Protein AF-A0A3A0G0D1-F1 (afdb_monomer)

Solvent-accessible surface area (backbone atoms only — not comparable to full-atom values): 21946 Å² total; per-residue (Å²): 132,66,84,58,56,64,54,51,50,51,53,50,49,48,46,54,52,18,56,48,39,36,69,66,50,60,63,72,73,44,84,65,17,63,22,39,45,53,44,18,50,34,40,51,70,72,48,51,70,71,61,78,86,56,53,69,59,38,26,50,51,47,49,46,33,56,77,53,44,36,37,67,75,72,74,42,84,70,65,84,73,75,55,51,44,41,62,72,36,81,92,32,39,88,56,44,52,43,51,65,78,47,51,47,64,20,29,47,60,33,8,57,32,38,63,76,50,67,87,91,59,54,66,61,58,47,48,48,44,22,19,60,34,22,32,54,36,44,51,54,21,36,52,22,44,18,46,26,31,29,51,72,74,30,69,86,44,11,60,61,52,27,53,54,54,63,65,34,68,63,52,52,53,55,15,28,29,49,60,35,62,49,44,19,48,25,30,49,26,43,35,51,21,50,49,34,46,34,62,71,68,67,53,86,48,65,68,50,55,52,50,41,42,53,31,18,51,51,10,23,46,13,28,73,88,29,39,67,42,43,62,53,40,47,66,59,44,50,63,51,52,52,50,45,55,73,67,60,53,90,85,53,47,66,65,45,48,50,50,49,50,52,45,51,50,51,50,51,47,54,60,68,70,39,73,79,42,48,62,50,86,75,32,45,56,89,90,51,97,65,52,34,34,48,35,56,84,31,30,82,58,88,73,51,12,30,36,34,59,27,81,42,59,89,51,88,35,40,37,36,37,79,44,80,48,69,84,71,32,46,39,33,41,38,37,32,32,34,18,22,28,93,88,50,91,61,26,40,30,28,45,34,40,26,47,77,82,73,52,80,48,66,39,79,45,83,36,44,79,55,81,40,82,46,73,31,77,47,78,46,60,69,80,38,60,34,37,31,46,32,45,32,47,17,85,78,52,58,78,32,69,33,34,33,20,35,27,82,70,46,74,44,80,47,82,70,92,124

Sequence (418 aa):
MSARLPWCALVAYVLCRGLFLVGAIPPWQGPDEPGHAEYAWRVAAGHAWSPPPDAALEAAILRSMSDARFFARVRAAAPVPPPARFVDVPRLRDAPTQRVDETPVGYLPFAAAAMLHREGADIAARLRATRMAAPWLVLGTLAFTAALAAWTLGRRLALPVAVTAAGLPWMGFAGAVVNPDLVAALLAAAWFAALARIVRRRAGTPGAAATLLALAVAGALGKRTAAYLLPLTLGWAVPRLWRALRAGEPRAPWRRAAAVVGAITVAAGALAAWPLGDRPAGWARAGEPWGPVRVAEAARSGGWGLRIVDADPAAWQYLEQWVALPAGGADVHATAWLRAAAGATSATAQLVVNDDQDAWSGRSVALTRAWTRVDARVRIPEGSGRVRVAVVPGDGTASGVGAIDADDVSLVTVPGPG

Nearest PDB structures (foldseek):
  8iqe-assembly1_B  TM=6.606E-01  e=4.372E-04  Klebsiella phage VLC6
  8iq9-assembly1_B  TM=6.068E-01  e=6.725E-04  Klebsiella phage VLC6
  6yf6-assembly1_B  TM=6.255E-01  e=1.591E-03  Enterobacter cloacae subsp. cloacae ATCC 13047
  8iqe-assembly1_D  TM=5.941E-01  e=1.751E-03  Klebsiella phage VLC6
  4jdn-assembly1_C  TM=5.575E-01  e=3.740E-02  Chlamydia trachomatis D-LC

Structure (mmCIF, N/CA/C/O backbone):
data_AF-A0A3A0G0D1-F1
#
_entry.id   AF-A0A3A0G0D1-F1
#
loop_
_atom_site.group_PDB
_atom_site.id
_atom_site.type_symbol
_atom_site.label_atom_id
_atom_site.label_alt_id
_atom_site.label_comp_id
_atom_site.label_asym_id
_atom_site.label_entity_id
_atom_site.label_seq_id
_atom_site.pdbx_PDB_ins_code
_atom_site.Cartn_x
_atom_site.Cartn_y
_atom_site.Cartn_z
_atom_site.occupancy
_atom_site.B_iso_or_equiv
_atom_site.auth_seq_id
_atom_site.auth_comp_id
_atom_site.auth_asym_id
_atom_site.auth_atom_id
_atom_site.pdbx_PDB_model_num
ATOM 1 N N . MET A 1 1 ? -39.762 -10.681 10.869 1.00 61.81 1 MET A N 1
ATOM 2 C CA . MET A 1 1 ? -38.529 -11.214 10.236 1.00 61.81 1 MET A CA 1
ATOM 3 C C . MET A 1 1 ? -37.374 -11.129 11.224 1.00 61.81 1 MET A C 1
ATOM 5 O O . MET A 1 1 ? -37.219 -10.099 11.866 1.00 61.81 1 MET A O 1
ATOM 9 N N . SER A 1 2 ? -36.589 -12.198 11.387 1.00 81.88 2 SER A N 1
ATOM 10 C CA . SER A 1 2 ? -35.414 -12.191 12.272 1.00 81.88 2 SER A CA 1
ATOM 11 C C . SER A 1 2 ? -34.363 -11.204 11.759 1.00 81.88 2 SER A C 1
ATOM 13 O O . SER A 1 2 ? -34.054 -11.207 10.567 1.00 81.88 2 SER A O 1
ATOM 15 N N . ALA A 1 3 ? -33.759 -10.413 12.653 1.00 86.38 3 ALA A N 1
ATOM 16 C CA . ALA A 1 3 ? -32.665 -9.491 12.324 1.00 86.38 3 ALA A CA 1
ATOM 17 C C . ALA A 1 3 ? -31.459 -10.183 11.652 1.00 86.38 3 ALA A C 1
ATOM 19 O O . ALA A 1 3 ? -30.594 -9.507 11.109 1.00 86.38 3 ALA A O 1
ATOM 20 N N . ARG A 1 4 ? -31.402 -11.522 11.669 1.00 92.56 4 ARG A N 1
ATOM 21 C CA . ARG A 1 4 ? -30.354 -12.345 11.050 1.00 92.56 4 ARG A CA 1
ATOM 22 C C . ARG A 1 4 ? -30.460 -12.444 9.529 1.00 92.56 4 ARG A C 1
ATOM 24 O O . ARG A 1 4 ? -29.427 -12.513 8.873 1.00 92.56 4 ARG A O 1
ATOM 31 N N . LEU A 1 5 ? -31.673 -12.440 8.971 1.00 95.06 5 LEU A N 1
ATOM 32 C CA . LEU A 1 5 ? -31.883 -12.620 7.531 1.00 95.06 5 LEU A CA 1
ATOM 33 C C . LEU A 1 5 ? -31.129 -11.584 6.675 1.00 95.06 5 LEU A C 1
ATOM 35 O O . LEU A 1 5 ? -30.412 -11.999 5.767 1.00 95.06 5 LEU A O 1
ATOM 39 N N . PRO A 1 6 ? -31.194 -10.269 6.958 1.00 95.88 6 PRO A N 1
ATOM 40 C CA . PRO A 1 6 ? -30.479 -9.301 6.134 1.00 95.88 6 PRO A CA 1
ATOM 41 C C . PRO A 1 6 ? -28.952 -9.375 6.291 1.00 95.88 6 PRO A C 1
ATOM 43 O O . PRO A 1 6 ? -28.233 -9.097 5.337 1.00 95.88 6 PRO A O 1
ATOM 46 N N . TRP A 1 7 ? -28.437 -9.802 7.452 1.00 97.06 7 TRP A N 1
ATOM 47 C CA . TRP A 1 7 ? -27.003 -10.080 7.606 1.00 97.06 7 TRP A CA 1
ATOM 48 C C . TRP A 1 7 ? -26.567 -11.269 6.752 1.00 97.06 7 TRP A C 1
ATOM 50 O O . TRP A 1 7 ? -25.538 -11.191 6.089 1.00 97.06 7 TRP A O 1
ATOM 60 N N . CYS A 1 8 ? -27.365 -12.341 6.718 1.00 97.38 8 CYS A N 1
ATOM 61 C CA . CYS A 1 8 ? -27.098 -13.489 5.851 1.00 97.38 8 CYS A CA 1
ATOM 62 C C . CYS A 1 8 ? -27.126 -13.077 4.374 1.00 97.38 8 CYS A C 1
ATOM 64 O O . CYS A 1 8 ? -26.247 -13.481 3.621 1.00 97.38 8 CYS A O 1
ATOM 66 N N . ALA A 1 9 ? -28.078 -12.225 3.978 1.00 97.69 9 ALA A N 1
ATOM 67 C CA . ALA A 1 9 ? -28.150 -11.687 2.622 1.00 97.69 9 ALA A CA 1
ATOM 68 C C . ALA A 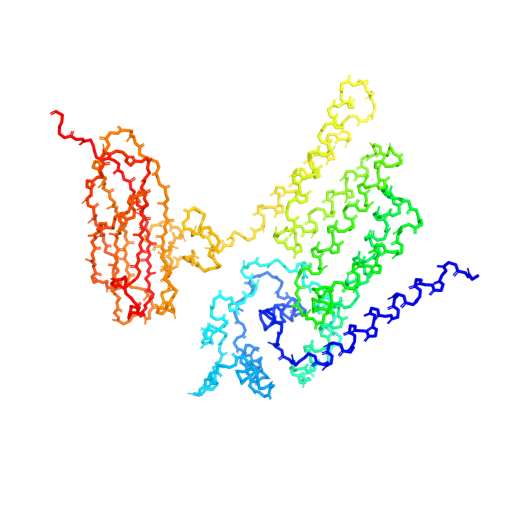1 9 ? -26.914 -10.844 2.263 1.00 97.69 9 ALA A C 1
ATOM 70 O O . ALA A 1 9 ? -26.370 -11.007 1.176 1.00 97.69 9 ALA A O 1
ATOM 71 N N . LEU A 1 10 ? -26.422 -9.998 3.179 1.00 97.56 10 LEU A N 1
ATOM 72 C CA . LEU A 1 10 ? -25.186 -9.234 2.973 1.00 97.56 10 LEU A CA 1
ATOM 73 C C . LEU A 1 10 ? -23.966 -10.153 2.820 1.00 97.56 10 LEU A C 1
ATOM 75 O O . LEU A 1 10 ? -23.172 -9.963 1.902 1.00 97.56 10 LEU A O 1
ATOM 79 N N . VAL A 1 11 ? -23.824 -11.157 3.691 1.00 98.19 11 VAL A N 1
ATOM 80 C CA . VAL A 1 11 ? -22.720 -12.128 3.610 1.00 98.19 11 VAL A CA 1
ATOM 81 C C . VAL A 1 11 ? -22.777 -12.895 2.291 1.00 98.19 11 VAL A C 1
ATOM 83 O O . VAL A 1 11 ? -21.773 -12.972 1.587 1.00 98.19 11 VAL A O 1
ATOM 86 N N . ALA A 1 12 ? -23.955 -13.406 1.926 1.00 98.12 12 ALA A N 1
ATOM 87 C CA . ALA A 1 12 ? -24.167 -14.108 0.667 1.00 98.12 12 ALA A CA 1
ATOM 88 C C . ALA A 1 12 ? -23.841 -13.213 -0.535 1.00 98.12 12 ALA A C 1
ATOM 90 O O . ALA A 1 12 ? -23.120 -13.649 -1.427 1.00 98.12 12 ALA A O 1
ATOM 91 N N . TYR A 1 13 ? -24.293 -11.954 -0.535 1.00 97.75 13 TYR A N 1
ATOM 92 C CA . TYR A 1 13 ? -23.979 -10.983 -1.583 1.00 97.75 13 TYR A CA 1
ATOM 93 C C . TYR A 1 13 ? -22.470 -10.770 -1.736 1.00 97.75 13 TYR A C 1
ATOM 95 O O . TYR A 1 13 ? -21.953 -10.886 -2.844 1.00 97.75 13 TYR A O 1
ATOM 103 N N . VAL A 1 14 ? -21.752 -10.499 -0.641 1.00 97.69 14 VAL A N 1
ATOM 104 C CA . VAL A 1 14 ? -20.301 -10.248 -0.675 1.00 97.69 14 VAL A CA 1
ATOM 105 C C . VAL A 1 14 ? -19.540 -11.473 -1.171 1.00 97.69 14 VAL A C 1
ATOM 107 O O . VAL A 1 14 ? -18.671 -11.332 -2.028 1.00 97.69 14 VAL A O 1
ATOM 110 N N . LEU A 1 15 ? -19.879 -12.670 -0.682 1.00 97.56 15 LEU A N 1
ATOM 111 C CA . LEU A 1 15 ? -19.229 -13.905 -1.118 1.00 97.56 15 LEU A CA 1
ATOM 112 C C . LEU A 1 15 ? -19.537 -14.216 -2.582 1.00 97.56 15 LEU A C 1
ATOM 114 O O . LEU A 1 15 ? -18.610 -14.446 -3.349 1.00 97.56 15 LEU A O 1
ATOM 118 N N . CYS A 1 16 ? -20.804 -14.170 -2.999 1.00 97.75 16 CYS A N 1
ATOM 119 C CA . CYS A 1 16 ? -21.180 -14.453 -4.385 1.00 97.75 16 CYS A CA 1
ATOM 120 C C . CYS A 1 16 ? -20.543 -13.450 -5.349 1.00 97.75 16 CYS A C 1
ATOM 122 O O . CYS A 1 16 ? -19.960 -13.851 -6.354 1.00 97.75 16 CYS A O 1
ATOM 124 N N . ARG A 1 17 ? -20.592 -12.150 -5.025 1.00 97.12 17 ARG A N 1
ATOM 125 C CA . ARG A 1 17 ? -19.947 -11.099 -5.821 1.00 97.12 17 ARG A CA 1
ATOM 126 C C . ARG A 1 17 ? -18.434 -11.287 -5.863 1.00 97.12 17 ARG A C 1
ATOM 128 O O . ARG A 1 17 ? -17.860 -11.200 -6.940 1.00 97.12 17 ARG A O 1
ATOM 135 N N . GLY A 1 18 ? -17.795 -11.544 -4.723 1.00 96.44 18 GLY A N 1
ATOM 136 C CA . GLY A 1 18 ? -16.352 -11.766 -4.640 1.00 96.44 18 GLY A CA 1
ATOM 137 C C . GLY A 1 18 ? -15.913 -12.969 -5.470 1.00 96.44 18 GLY A C 1
ATOM 138 O O . GLY A 1 18 ? -15.045 -12.836 -6.323 1.00 96.44 18 GLY A O 1
ATOM 139 N N . LEU A 1 19 ? -16.569 -14.119 -5.301 1.00 96.38 19 LEU A N 1
ATOM 140 C CA . LEU A 1 19 ? -16.290 -15.335 -6.072 1.00 96.38 19 LEU A CA 1
ATOM 141 C C . LEU A 1 19 ? -16.506 -15.126 -7.575 1.00 96.38 19 LEU A C 1
ATOM 143 O O . LEU A 1 19 ? -15.654 -15.514 -8.374 1.00 96.38 19 LEU A O 1
ATOM 147 N N . PHE A 1 20 ? -17.606 -14.468 -7.955 1.00 97.88 20 PHE A N 1
ATOM 148 C CA . PHE A 1 20 ? -17.866 -14.107 -9.345 1.00 97.88 20 PHE A CA 1
ATOM 149 C C . PHE A 1 20 ? -16.747 -13.226 -9.907 1.00 97.88 20 PHE A C 1
ATOM 151 O O . PHE A 1 20 ? -16.197 -13.537 -10.959 1.00 97.88 20 PHE A O 1
ATOM 158 N N . LEU A 1 21 ? -16.362 -12.162 -9.196 1.00 97.56 21 LEU A N 1
ATOM 159 C CA . LEU A 1 21 ? -15.323 -11.237 -9.647 1.00 97.56 21 LEU A CA 1
ATOM 160 C C . LEU A 1 21 ? -13.939 -11.888 -9.708 1.00 97.56 21 LEU A C 1
ATOM 162 O O . LEU A 1 21 ? -13.205 -11.616 -10.652 1.00 97.56 21 LEU A O 1
ATOM 166 N N . VAL A 1 22 ? -13.584 -12.785 -8.783 1.00 97.06 22 VAL A N 1
ATOM 167 C CA . VAL A 1 22 ? -12.303 -13.509 -8.858 1.00 97.06 22 VAL A CA 1
ATOM 168 C C . VAL A 1 22 ? -12.207 -14.356 -10.131 1.00 97.06 22 VAL A C 1
ATOM 170 O O . VAL A 1 22 ? -11.124 -14.453 -10.714 1.00 97.06 22 VAL A O 1
ATOM 173 N N . GLY A 1 23 ? -13.320 -14.951 -10.572 1.00 96.31 23 GLY A N 1
ATOM 174 C CA . GLY A 1 23 ? -13.389 -15.694 -11.832 1.00 96.31 23 GLY A CA 1
ATOM 175 C C . GLY A 1 23 ? -13.488 -14.800 -13.072 1.00 96.31 23 GLY A C 1
ATOM 176 O O . GLY A 1 23 ? -12.881 -15.108 -14.095 1.00 96.31 23 GLY A O 1
ATOM 177 N N . ALA A 1 24 ? -14.239 -13.699 -12.982 1.00 96.94 24 ALA A N 1
ATOM 178 C CA . ALA A 1 24 ? -14.531 -12.814 -14.107 1.00 96.94 24 ALA A CA 1
ATOM 179 C C . ALA A 1 24 ? -13.383 -11.848 -14.435 1.00 96.94 24 ALA A C 1
ATOM 181 O O . ALA A 1 24 ? -13.159 -11.549 -15.608 1.00 96.94 24 ALA A O 1
ATOM 182 N N . ILE A 1 25 ? -12.652 -11.356 -13.427 1.00 96.69 25 ILE A N 1
ATOM 183 C CA . ILE A 1 25 ? -11.487 -10.490 -13.633 1.00 96.69 25 ILE A CA 1
ATOM 184 C C . ILE A 1 25 ? -10.361 -11.348 -14.219 1.00 96.69 25 ILE A C 1
ATOM 186 O O . ILE A 1 25 ? -9.876 -12.261 -13.536 1.00 96.69 25 ILE A O 1
ATOM 190 N N . PRO A 1 26 ? -9.891 -11.059 -15.449 1.00 97.25 26 PRO A N 1
ATOM 191 C CA . PRO A 1 26 ? -8.809 -11.826 -16.042 1.00 97.25 26 PRO A CA 1
ATOM 192 C C . PRO A 1 26 ? -7.563 -11.818 -15.138 1.00 97.25 26 PRO A C 1
ATOM 194 O O . PRO A 1 26 ? -7.352 -10.865 -14.375 1.00 97.25 26 PRO A O 1
ATOM 197 N N . PRO A 1 27 ? -6.726 -12.867 -15.190 1.00 97.56 27 PRO A N 1
ATOM 198 C CA . PRO A 1 27 ? -5.465 -12.879 -14.461 1.00 97.56 27 PRO A CA 1
ATOM 199 C C . PRO A 1 27 ? -4.648 -11.608 -14.724 1.00 97.56 27 PRO A C 1
ATOM 201 O O . PRO A 1 27 ? -4.620 -11.104 -15.853 1.00 97.56 27 PRO A O 1
ATOM 204 N N . TRP A 1 28 ? -3.996 -11.104 -13.674 1.00 96.88 28 TRP A N 1
ATOM 205 C CA . TRP A 1 28 ? -3.034 -9.996 -13.736 1.00 96.88 28 TRP A CA 1
ATOM 206 C C . TRP A 1 28 ? -3.617 -8.624 -14.087 1.00 96.88 28 TRP A C 1
ATOM 208 O O . TRP A 1 28 ? -2.865 -7.708 -14.389 1.00 96.88 28 TRP A O 1
ATOM 218 N N . GLN A 1 29 ? -4.944 -8.463 -14.081 1.00 95.94 29 GLN A N 1
ATOM 219 C CA . GLN A 1 29 ? -5.591 -7.166 -14.327 1.00 95.94 29 GLN A CA 1
ATOM 220 C C . GLN A 1 29 ? -5.742 -6.310 -13.057 1.00 95.94 29 GLN A C 1
ATOM 222 O O . GLN A 1 29 ? -6.210 -5.176 -13.148 1.00 95.94 29 GLN A O 1
ATOM 227 N N . GLY A 1 30 ? -5.365 -6.821 -11.878 1.00 94.56 30 GLY A N 1
ATOM 228 C CA . GLY A 1 30 ? -5.224 -5.992 -10.682 1.00 94.56 30 GLY A CA 1
ATOM 229 C C . GLY A 1 30 ? -4.000 -5.061 -10.775 1.00 94.56 30 GLY A C 1
ATOM 230 O O . GLY A 1 30 ? -2.986 -5.468 -11.348 1.00 94.56 30 GLY A O 1
ATOM 231 N N . PRO A 1 31 ? -4.054 -3.832 -10.222 1.00 91.25 31 PRO A N 1
ATOM 232 C CA . PRO A 1 31 ? -2.893 -2.955 -10.097 1.00 91.25 31 PRO A CA 1
ATOM 233 C C . PRO A 1 31 ? -1.787 -3.682 -9.345 1.00 91.25 31 PRO A C 1
ATOM 235 O O . PRO A 1 31 ? -2.051 -4.241 -8.282 1.00 91.25 31 PRO A O 1
ATOM 238 N N . ASP A 1 32 ? -0.599 -3.726 -9.944 1.00 91.88 32 ASP A N 1
ATOM 239 C CA . ASP A 1 32 ? 0.616 -4.338 -9.389 1.00 91.88 32 ASP A CA 1
ATOM 240 C C . ASP A 1 32 ? 0.445 -5.790 -8.897 1.00 91.88 32 ASP A C 1
ATOM 242 O O . ASP A 1 32 ? 1.282 -6.345 -8.180 1.00 91.88 32 ASP A O 1
ATOM 246 N N . GLU A 1 33 ? -0.632 -6.452 -9.331 1.00 95.75 33 GLU A N 1
ATOM 247 C CA . GLU A 1 33 ? -1.026 -7.779 -8.877 1.00 95.75 33 GLU A CA 1
ATOM 248 C C . GLU A 1 33 ? 0.039 -8.857 -9.132 1.00 95.75 33 GLU A C 1
ATOM 250 O O . GLU A 1 33 ? 0.201 -9.706 -8.254 1.00 95.75 33 GLU A O 1
ATOM 255 N N . PRO A 1 34 ? 0.806 -8.845 -10.248 1.00 95.94 34 PRO A N 1
ATOM 256 C CA . PRO A 1 34 ? 1.935 -9.758 -10.421 1.00 95.94 34 PRO A CA 1
ATOM 257 C C . PRO A 1 34 ? 2.927 -9.710 -9.253 1.00 95.94 34 PRO A C 1
ATOM 259 O O . PRO A 1 34 ? 3.277 -10.758 -8.712 1.00 95.94 34 PRO A O 1
ATOM 262 N N . GLY A 1 35 ? 3.313 -8.508 -8.812 1.00 93.56 35 GLY A N 1
ATOM 263 C CA . GLY A 1 35 ? 4.237 -8.321 -7.694 1.00 93.56 35 GLY A CA 1
ATOM 264 C C . GLY A 1 35 ? 3.615 -8.698 -6.347 1.00 93.56 35 GLY A C 1
ATOM 265 O O . GLY A 1 35 ? 4.275 -9.317 -5.512 1.00 93.56 35 GLY A O 1
ATOM 266 N N . HIS A 1 36 ? 2.331 -8.387 -6.136 1.00 95.25 36 HIS A N 1
ATOM 267 C CA . HIS A 1 36 ? 1.608 -8.788 -4.923 1.00 95.25 36 HIS A CA 1
ATOM 268 C C . HIS A 1 36 ? 1.468 -10.314 -4.803 1.00 95.25 36 HIS A C 1
ATOM 270 O O . HIS A 1 36 ? 1.663 -10.877 -3.723 1.00 95.25 36 HIS A O 1
ATOM 276 N N . ALA A 1 37 ? 1.142 -10.995 -5.904 1.00 96.44 37 ALA A N 1
ATOM 277 C CA . ALA A 1 37 ?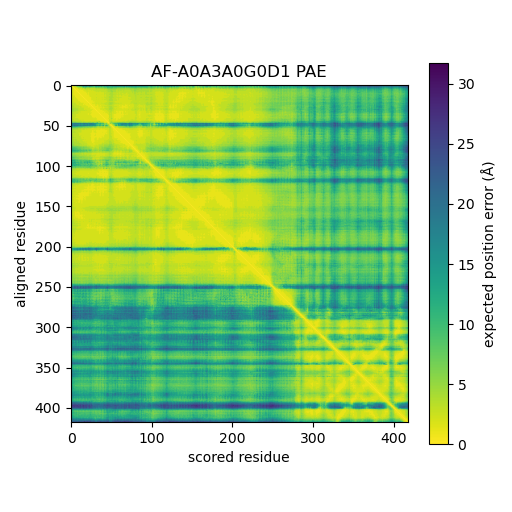 1.017 -12.447 -5.947 1.00 96.44 37 ALA A CA 1
ATOM 278 C C . ALA A 1 37 ? 2.377 -13.137 -5.793 1.00 96.44 37 ALA A C 1
ATOM 280 O O . ALA A 1 37 ? 2.484 -14.050 -4.975 1.00 96.44 37 ALA A O 1
ATOM 281 N N . GLU A 1 38 ? 3.414 -12.668 -6.509 1.00 95.50 38 GLU A N 1
ATOM 282 C CA . GLU A 1 38 ? 4.802 -13.124 -6.335 1.00 95.50 38 GLU A CA 1
ATOM 283 C C . GLU A 1 38 ? 5.167 -13.085 -4.852 1.00 95.50 38 GLU A C 1
ATOM 285 O O . GLU A 1 38 ? 5.533 -14.105 -4.272 1.00 95.50 38 GLU A O 1
ATOM 290 N N . TYR A 1 39 ? 4.983 -11.937 -4.200 1.00 94.12 39 TYR A N 1
ATOM 291 C CA . TYR A 1 39 ? 5.375 -11.791 -2.808 1.00 94.12 39 TYR A CA 1
ATOM 292 C C . TYR A 1 39 ? 4.561 -12.681 -1.856 1.00 94.12 39 TYR A C 1
ATOM 294 O O . TYR A 1 39 ? 5.153 -13.384 -1.034 1.00 94.12 39 TYR A O 1
ATOM 302 N N . ALA A 1 40 ? 3.233 -12.758 -2.005 1.00 95.31 40 ALA A N 1
ATOM 303 C CA . ALA A 1 40 ? 2.393 -13.653 -1.199 1.00 95.31 40 ALA A CA 1
ATOM 304 C C . ALA A 1 40 ? 2.830 -15.124 -1.304 1.00 95.31 40 ALA A C 1
ATOM 306 O O . ALA A 1 40 ? 2.866 -15.851 -0.310 1.00 95.31 40 ALA A O 1
ATOM 307 N N . TRP A 1 41 ? 3.188 -15.572 -2.505 1.00 95.62 41 TRP A N 1
ATOM 308 C CA . TRP A 1 41 ? 3.654 -16.934 -2.760 1.00 95.62 41 TRP A CA 1
ATOM 309 C C . TRP A 1 41 ? 5.019 -17.223 -2.158 1.00 95.62 41 TRP A C 1
ATOM 311 O O . TRP A 1 41 ? 5.274 -18.342 -1.718 1.00 95.62 41 TRP A O 1
ATOM 321 N N . ARG A 1 42 ? 5.881 -16.214 -2.097 1.00 92.81 42 ARG A N 1
ATOM 322 C CA . ARG A 1 42 ? 7.184 -16.319 -1.448 1.00 92.81 42 ARG A CA 1
ATOM 323 C C . ARG A 1 42 ? 7.067 -16.350 0.068 1.00 92.81 42 ARG A C 1
ATOM 325 O O . ARG A 1 42 ? 7.729 -17.171 0.698 1.00 92.81 42 ARG A O 1
ATOM 332 N N . VAL A 1 43 ? 6.166 -15.552 0.643 1.00 93.38 43 VAL A N 1
ATOM 333 C CA . VAL A 1 43 ? 5.798 -15.648 2.065 1.00 93.38 43 VAL A CA 1
ATOM 334 C C . VAL A 1 43 ? 5.265 -17.050 2.380 1.00 93.38 43 VAL A C 1
ATOM 336 O O . VAL A 1 43 ? 5.694 -17.652 3.361 1.00 93.38 43 VAL A O 1
ATOM 339 N N . ALA A 1 44 ? 4.409 -17.614 1.518 1.00 94.06 44 ALA A N 1
ATOM 340 C CA . ALA A 1 44 ? 3.921 -18.991 1.657 1.00 94.06 44 ALA A CA 1
ATOM 341 C C . ALA A 1 44 ? 5.049 -20.038 1.604 1.00 94.06 44 ALA A C 1
ATOM 343 O O . ALA A 1 44 ? 4.969 -21.060 2.278 1.00 94.06 44 ALA A O 1
ATOM 344 N N . ALA A 1 45 ? 6.114 -19.768 0.845 1.00 92.94 45 ALA A N 1
ATOM 345 C CA . ALA A 1 45 ? 7.314 -20.599 0.767 1.00 92.94 45 ALA A CA 1
ATOM 346 C C . ALA A 1 45 ? 8.343 -20.314 1.884 1.00 92.94 45 ALA A C 1
ATOM 348 O O . ALA A 1 45 ? 9.489 -20.739 1.771 1.00 92.94 45 ALA A O 1
ATOM 349 N N . GLY A 1 46 ? 7.990 -19.551 2.926 1.00 90.94 46 GLY A N 1
ATOM 350 C CA . GLY A 1 46 ? 8.877 -19.245 4.058 1.00 90.94 46 GLY A CA 1
ATOM 351 C C . GLY A 1 46 ? 9.868 -18.096 3.831 1.00 90.94 46 GLY A C 1
ATOM 352 O O . GLY A 1 46 ? 10.695 -17.819 4.696 1.00 90.94 46 GLY A O 1
ATOM 353 N N . HIS A 1 47 ? 9.778 -17.379 2.710 1.00 85.50 47 HIS A N 1
ATOM 354 C CA . HIS A 1 47 ? 10.698 -16.299 2.341 1.00 85.50 47 HIS A CA 1
ATOM 355 C C . HIS A 1 47 ? 10.113 -14.919 2.685 1.00 85.50 47 HIS A C 1
ATOM 357 O O . HIS A 1 47 ? 9.831 -14.108 1.805 1.00 85.50 47 HIS A O 1
ATOM 363 N N . ALA A 1 48 ? 9.872 -14.667 3.972 1.00 67.81 48 ALA A N 1
ATOM 364 C CA . ALA A 1 48 ? 9.065 -13.529 4.418 1.00 67.81 48 ALA A CA 1
ATOM 365 C C . ALA A 1 48 ? 9.769 -12.156 4.355 1.00 67.81 48 ALA A C 1
ATOM 367 O O . ALA A 1 48 ? 9.087 -11.149 4.202 1.00 67.81 48 ALA A O 1
ATOM 368 N N . TRP A 1 49 ? 11.101 -12.088 4.461 1.00 70.19 49 TRP A N 1
ATOM 369 C CA . TRP A 1 49 ? 11.833 -10.817 4.580 1.00 70.19 49 TRP A CA 1
ATOM 370 C C . TRP A 1 49 ? 12.863 -10.654 3.463 1.00 70.19 49 TRP A C 1
ATOM 372 O O . TRP A 1 49 ? 13.814 -11.428 3.390 1.00 70.19 49 TRP A O 1
ATOM 382 N N . SER A 1 50 ? 12.633 -9.671 2.584 1.00 66.44 50 SER A N 1
ATOM 383 C CA . SER A 1 50 ? 13.513 -9.238 1.481 1.00 66.44 50 SER A CA 1
ATOM 384 C C . SER A 1 50 ? 14.300 -10.345 0.758 1.00 66.44 50 SER A C 1
ATOM 386 O O . SER A 1 50 ? 15.515 -10.226 0.587 1.00 66.44 50 SER A O 1
ATOM 388 N N . PRO A 1 51 ? 13.661 -11.437 0.306 1.00 70.56 51 PRO A N 1
ATOM 389 C CA . PRO A 1 51 ? 14.400 -12.501 -0.354 1.00 70.56 51 PRO A CA 1
ATOM 390 C C . PRO A 1 51 ? 14.835 -12.068 -1.776 1.00 70.56 51 PRO A C 1
ATOM 392 O O . PRO A 1 51 ? 14.138 -11.268 -2.416 1.00 70.56 51 PRO A O 1
ATOM 395 N N . PRO A 1 52 ? 15.963 -12.584 -2.309 1.00 76.56 52 PRO A N 1
ATOM 396 C CA . PRO A 1 52 ? 16.481 -12.210 -3.633 1.00 76.56 52 PRO A CA 1
ATOM 397 C C . PRO A 1 52 ? 15.462 -12.536 -4.731 1.00 76.56 52 PRO A C 1
ATOM 399 O O . PRO A 1 52 ? 14.663 -13.443 -4.536 1.00 76.56 52 PRO A O 1
ATOM 402 N N . PRO A 1 53 ? 15.410 -11.834 -5.872 1.00 80.81 53 PRO A N 1
ATOM 403 C CA . PRO A 1 53 ? 14.403 -12.107 -6.904 1.00 80.81 53 PRO A CA 1
ATOM 404 C C . PRO A 1 53 ? 14.362 -13.574 -7.347 1.00 80.81 53 PRO A C 1
ATOM 406 O O . PRO A 1 53 ? 15.412 -14.175 -7.559 1.00 80.81 53 PRO A O 1
ATOM 409 N N . ASP A 1 54 ? 13.161 -14.136 -7.498 1.00 90.19 54 ASP A N 1
ATOM 410 C CA . ASP A 1 54 ? 12.980 -15.488 -8.033 1.00 90.19 54 ASP A CA 1
ATOM 411 C C . ASP A 1 54 ? 12.689 -15.391 -9.533 1.00 90.19 54 ASP A C 1
ATOM 413 O O . ASP A 1 54 ? 11.543 -15.285 -9.967 1.00 90.19 54 ASP A O 1
ATOM 417 N N . ALA A 1 55 ? 13.756 -15.399 -10.331 1.00 91.31 55 ALA A N 1
ATOM 418 C CA . ALA A 1 55 ? 13.661 -15.255 -11.780 1.00 91.31 55 ALA A CA 1
ATOM 419 C C . ALA A 1 55 ? 12.798 -16.347 -12.436 1.00 91.31 55 ALA A C 1
ATOM 421 O O . ALA A 1 55 ? 12.155 -16.091 -13.452 1.00 91.31 55 ALA A O 1
ATOM 422 N N . ALA A 1 56 ? 12.763 -17.558 -11.868 1.00 94.19 56 ALA A N 1
ATOM 423 C CA . ALA A 1 56 ? 11.956 -18.644 -12.410 1.00 94.19 56 ALA A CA 1
ATOM 424 C C . ALA A 1 56 ? 10.462 -18.379 -12.186 1.00 94.19 56 ALA A C 1
ATOM 426 O O . ALA A 1 56 ? 9.657 -18.567 -13.105 1.00 94.19 56 ALA A O 1
ATOM 427 N N . LEU A 1 57 ? 10.101 -17.898 -10.991 1.00 94.12 57 LEU A N 1
ATOM 428 C CA . LEU A 1 57 ? 8.733 -17.503 -10.672 1.00 94.12 57 LEU A CA 1
ATOM 429 C C . LEU A 1 57 ? 8.283 -16.280 -11.481 1.00 94.12 57 LEU A C 1
ATOM 431 O O . LEU A 1 57 ? 7.188 -16.307 -12.042 1.00 94.12 57 LEU A O 1
ATOM 435 N N . GLU A 1 58 ? 9.125 -15.247 -11.594 1.00 94.94 58 GLU A N 1
ATOM 436 C CA . GLU A 1 58 ? 8.848 -14.060 -12.419 1.00 94.94 58 GLU A CA 1
ATOM 437 C C . GLU A 1 58 ? 8.571 -14.466 -13.876 1.00 94.94 58 GLU A C 1
ATOM 439 O O . GLU A 1 58 ? 7.524 -14.126 -14.429 1.00 94.94 58 GLU A O 1
ATOM 444 N N . ALA A 1 59 ? 9.439 -15.289 -14.474 1.00 95.12 59 ALA A N 1
ATOM 445 C CA . ALA A 1 59 ? 9.252 -15.786 -15.834 1.00 95.12 59 ALA A CA 1
ATOM 446 C C . ALA A 1 59 ? 7.960 -16.613 -15.990 1.00 95.12 59 ALA A C 1
ATOM 448 O O . ALA A 1 59 ? 7.289 -16.534 -17.020 1.00 95.12 59 ALA A O 1
ATOM 449 N N . ALA A 1 60 ? 7.584 -17.410 -14.983 1.00 95.88 60 ALA A N 1
ATOM 450 C CA . ALA A 1 60 ? 6.337 -18.176 -14.999 1.00 95.88 60 ALA A CA 1
ATOM 451 C C . ALA A 1 60 ? 5.094 -17.271 -14.940 1.00 95.88 60 ALA A C 1
ATOM 453 O O . ALA A 1 60 ? 4.127 -17.509 -15.668 1.00 95.88 60 ALA A O 1
ATOM 454 N N . ILE A 1 61 ? 5.134 -16.208 -14.131 1.00 96.44 61 ILE A N 1
ATOM 455 C CA . ILE A 1 61 ? 4.073 -15.196 -14.078 1.00 96.44 61 ILE A CA 1
ATOM 456 C C . ILE A 1 61 ? 3.982 -14.447 -15.411 1.00 96.44 61 ILE A C 1
ATOM 458 O O . ILE A 1 61 ? 2.887 -14.305 -15.947 1.00 96.44 61 ILE A O 1
ATOM 462 N N . LEU A 1 62 ? 5.107 -14.042 -16.004 1.00 96.12 62 LEU A N 1
ATOM 463 C CA . LEU A 1 62 ? 5.145 -13.331 -17.289 1.00 96.12 62 LEU A CA 1
ATOM 464 C C . LEU A 1 62 ? 4.611 -14.169 -18.460 1.00 96.12 62 LEU A C 1
ATOM 466 O O . LEU A 1 62 ? 3.887 -13.651 -19.319 1.00 96.12 62 LEU A O 1
ATOM 470 N N . ARG A 1 63 ? 4.899 -15.477 -18.473 1.00 96.00 63 ARG A N 1
ATOM 471 C CA . ARG A 1 63 ? 4.255 -16.413 -19.409 1.00 96.00 63 ARG A CA 1
ATOM 472 C C . ARG A 1 63 ? 2.745 -16.450 -19.189 1.00 96.00 63 ARG A C 1
ATOM 474 O O . ARG A 1 63 ? 1.999 -16.180 -20.124 1.00 96.00 63 ARG A O 1
ATOM 481 N N . SER A 1 64 ? 2.296 -16.631 -17.944 1.00 96.50 64 SER A N 1
ATOM 482 C CA . SER A 1 64 ? 0.866 -16.615 -17.609 1.00 96.50 64 SER A CA 1
ATOM 483 C C . SER A 1 64 ? 0.174 -15.294 -17.976 1.00 96.50 64 SER A C 1
ATOM 485 O O . SER A 1 64 ? -0.971 -15.304 -18.420 1.00 96.50 64 SER A O 1
ATOM 487 N N . MET A 1 65 ? 0.849 -14.149 -17.840 1.00 96.56 65 MET A N 1
ATOM 488 C CA . MET A 1 65 ? 0.355 -12.844 -18.295 1.00 96.56 65 MET A CA 1
ATOM 489 C C . MET A 1 65 ? 0.145 -12.811 -19.808 1.00 96.56 65 MET A C 1
ATOM 491 O O . MET A 1 65 ? -0.878 -12.306 -20.282 1.00 96.56 65 MET A O 1
ATOM 495 N N . SER A 1 66 ? 1.097 -13.357 -20.560 1.00 95.25 66 SER A N 1
ATOM 496 C CA . SER A 1 66 ? 1.034 -13.438 -22.019 1.00 95.25 66 SER A CA 1
ATOM 497 C C . SER A 1 66 ? -0.109 -14.350 -22.472 1.00 95.25 66 SER A C 1
ATOM 499 O O . SER A 1 66 ? -0.952 -13.914 -23.259 1.00 95.25 66 SER A O 1
ATOM 501 N N . ASP A 1 67 ? -0.217 -15.548 -21.888 1.00 95.75 67 ASP A N 1
ATOM 502 C CA . ASP A 1 67 ? -1.297 -16.514 -22.146 1.00 95.75 67 ASP A CA 1
ATOM 503 C C . ASP A 1 67 ? -2.665 -15.917 -21.808 1.00 95.75 67 ASP A C 1
ATOM 505 O O . ASP A 1 67 ? -3.636 -16.011 -22.562 1.00 95.75 67 ASP A O 1
ATOM 509 N N . ALA A 1 68 ? -2.727 -15.197 -20.688 1.00 96.44 68 ALA A N 1
ATOM 510 C CA . ALA A 1 68 ? -3.902 -14.467 -20.269 1.00 96.44 68 ALA A CA 1
ATOM 511 C C . ALA A 1 68 ? -4.111 -13.175 -21.062 1.00 96.44 68 ALA A C 1
ATOM 513 O O . ALA A 1 68 ? -4.939 -12.393 -20.626 1.00 96.44 68 ALA A O 1
ATOM 514 N N . ARG A 1 69 ? -3.428 -12.912 -22.189 1.00 96.19 69 ARG A N 1
ATOM 515 C CA . ARG A 1 69 ? -3.559 -11.716 -23.054 1.00 96.19 69 ARG A CA 1
ATOM 516 C C . ARG A 1 69 ? -3.520 -10.384 -22.286 1.00 96.19 69 ARG A C 1
ATOM 518 O O . ARG A 1 69 ? -4.286 -9.466 -22.595 1.00 96.19 69 ARG A O 1
ATOM 525 N N . PHE A 1 70 ? -2.672 -10.283 -21.262 1.00 95.25 70 PHE A N 1
ATOM 526 C CA . PHE A 1 70 ? -2.539 -9.089 -20.421 1.00 95.25 70 PHE A CA 1
ATOM 527 C C . PHE A 1 70 ? -2.231 -7.839 -21.256 1.00 95.25 70 PHE A C 1
ATOM 529 O O . PHE A 1 70 ? -3.000 -6.879 -21.218 1.00 95.25 70 PHE A O 1
ATOM 536 N N . PHE A 1 71 ? -1.167 -7.887 -22.068 1.00 93.06 71 PHE A N 1
ATOM 537 C CA . PHE A 1 71 ? -0.675 -6.750 -22.857 1.00 93.06 71 PHE A CA 1
ATOM 538 C C . PHE A 1 71 ? -1.735 -6.199 -23.817 1.00 93.06 71 PHE A C 1
ATOM 540 O O . PHE A 1 71 ? -1.979 -4.996 -23.850 1.00 93.06 71 PHE A O 1
ATOM 547 N N . ALA A 1 72 ? -2.469 -7.085 -24.496 1.00 95.00 72 ALA A N 1
ATOM 548 C CA . ALA A 1 72 ? -3.562 -6.690 -25.380 1.00 95.00 72 ALA A CA 1
ATOM 549 C C . ALA A 1 72 ? -4.688 -5.943 -24.637 1.00 95.00 72 ALA A C 1
ATOM 551 O O . ALA A 1 72 ? -5.233 -4.976 -25.165 1.00 95.00 72 ALA A O 1
ATOM 552 N N . ARG A 1 73 ? -5.033 -6.352 -23.405 1.00 93.56 73 ARG A N 1
ATOM 553 C CA . ARG A 1 73 ? -6.085 -5.686 -22.611 1.00 93.56 73 ARG A CA 1
ATOM 554 C C . ARG A 1 73 ? -5.670 -4.311 -22.110 1.00 93.56 73 ARG A C 1
ATOM 556 O O . ARG A 1 73 ? -6.503 -3.412 -22.079 1.00 93.56 73 ARG A O 1
ATOM 563 N N . VAL A 1 74 ? -4.394 -4.138 -21.775 1.00 89.06 74 VAL A N 1
ATOM 564 C CA . VAL A 1 74 ? -3.843 -2.834 -21.378 1.00 89.06 74 VAL A CA 1
ATOM 565 C C . VAL A 1 74 ? -3.374 -1.995 -22.572 1.00 89.06 74 VAL A C 1
ATOM 567 O O . VAL A 1 74 ? -2.769 -0.949 -22.369 1.00 89.06 74 VAL A O 1
ATOM 570 N N . ARG A 1 75 ? -3.666 -2.434 -23.808 1.00 92.38 75 ARG A N 1
ATOM 571 C CA . ARG A 1 75 ? -3.281 -1.768 -25.066 1.00 92.38 75 ARG A CA 1
ATOM 572 C C . ARG A 1 75 ? -1.772 -1.507 -25.178 1.00 92.38 75 ARG A C 1
ATOM 574 O O . ARG A 1 75 ? -1.356 -0.505 -25.747 1.00 92.38 75 ARG A O 1
ATOM 581 N N . ALA A 1 76 ? -0.966 -2.420 -24.645 1.00 87.12 76 ALA A N 1
ATOM 582 C CA . ALA A 1 76 ? 0.484 -2.409 -24.769 1.00 87.12 76 ALA A CA 1
ATOM 583 C C . ALA A 1 76 ? 0.942 -3.470 -25.777 1.00 87.12 76 ALA A C 1
ATOM 585 O O . ALA A 1 76 ? 0.322 -4.531 -25.903 1.00 87.12 76 ALA A O 1
ATOM 586 N N . ALA A 1 77 ? 2.048 -3.202 -26.472 1.00 87.50 77 ALA A N 1
ATOM 587 C CA . ALA A 1 77 ? 2.713 -4.218 -27.277 1.00 87.50 77 ALA A CA 1
ATOM 588 C C . ALA A 1 77 ? 3.246 -5.326 -26.357 1.00 87.50 77 ALA A C 1
ATOM 590 O O . ALA A 1 77 ? 3.863 -5.047 -25.327 1.00 87.50 77 ALA A O 1
ATOM 591 N N . ALA A 1 78 ? 2.987 -6.584 -26.715 1.00 88.38 78 ALA A N 1
ATOM 592 C CA . ALA A 1 78 ? 3.600 -7.702 -26.015 1.00 88.38 78 ALA A CA 1
ATOM 593 C C . ALA A 1 78 ? 5.090 -7.763 -26.400 1.00 88.38 78 ALA A C 1
ATOM 595 O O . ALA A 1 78 ? 5.393 -7.746 -27.595 1.00 88.38 78 ALA A O 1
ATOM 596 N N . PRO A 1 79 ? 6.012 -7.823 -25.431 1.00 85.31 79 PRO A N 1
ATOM 597 C CA . PRO A 1 79 ? 7.433 -7.977 -25.722 1.00 85.31 79 PRO A CA 1
ATOM 598 C C . PRO A 1 79 ? 7.711 -9.305 -26.446 1.00 85.31 79 PRO A C 1
ATOM 600 O O . PRO A 1 79 ? 7.173 -10.352 -26.076 1.00 85.31 79 PRO A O 1
ATOM 603 N N . VAL A 1 80 ? 8.551 -9.250 -27.485 1.00 86.62 80 VAL A N 1
ATOM 604 C CA . VAL A 1 80 ? 9.023 -10.410 -28.255 1.00 86.62 80 VAL A CA 1
ATOM 605 C C . VAL A 1 80 ? 10.554 -10.343 -28.320 1.00 86.62 80 VAL A C 1
ATOM 607 O O . VAL A 1 80 ? 11.073 -9.406 -28.929 1.00 86.62 80 VAL A O 1
ATOM 610 N N . PRO A 1 81 ? 11.287 -11.301 -27.720 1.00 87.56 81 PRO A N 1
ATOM 611 C CA . PRO A 1 81 ? 10.799 -12.477 -26.986 1.00 87.56 81 PRO A CA 1
ATOM 612 C C . PRO A 1 81 ? 10.141 -12.128 -25.629 1.00 87.56 81 PRO A C 1
ATOM 614 O O . PRO A 1 81 ? 10.328 -11.017 -25.129 1.00 87.56 81 PRO A O 1
ATOM 617 N N . PRO A 1 82 ? 9.387 -13.061 -25.008 1.00 84.25 82 PRO A N 1
ATOM 618 C CA . PRO A 1 82 ? 8.828 -12.855 -23.674 1.00 84.25 82 PRO A CA 1
ATOM 619 C C . PRO A 1 82 ? 9.934 -12.597 -22.633 1.00 84.25 82 PRO A C 1
ATOM 621 O O . PRO A 1 82 ? 10.914 -13.346 -22.597 1.00 84.25 82 PRO A O 1
ATOM 624 N N . PRO A 1 83 ? 9.789 -11.578 -21.771 1.00 89.56 83 PRO A N 1
ATOM 625 C CA . PRO A 1 83 ? 10.784 -11.237 -20.768 1.00 89.56 83 PRO A CA 1
ATOM 626 C C . PRO A 1 83 ? 10.856 -12.307 -19.682 1.00 89.56 83 PRO A C 1
ATOM 628 O O . PRO A 1 83 ? 9.871 -12.987 -19.379 1.00 89.56 83 PRO A O 1
ATOM 631 N N . ALA A 1 84 ? 12.034 -12.432 -19.074 1.00 89.38 84 ALA A N 1
ATOM 632 C CA . ALA A 1 84 ? 12.264 -13.352 -17.965 1.00 89.38 84 ALA A CA 1
ATOM 633 C C . ALA A 1 84 ? 12.066 -12.684 -16.596 1.00 89.38 84 ALA A C 1
ATOM 635 O O . ALA A 1 84 ? 11.846 -13.387 -15.612 1.00 89.38 84 ALA A O 1
ATOM 636 N N . ARG A 1 85 ? 12.153 -11.349 -16.519 1.00 90.81 85 ARG A N 1
ATOM 637 C CA . ARG A 1 85 ? 12.095 -10.592 -15.264 1.00 90.81 85 ARG A CA 1
ATOM 638 C C . ARG A 1 85 ? 11.044 -9.493 -15.315 1.00 90.81 85 ARG A C 1
ATOM 640 O O . ARG A 1 85 ? 10.793 -8.910 -16.367 1.00 90.81 85 ARG A O 1
ATOM 647 N N . PHE A 1 86 ? 10.461 -9.162 -14.164 1.00 90.69 86 PHE A N 1
ATOM 648 C CA . PHE A 1 86 ? 9.489 -8.065 -14.075 1.00 90.69 86 PHE A CA 1
ATOM 649 C C . PHE A 1 86 ? 10.100 -6.706 -14.426 1.00 90.69 86 PHE A C 1
ATOM 651 O O . PHE A 1 86 ? 9.437 -5.884 -15.052 1.00 90.69 86 PHE A O 1
ATOM 658 N N . VAL A 1 87 ? 11.381 -6.504 -14.101 1.00 83.50 87 VAL A N 1
ATOM 659 C CA . VAL A 1 87 ? 12.122 -5.275 -14.433 1.00 83.50 87 VAL A CA 1
ATOM 660 C C . VAL A 1 87 ? 12.239 -5.028 -15.945 1.00 83.50 87 VAL A C 1
ATOM 662 O O . VAL A 1 87 ? 12.390 -3.885 -16.367 1.00 83.50 87 VAL A O 1
ATOM 665 N N . ASP A 1 88 ? 12.111 -6.076 -16.762 1.00 83.75 88 ASP A N 1
ATOM 666 C CA . ASP A 1 88 ? 12.195 -5.986 -18.223 1.00 83.75 88 ASP A CA 1
ATOM 667 C C . ASP A 1 88 ? 10.845 -5.622 -18.868 1.00 83.75 88 ASP A C 1
ATOM 669 O O . ASP A 1 88 ? 10.770 -5.379 -20.071 1.00 83.75 88 ASP A O 1
ATOM 673 N N . VAL A 1 89 ? 9.753 -5.596 -18.093 1.00 84.44 89 VAL A N 1
ATOM 674 C CA . VAL A 1 89 ? 8.435 -5.162 -18.567 1.00 84.44 89 VAL A CA 1
ATOM 675 C C . VAL A 1 89 ? 8.253 -3.694 -18.205 1.00 84.44 89 VAL A C 1
ATOM 677 O O . VAL A 1 89 ? 8.103 -3.411 -17.020 1.00 84.44 89 VAL A O 1
ATOM 680 N N . PRO A 1 90 ? 8.150 -2.761 -19.173 1.00 78.06 90 PRO A N 1
ATOM 681 C CA . PRO A 1 90 ? 8.058 -1.327 -18.881 1.00 78.06 90 PRO A CA 1
ATOM 682 C C . PRO A 1 90 ? 7.002 -0.978 -17.825 1.00 78.06 90 PRO A C 1
ATOM 684 O O . PRO A 1 90 ? 7.273 -0.230 -16.901 1.00 78.06 90 PRO A O 1
ATOM 687 N N . ARG A 1 91 ? 5.825 -1.613 -17.890 1.00 78.75 91 ARG A N 1
ATOM 688 C CA . ARG A 1 91 ? 4.722 -1.382 -16.942 1.00 78.75 91 ARG A CA 1
ATOM 689 C C . ARG A 1 91 ? 4.961 -1.932 -15.528 1.00 78.75 91 ARG A C 1
ATOM 691 O O . ARG A 1 91 ? 4.291 -1.497 -14.603 1.00 78.75 91 ARG A O 1
ATOM 698 N N . LEU A 1 92 ? 5.827 -2.930 -15.372 1.00 82.06 92 LEU A N 1
ATOM 699 C CA . LEU A 1 92 ? 6.160 -3.511 -14.067 1.00 82.06 92 LEU A CA 1
ATOM 700 C C . LEU A 1 92 ? 7.519 -3.028 -13.559 1.00 82.06 92 LEU A C 1
ATOM 702 O O . LEU A 1 92 ? 7.827 -3.247 -12.397 1.00 82.06 92 LEU A O 1
ATOM 706 N N . ARG A 1 93 ? 8.327 -2.377 -14.402 1.00 75.19 93 ARG A N 1
ATOM 707 C CA . ARG A 1 93 ? 9.709 -1.991 -14.107 1.00 75.19 93 ARG A CA 1
ATOM 708 C C . ARG A 1 93 ? 9.845 -1.122 -12.864 1.00 75.19 93 ARG A C 1
ATOM 710 O O . ARG A 1 93 ? 10.848 -1.251 -12.168 1.00 75.19 93 ARG A O 1
ATOM 717 N N . ASP A 1 94 ? 8.843 -0.294 -12.592 1.00 64.06 94 ASP A N 1
ATOM 718 C CA . ASP A 1 94 ? 8.882 0.699 -11.516 1.00 64.06 94 ASP A CA 1
ATOM 719 C C . ASP A 1 94 ? 8.461 0.135 -10.153 1.00 64.06 94 ASP A C 1
ATOM 721 O O . ASP A 1 94 ? 8.875 0.627 -9.105 1.00 64.06 94 ASP A O 1
ATOM 725 N N . ALA A 1 95 ? 7.673 -0.938 -10.161 1.00 69.88 95 ALA A N 1
ATOM 726 C CA . ALA A 1 95 ? 7.322 -1.715 -8.978 1.00 69.88 95 ALA A CA 1
ATOM 727 C C . ALA A 1 95 ? 7.492 -3.206 -9.295 1.00 69.88 95 ALA A C 1
ATOM 729 O O . ALA A 1 95 ? 6.529 -3.980 -9.220 1.00 69.88 95 ALA A O 1
ATOM 730 N N . PRO A 1 96 ? 8.720 -3.633 -9.663 1.00 71.25 96 PRO A N 1
ATOM 731 C CA . PRO A 1 96 ? 8.947 -4.970 -10.192 1.00 71.25 96 PRO A CA 1
ATOM 732 C C . PRO A 1 96 ? 8.700 -6.002 -9.107 1.00 71.25 96 PRO A C 1
ATOM 734 O O . PRO A 1 96 ? 8.477 -7.166 -9.394 1.00 71.25 96 PRO A O 1
ATOM 737 N N . THR A 1 97 ? 8.719 -5.588 -7.845 1.00 75.75 97 THR A N 1
ATOM 738 C CA . THR A 1 97 ? 8.328 -6.428 -6.737 1.00 75.75 97 THR A CA 1
ATOM 739 C C . THR A 1 97 ? 7.829 -5.588 -5.574 1.00 75.75 97 THR A C 1
ATOM 741 O O . THR A 1 97 ? 8.226 -4.442 -5.390 1.00 75.75 97 THR A O 1
ATOM 744 N N . GLN A 1 98 ? 7.000 -6.203 -4.741 1.00 80.31 98 GLN A N 1
ATOM 745 C CA . GLN A 1 98 ? 6.468 -5.597 -3.521 1.00 80.31 98 GLN A CA 1
ATOM 746 C C . GLN A 1 98 ? 7.359 -5.882 -2.298 1.00 80.31 98 GLN A C 1
ATOM 748 O O . GLN A 1 98 ? 7.059 -5.455 -1.188 1.00 80.31 98 GLN A O 1
ATOM 753 N N . ARG A 1 99 ? 8.479 -6.593 -2.497 1.00 69.31 99 ARG A N 1
ATOM 754 C CA . ARG A 1 99 ? 9.396 -7.058 -1.440 1.00 69.31 99 ARG A CA 1
ATOM 755 C C . ARG A 1 99 ? 10.117 -5.947 -0.684 1.00 69.31 99 ARG A C 1
ATOM 757 O O . ARG A 1 99 ? 10.374 -6.097 0.503 1.00 69.31 99 ARG A O 1
ATOM 764 N N . VAL A 1 100 ? 10.502 -4.884 -1.385 1.00 67.12 100 VAL A N 1
ATOM 765 C CA . VAL A 1 100 ? 11.298 -3.781 -0.812 1.00 67.12 100 VAL A CA 1
ATOM 766 C C . VAL A 1 100 ? 10.409 -2.845 0.000 1.00 67.12 100 VAL A C 1
ATOM 768 O O . VAL A 1 100 ? 10.823 -2.260 0.999 1.00 67.12 100 VAL A O 1
ATOM 771 N N . ASP A 1 101 ? 9.162 -2.726 -0.442 1.00 71.44 101 ASP A N 1
ATOM 772 C CA . ASP A 1 101 ? 8.265 -1.669 -0.028 1.00 71.44 101 ASP A CA 1
ATOM 773 C C . ASP A 1 101 ? 7.177 -2.143 0.950 1.00 71.44 101 ASP A C 1
ATOM 775 O O . ASP A 1 101 ? 6.568 -1.319 1.638 1.00 71.44 101 ASP A O 1
ATOM 779 N N . GLU A 1 102 ? 6.940 -3.447 1.067 1.00 81.00 102 GLU A N 1
ATOM 780 C CA . GLU A 1 102 ? 5.881 -3.980 1.916 1.00 81.00 102 GLU A CA 1
ATOM 781 C C . GLU A 1 102 ? 6.380 -5.090 2.846 1.00 81.00 102 GLU A C 1
ATOM 783 O O . GLU A 1 102 ? 7.241 -5.913 2.530 1.00 81.00 102 GLU A O 1
ATOM 788 N N . THR A 1 103 ? 5.788 -5.143 4.028 1.00 84.94 103 THR A N 1
ATOM 789 C CA . THR A 1 103 ? 6.056 -6.153 5.051 1.00 84.94 103 THR A CA 1
ATOM 790 C C . THR A 1 103 ? 5.240 -7.427 4.804 1.00 84.94 103 THR A C 1
ATOM 792 O O . THR A 1 103 ? 4.121 -7.371 4.286 1.00 84.94 103 THR A O 1
ATOM 795 N N . PRO A 1 104 ? 5.734 -8.604 5.229 1.00 86.69 104 PRO A N 1
ATOM 796 C CA . PRO A 1 104 ? 5.069 -9.879 4.949 1.00 86.69 104 PRO A CA 1
ATOM 797 C C . PRO A 1 104 ? 3.710 -10.036 5.641 1.00 86.69 104 PRO A C 1
ATOM 799 O O . PRO A 1 104 ? 2.869 -10.808 5.181 1.00 86.69 104 PRO A O 1
ATOM 802 N N . VAL A 1 105 ? 3.465 -9.311 6.740 1.00 90.56 105 VAL A N 1
ATOM 803 C CA . VAL A 1 105 ? 2.246 -9.462 7.553 1.00 90.56 105 VAL A CA 1
ATOM 804 C C . VAL A 1 105 ? 0.984 -9.131 6.750 1.00 90.56 105 VAL A C 1
ATOM 806 O O . VAL A 1 105 ? -0.016 -9.836 6.887 1.00 90.56 105 VAL A O 1
ATOM 809 N N . GLY A 1 106 ? 1.038 -8.139 5.854 1.00 93.50 106 GLY A N 1
ATOM 810 C CA . GLY A 1 106 ? -0.073 -7.797 4.956 1.00 93.50 106 GLY A CA 1
ATOM 811 C C . GLY A 1 106 ? -0.442 -8.910 3.974 1.00 93.50 106 GLY A C 1
ATOM 812 O O . GLY A 1 106 ? -1.570 -8.969 3.491 1.00 93.50 106 GLY A O 1
ATOM 813 N N . TYR A 1 107 ? 0.485 -9.834 3.719 1.00 95.88 107 TYR A N 1
ATOM 814 C CA . TYR A 1 107 ? 0.313 -10.919 2.761 1.00 95.88 107 TYR A CA 1
ATOM 815 C C . TYR A 1 107 ? -0.005 -12.262 3.408 1.00 95.88 107 TYR A C 1
ATOM 817 O O . TYR A 1 107 ? -0.359 -13.187 2.684 1.00 95.88 107 TYR A O 1
ATOM 825 N N . LEU A 1 108 ? 0.050 -12.393 4.739 1.00 95.88 108 LEU A N 1
ATOM 826 C CA . LEU A 1 108 ? -0.210 -13.668 5.423 1.00 95.88 108 LEU A CA 1
ATOM 827 C C . LEU A 1 108 ? -1.553 -14.323 5.040 1.00 95.88 108 LEU A C 1
ATOM 829 O O . LEU A 1 108 ? -1.550 -15.528 4.789 1.00 95.88 108 LEU A O 1
ATOM 833 N N . PRO A 1 109 ? -2.687 -13.598 4.917 1.00 97.44 109 PRO A N 1
ATOM 834 C CA . PRO A 1 109 ? -3.944 -14.216 4.483 1.00 97.44 109 PRO A CA 1
ATOM 835 C C . PRO A 1 109 ? -3.874 -14.778 3.056 1.00 97.44 109 PRO A C 1
ATOM 837 O O . PRO A 1 109 ? -4.408 -15.850 2.775 1.00 97.44 109 PRO A O 1
ATOM 840 N N . PHE A 1 110 ? -3.185 -14.073 2.158 1.00 97.62 110 PHE A N 1
ATOM 841 C CA . PHE A 1 110 ? -2.994 -14.490 0.770 1.00 97.62 110 PHE A CA 1
ATOM 842 C C . PHE A 1 110 ? -2.001 -15.647 0.662 1.00 97.62 110 PHE A C 1
ATOM 844 O O . PHE A 1 110 ? -2.238 -16.592 -0.086 1.00 97.62 110 PHE A O 1
ATOM 851 N N . ALA A 1 111 ? -0.926 -15.613 1.448 1.00 96.00 111 ALA A N 1
ATOM 852 C CA . ALA A 1 111 ? 0.038 -16.694 1.571 1.00 96.00 111 ALA A CA 1
ATOM 853 C C . ALA A 1 111 ? -0.646 -17.978 2.061 1.00 96.00 111 ALA A C 1
ATOM 855 O O . ALA A 1 111 ? -0.505 -19.022 1.431 1.00 96.00 111 ALA A O 1
ATOM 856 N N . ALA A 1 112 ? -1.475 -17.887 3.107 1.00 96.50 112 ALA A N 1
ATOM 857 C CA . ALA A 1 112 ? -2.263 -19.014 3.602 1.00 96.50 112 ALA A CA 1
ATOM 858 C C . ALA A 1 112 ? -3.201 -19.581 2.522 1.00 96.50 112 ALA A C 1
ATOM 860 O O . ALA A 1 112 ? -3.265 -20.795 2.340 1.00 96.50 112 ALA A O 1
ATOM 861 N N . ALA A 1 113 ? -3.877 -18.723 1.750 1.00 96.44 113 ALA A N 1
ATOM 862 C CA . ALA A 1 113 ? -4.697 -19.169 0.622 1.00 96.44 113 ALA A CA 1
ATOM 863 C C . ALA A 1 113 ? -3.863 -19.819 -0.498 1.00 96.44 113 ALA A C 1
ATOM 865 O O . ALA A 1 113 ? -4.306 -20.785 -1.117 1.00 96.44 113 ALA A O 1
ATOM 866 N N . ALA A 1 114 ? -2.643 -19.336 -0.742 1.00 94.81 114 ALA A N 1
ATOM 867 C CA . ALA A 1 114 ? -1.726 -19.922 -1.714 1.00 94.81 114 ALA A CA 1
ATOM 868 C C . ALA A 1 114 ? -1.201 -21.305 -1.289 1.00 94.81 114 ALA A C 1
ATOM 870 O O . ALA A 1 114 ? -0.979 -22.144 -2.159 1.00 94.81 114 ALA A O 1
ATOM 871 N N . MET A 1 115 ? -1.042 -21.564 0.016 1.00 94.38 115 MET A N 1
ATOM 872 C CA . MET A 1 115 ? -0.623 -22.873 0.550 1.00 94.38 115 MET A CA 1
ATOM 873 C C . MET A 1 115 ? -1.660 -23.979 0.321 1.00 94.38 115 MET A C 1
ATOM 875 O O . MET A 1 115 ? -1.313 -25.155 0.324 1.00 94.38 115 MET A O 1
ATOM 879 N N . LEU A 1 116 ? -2.931 -23.625 0.106 1.00 91.00 116 LEU A N 1
ATOM 880 C CA . LEU A 1 116 ? -3.984 -24.595 -0.216 1.00 91.00 116 LEU A CA 1
ATOM 881 C C . LEU A 1 116 ? -3.868 -25.141 -1.647 1.00 91.00 116 LEU A C 1
ATOM 883 O O . LEU A 1 116 ? -4.613 -26.045 -2.031 1.00 91.00 116 LEU A O 1
ATOM 887 N N . HIS A 1 117 ? -2.967 -24.584 -2.455 1.00 89.06 117 HIS A N 1
ATOM 888 C CA . HIS A 1 117 ? -2.767 -24.985 -3.834 1.00 89.06 117 HIS A CA 1
ATOM 889 C C . HIS A 1 117 ? -1.661 -26.037 -3.963 1.00 89.06 117 HIS A C 1
ATOM 891 O O . HIS A 1 117 ? -0.627 -25.948 -3.306 1.00 89.06 117 HIS A O 1
ATOM 897 N N . ARG A 1 118 ? -1.873 -27.032 -4.830 1.00 83.94 118 ARG A N 1
ATOM 898 C CA . ARG A 1 118 ? -0.903 -28.111 -5.066 1.00 83.94 118 ARG A CA 1
ATOM 899 C C . ARG A 1 118 ? 0.278 -27.620 -5.899 1.00 83.94 118 ARG A C 1
ATOM 901 O O . ARG A 1 118 ? 0.111 -26.798 -6.801 1.00 83.94 118 ARG A O 1
ATOM 908 N N . GLU A 1 119 ? 1.453 -28.176 -5.628 1.00 82.06 119 GLU A N 1
ATOM 909 C CA . GLU A 1 119 ? 2.625 -28.009 -6.486 1.00 82.06 119 GLU A CA 1
ATOM 910 C C . GLU A 1 119 ? 2.317 -28.470 -7.923 1.00 82.06 119 GLU A C 1
ATOM 912 O O . GLU A 1 119 ? 1.581 -29.433 -8.138 1.00 82.06 119 GLU A O 1
ATOM 917 N N . GLY A 1 120 ? 2.847 -27.748 -8.915 1.00 84.38 120 GLY A N 1
ATOM 918 C CA . GLY A 1 120 ? 2.676 -28.055 -10.342 1.00 84.38 120 GLY A CA 1
ATOM 919 C C . GLY A 1 120 ? 1.378 -27.557 -10.984 1.00 84.38 120 GLY A C 1
ATOM 920 O O . GLY A 1 120 ? 1.200 -27.704 -12.191 1.00 84.38 120 GLY A O 1
ATOM 921 N N . ALA A 1 121 ? 0.471 -26.954 -10.221 1.00 86.94 121 ALA A N 1
ATOM 922 C CA . ALA A 1 121 ? -0.736 -26.389 -10.796 1.00 86.94 121 ALA A CA 1
ATOM 923 C C . ALA A 1 121 ? -0.468 -25.082 -11.568 1.00 86.94 121 ALA A C 1
ATOM 925 O O . ALA A 1 121 ? 0.494 -24.356 -11.305 1.00 86.94 121 ALA A O 1
ATOM 926 N N . ASP A 1 122 ? -1.339 -24.808 -12.542 1.00 95.38 122 ASP A N 1
ATOM 927 C CA . ASP A 1 122 ? -1.253 -23.638 -13.415 1.00 95.38 122 ASP A CA 1
ATOM 928 C C . ASP A 1 122 ? -1.153 -22.328 -12.612 1.00 95.38 122 ASP A C 1
ATOM 930 O O . ASP A 1 122 ? -1.878 -22.101 -11.641 1.00 95.38 122 ASP A O 1
ATOM 934 N N . ILE A 1 123 ? -0.273 -21.430 -13.055 1.00 96.81 123 ILE A N 1
ATOM 935 C CA . ILE A 1 123 ? 0.018 -20.153 -12.399 1.00 96.81 123 ILE A CA 1
ATOM 936 C C . ILE A 1 123 ? -1.246 -19.279 -12.283 1.00 96.81 123 ILE A C 1
ATOM 938 O O . ILE A 1 123 ? -1.452 -18.629 -11.253 1.00 96.81 123 ILE A O 1
ATOM 942 N N . ALA A 1 124 ? -2.152 -19.312 -13.268 1.00 96.81 124 ALA A N 1
ATOM 943 C CA . ALA A 1 124 ? -3.419 -18.584 -13.169 1.00 96.81 124 ALA A CA 1
ATOM 944 C C . ALA A 1 124 ? -4.414 -19.255 -12.201 1.00 96.81 124 ALA A C 1
ATOM 946 O O . ALA A 1 124 ? -5.179 -18.562 -11.523 1.00 96.81 124 ALA A O 1
ATOM 947 N N . ALA A 1 125 ? -4.411 -20.588 -12.092 1.00 95.88 125 ALA A N 1
ATOM 948 C CA . ALA A 1 125 ? -5.176 -21.300 -11.066 1.00 95.88 125 ALA A CA 1
ATOM 949 C C . ALA A 1 125 ? -4.669 -20.977 -9.651 1.00 95.88 125 ALA A C 1
ATOM 951 O O . ALA A 1 125 ? -5.484 -20.683 -8.770 1.00 95.88 125 ALA A O 1
ATOM 952 N N . ARG A 1 126 ? -3.344 -20.926 -9.459 1.00 96.88 126 ARG A N 1
ATOM 953 C CA . ARG A 1 126 ? -2.716 -20.499 -8.203 1.00 96.88 126 ARG A CA 1
ATOM 954 C C . ARG A 1 126 ? -3.130 -19.077 -7.833 1.00 96.88 126 ARG A C 1
ATOM 956 O O . ARG A 1 126 ? -3.525 -18.845 -6.694 1.00 96.88 126 ARG A O 1
ATOM 963 N N . LEU A 1 127 ? -3.130 -18.146 -8.794 1.00 97.75 127 LEU A N 1
ATOM 964 C CA . LEU A 1 127 ? -3.582 -16.766 -8.571 1.00 97.75 127 LEU A CA 1
ATOM 965 C C . LEU A 1 127 ? -5.044 -16.714 -8.120 1.00 97.75 127 LEU A C 1
ATOM 967 O O . LEU A 1 127 ? -5.361 -16.040 -7.140 1.00 97.75 127 LEU A O 1
ATOM 971 N N . ARG A 1 128 ? -5.941 -17.442 -8.798 1.00 96.81 128 ARG A N 1
ATOM 972 C CA . ARG A 1 128 ? -7.361 -17.506 -8.414 1.00 96.81 128 ARG A CA 1
ATOM 973 C C . ARG A 1 128 ? -7.544 -18.043 -6.997 1.00 96.81 128 ARG A C 1
ATOM 975 O O . ARG A 1 128 ? -8.345 -17.485 -6.254 1.00 96.81 128 ARG A O 1
ATOM 982 N N . ALA A 1 129 ? -6.783 -19.067 -6.609 1.00 96.25 129 ALA A N 1
ATOM 983 C CA . ALA A 1 129 ? -6.793 -19.584 -5.243 1.00 96.25 129 ALA A CA 1
ATOM 984 C C . ALA A 1 129 ? -6.320 -18.525 -4.234 1.00 96.25 129 ALA A C 1
ATOM 986 O O . ALA A 1 129 ? -6.988 -18.291 -3.233 1.00 96.25 129 ALA A O 1
ATOM 987 N N . THR A 1 130 ? -5.231 -17.811 -4.526 1.00 97.88 130 THR A N 1
ATOM 988 C CA . THR A 1 130 ? -4.732 -16.717 -3.675 1.00 97.88 130 THR A CA 1
ATOM 989 C C . THR A 1 130 ? -5.754 -15.587 -3.522 1.00 97.88 130 THR A C 1
ATOM 991 O O . THR A 1 130 ? -5.991 -15.119 -2.409 1.00 97.88 130 THR A O 1
ATOM 994 N N . ARG A 1 131 ? -6.434 -15.197 -4.608 1.00 98.06 131 ARG A N 1
ATOM 995 C CA . ARG A 1 131 ? -7.511 -14.192 -4.590 1.00 98.06 131 ARG A CA 1
ATOM 996 C C . ARG A 1 131 ? -8.689 -14.581 -3.685 1.00 98.06 131 ARG A C 1
ATOM 998 O O . ARG A 1 131 ? -9.389 -13.690 -3.213 1.00 98.06 131 ARG A O 1
ATOM 1005 N N . MET A 1 132 ? -8.898 -15.868 -3.378 1.00 97.38 132 MET A N 1
ATOM 1006 C CA . MET A 1 132 ? -9.975 -16.310 -2.474 1.00 97.38 132 MET A CA 1
ATOM 1007 C C . MET A 1 132 ? -9.860 -15.738 -1.057 1.00 97.38 132 MET A C 1
ATOM 1009 O O . MET A 1 132 ? -10.864 -15.703 -0.353 1.00 97.38 132 MET A O 1
ATOM 1013 N N . ALA A 1 133 ? -8.685 -15.266 -0.626 1.00 98.06 133 ALA A N 1
ATOM 1014 C CA . ALA A 1 133 ? -8.549 -14.573 0.655 1.00 98.06 133 ALA A CA 1
ATOM 1015 C C . ALA A 1 133 ? -9.279 -13.214 0.676 1.00 98.06 133 ALA A C 1
ATOM 1017 O O . ALA A 1 133 ? -9.809 -12.812 1.714 1.00 98.06 133 ALA A O 1
ATOM 1018 N N . ALA A 1 134 ? -9.348 -12.514 -0.461 1.00 97.94 134 ALA A N 1
ATOM 1019 C CA . ALA A 1 134 ? -9.842 -11.140 -0.532 1.00 97.94 134 ALA A CA 1
ATOM 1020 C C . ALA A 1 134 ? -11.327 -10.985 -0.123 1.00 97.94 134 ALA A C 1
ATOM 1022 O O . ALA A 1 134 ? -11.611 -10.120 0.712 1.00 97.94 134 ALA A O 1
ATOM 1023 N N . PRO A 1 135 ? -12.279 -11.833 -0.574 1.00 98.00 135 PRO A N 1
ATOM 1024 C CA . PRO A 1 135 ? -13.672 -11.754 -0.122 1.00 98.00 135 PRO A CA 1
ATOM 1025 C C . PRO A 1 135 ? -13.838 -11.914 1.397 1.00 98.00 135 PRO A C 1
ATOM 1027 O O . PRO A 1 135 ? -14.681 -11.249 2.003 1.00 98.00 135 PRO A O 1
ATOM 1030 N N . TRP A 1 136 ? -13.017 -12.752 2.039 1.00 98.06 136 TRP A N 1
ATOM 1031 C CA . TRP A 1 136 ? -13.047 -12.936 3.495 1.00 98.06 136 TRP A CA 1
ATOM 1032 C C . TRP A 1 136 ? -12.526 -11.709 4.242 1.00 98.06 136 TRP A C 1
ATOM 1034 O O . TRP A 1 136 ? -13.117 -11.302 5.244 1.00 98.06 136 TRP A O 1
ATOM 1044 N N . LEU A 1 137 ? -11.467 -11.075 3.734 1.00 98.31 137 LEU A N 1
ATOM 1045 C CA . LEU A 1 137 ? -10.963 -9.815 4.284 1.00 98.31 137 LEU A CA 1
ATOM 1046 C C . LEU A 1 137 ? -11.993 -8.685 4.138 1.00 98.31 137 LEU A C 1
ATOM 1048 O O . LEU A 1 137 ? -12.189 -7.905 5.075 1.00 98.31 137 LEU A O 1
ATOM 1052 N N . VAL A 1 138 ? -12.715 -8.639 3.013 1.00 98.31 138 VAL A N 1
ATOM 1053 C CA . VAL A 1 138 ? -13.841 -7.714 2.815 1.00 98.31 138 VAL A CA 1
ATOM 1054 C C . VAL A 1 138 ? -14.936 -7.968 3.849 1.00 98.31 138 VAL A C 1
ATOM 1056 O O . VAL A 1 138 ? -15.360 -7.027 4.518 1.00 98.31 138 VAL A O 1
ATOM 1059 N N . LEU A 1 139 ? -15.365 -9.217 4.052 1.00 98.25 139 LEU A N 1
ATOM 1060 C CA . LEU A 1 139 ? -16.358 -9.551 5.080 1.00 98.25 139 LEU A CA 1
ATOM 1061 C C . LEU A 1 139 ? -15.919 -9.121 6.482 1.00 98.25 139 LEU A C 1
ATOM 1063 O O . LEU A 1 139 ? -16.711 -8.522 7.212 1.00 98.25 139 LEU A O 1
ATOM 1067 N N . GLY A 1 140 ? -14.666 -9.395 6.850 1.00 98.31 140 GLY A N 1
ATOM 1068 C CA . GLY A 1 140 ? -14.106 -8.963 8.129 1.00 98.31 140 GLY A CA 1
ATOM 1069 C C . GLY A 1 140 ? -14.143 -7.441 8.277 1.00 98.31 140 GLY A C 1
ATOM 1070 O O . GLY A 1 140 ? -14.597 -6.927 9.300 1.00 98.31 140 GLY A O 1
ATOM 1071 N N . THR A 1 141 ? -13.746 -6.719 7.226 1.00 98.50 141 THR A N 1
ATOM 1072 C CA . THR A 1 141 ? -13.773 -5.250 7.191 1.00 98.50 141 THR A CA 1
ATOM 1073 C C . THR A 1 141 ? -15.193 -4.742 7.420 1.00 98.50 141 THR A C 1
ATOM 1075 O O . THR A 1 141 ? -15.422 -3.945 8.326 1.00 98.50 141 THR A O 1
ATOM 1078 N N . LEU A 1 142 ? -16.171 -5.276 6.682 1.00 98.25 142 LEU A N 1
ATOM 1079 C CA . LEU A 1 142 ? -17.580 -4.901 6.802 1.00 98.25 142 LEU A CA 1
ATOM 1080 C C . LEU A 1 142 ? -18.163 -5.221 8.183 1.00 98.25 142 LEU A C 1
ATOM 1082 O O . LEU A 1 142 ? -18.952 -4.434 8.709 1.00 98.25 142 LEU A O 1
ATOM 1086 N N . ALA A 1 143 ? -17.765 -6.336 8.800 1.00 98.44 143 ALA A N 1
ATOM 1087 C CA . ALA A 1 143 ? -18.183 -6.686 10.154 1.00 98.44 143 ALA A CA 1
ATOM 1088 C C . ALA A 1 143 ? -17.676 -5.664 11.187 1.00 98.44 143 ALA A C 1
ATOM 1090 O O . ALA A 1 143 ? -18.430 -5.247 12.072 1.00 98.44 143 ALA A O 1
ATOM 1091 N N . PHE A 1 144 ? -16.431 -5.199 11.060 1.00 98.56 144 PHE A N 1
ATOM 1092 C CA . PHE A 1 144 ? -15.907 -4.149 11.933 1.00 98.56 144 PHE A CA 1
ATOM 1093 C C . PHE A 1 144 ? -16.485 -2.768 11.616 1.00 98.56 144 PHE A C 1
ATOM 1095 O O . PHE A 1 144 ? -16.789 -2.023 12.545 1.00 98.56 144 PHE A O 1
ATOM 1102 N N . THR A 1 145 ? -16.746 -2.440 10.351 1.00 98.44 145 THR A N 1
ATOM 1103 C CA . THR A 1 145 ? -17.480 -1.222 9.972 1.00 98.44 145 THR A CA 1
ATOM 1104 C C . THR A 1 145 ? -18.891 -1.214 10.571 1.00 98.44 145 THR A C 1
ATOM 1106 O O . THR A 1 145 ? -19.319 -0.211 11.145 1.00 98.44 145 THR A O 1
ATOM 1109 N N . ALA A 1 146 ? -19.598 -2.345 10.524 1.00 98.38 146 ALA A N 1
ATOM 1110 C CA . ALA A 1 146 ? -20.889 -2.520 11.181 1.00 98.38 146 ALA A CA 1
ATOM 1111 C C . ALA A 1 146 ? -20.791 -2.330 12.698 1.00 98.38 146 ALA A C 1
ATOM 1113 O O . ALA A 1 146 ? -21.626 -1.649 13.297 1.00 98.38 146 ALA A O 1
ATOM 1114 N N . ALA A 1 147 ? -19.774 -2.923 13.329 1.00 98.19 147 ALA A N 1
ATOM 1115 C CA . ALA A 1 147 ? -19.538 -2.773 14.758 1.00 98.19 147 ALA A CA 1
ATOM 1116 C C . ALA A 1 147 ? -19.256 -1.309 15.122 1.00 98.19 147 ALA A C 1
ATOM 1118 O O . ALA A 1 147 ? -19.855 -0.798 16.069 1.00 98.19 147 ALA A O 1
ATOM 1119 N N . LEU A 1 148 ? -18.408 -0.619 14.355 1.00 98.31 148 LEU A N 1
ATOM 1120 C CA . LEU A 1 148 ? -18.142 0.810 14.498 1.00 98.31 148 LEU A CA 1
ATOM 1121 C C . LEU A 1 148 ? -19.447 1.609 14.449 1.00 98.31 148 LEU A C 1
ATOM 1123 O O . LEU A 1 148 ? -19.759 2.305 15.413 1.00 98.31 148 LEU A O 1
ATOM 1127 N N . ALA A 1 149 ? -20.249 1.435 13.395 1.00 98.31 149 ALA A N 1
ATOM 1128 C CA . ALA A 1 149 ? -21.539 2.104 13.243 1.00 98.31 149 ALA A CA 1
ATOM 1129 C C . ALA A 1 149 ? -22.513 1.777 14.389 1.00 98.31 149 ALA A C 1
ATOM 1131 O O . ALA A 1 149 ? -23.196 2.663 14.899 1.00 98.31 149 ALA A O 1
ATOM 1132 N N . ALA A 1 150 ? -22.542 0.531 14.873 1.00 98.06 150 ALA A N 1
ATOM 1133 C CA . ALA A 1 150 ? -23.356 0.155 16.026 1.00 98.06 150 ALA A CA 1
ATOM 1134 C C . ALA A 1 150 ? -22.952 0.921 17.300 1.00 98.06 150 ALA A C 1
ATOM 1136 O O . ALA A 1 150 ? -23.823 1.315 18.085 1.00 98.06 150 ALA A O 1
ATOM 1137 N N . TRP A 1 151 ? -21.647 1.131 17.508 1.00 97.75 151 TRP A N 1
ATOM 1138 C CA . TRP A 1 151 ? -21.107 1.851 18.661 1.00 97.75 151 TRP A CA 1
ATOM 1139 C C . TRP A 1 151 ? -21.224 3.374 18.535 1.00 97.75 151 TRP A C 1
ATOM 1141 O O . TRP A 1 151 ? -21.424 4.020 19.562 1.00 97.75 151 TRP A O 1
ATOM 1151 N N . THR A 1 152 ? -21.159 3.956 17.338 1.00 97.50 152 THR A N 1
ATOM 1152 C CA . THR A 1 152 ? -21.202 5.419 17.146 1.00 97.50 152 THR A CA 1
ATOM 1153 C C . THR A 1 152 ? -22.596 5.940 16.807 1.00 97.50 152 THR A C 1
ATOM 1155 O O . THR A 1 152 ? -23.054 6.890 17.429 1.00 97.50 152 THR A O 1
ATOM 1158 N N . LEU A 1 153 ? -23.294 5.287 15.878 1.00 97.75 153 LEU A N 1
ATOM 1159 C CA . LEU A 1 153 ? -24.580 5.729 15.323 1.00 97.75 153 LEU A CA 1
ATOM 1160 C C . LEU A 1 153 ? -25.772 4.913 15.856 1.00 97.75 153 LEU A C 1
ATOM 1162 O O . LEU A 1 153 ? -26.925 5.317 15.739 1.00 97.75 153 LEU A O 1
ATOM 1166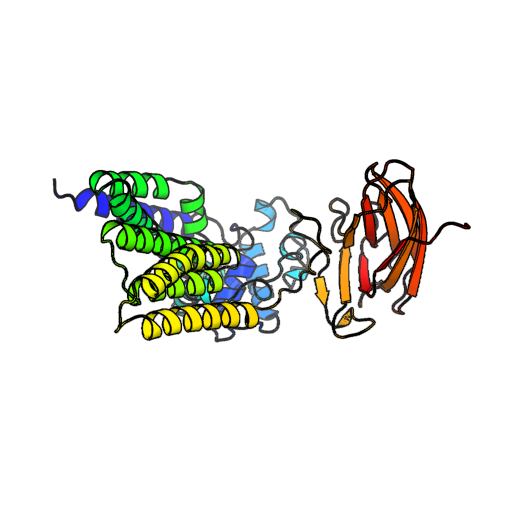 N N . GLY A 1 154 ? -25.504 3.760 16.476 1.00 97.12 154 GLY A N 1
ATOM 1167 C CA . GLY A 1 154 ? -26.514 2.875 17.054 1.00 97.12 154 GLY A CA 1
ATOM 1168 C C . GLY A 1 154 ? -26.796 1.632 16.208 1.00 97.12 154 GLY A C 1
ATOM 1169 O O . GLY A 1 154 ? -26.581 1.589 15.000 1.00 97.12 154 GLY A O 1
ATOM 1170 N N . ARG A 1 155 ? -27.307 0.577 16.861 1.00 96.75 155 ARG A N 1
ATOM 1171 C CA . ARG A 1 155 ? -27.463 -0.767 16.264 1.00 96.75 155 ARG A CA 1
ATOM 1172 C C . ARG A 1 155 ? -28.318 -0.800 14.992 1.00 96.75 155 ARG A C 1
ATOM 1174 O O . ARG A 1 155 ? -28.078 -1.647 14.141 1.00 96.75 155 ARG A O 1
ATOM 1181 N N . ARG A 1 156 ? -29.292 0.108 14.854 1.00 96.94 156 ARG A N 1
ATOM 1182 C CA . ARG A 1 156 ? -30.179 0.183 13.678 1.00 96.94 156 ARG A CA 1
ATOM 1183 C C . ARG A 1 156 ? -29.443 0.625 12.406 1.00 96.94 156 ARG A C 1
ATOM 1185 O O . ARG A 1 156 ? -29.864 0.252 11.320 1.00 96.94 156 ARG A O 1
ATOM 1192 N N . LEU A 1 157 ? -28.336 1.360 12.543 1.00 98.00 157 LEU A N 1
ATOM 1193 C CA . LEU A 1 157 ? -27.542 1.868 11.419 1.00 98.00 157 LEU A CA 1
ATOM 1194 C C . LEU A 1 157 ? -26.364 0.957 11.041 1.00 98.00 157 LEU A C 1
ATOM 1196 O O . LEU A 1 157 ? -25.760 1.152 9.993 1.00 98.00 157 LEU A O 1
ATOM 1200 N N . ALA A 1 158 ? -26.072 -0.078 11.835 1.00 97.88 158 ALA A N 1
ATOM 1201 C CA . ALA A 1 158 ? -24.954 -0.990 11.586 1.00 97.88 158 ALA A CA 1
ATOM 1202 C C . ALA A 1 158 ? -25.038 -1.692 10.222 1.00 97.88 158 ALA A C 1
ATOM 1204 O O . ALA A 1 158 ? -24.071 -1.703 9.463 1.00 97.88 158 ALA A O 1
ATOM 1205 N N . LEU A 1 159 ? -26.206 -2.257 9.906 1.00 98.12 159 LEU A N 1
ATOM 1206 C CA . LEU A 1 159 ? -26.434 -2.956 8.645 1.00 98.12 159 LEU A CA 1
ATOM 1207 C C . LEU A 1 159 ? -26.467 -1.991 7.442 1.00 98.12 159 LEU A C 1
ATOM 1209 O O . LEU A 1 159 ? -25.723 -2.255 6.503 1.00 98.12 159 LEU A O 1
ATOM 1213 N N . PRO A 1 160 ? -27.241 -0.882 7.436 1.00 98.31 160 PRO A N 1
ATOM 1214 C CA . PRO A 1 160 ? -27.223 0.073 6.322 1.00 98.31 160 PRO A CA 1
ATOM 1215 C C . PRO A 1 160 ? -25.825 0.594 5.974 1.00 98.31 160 PRO A C 1
ATOM 1217 O O . PRO A 1 160 ? -25.468 0.662 4.799 1.00 98.31 160 PRO A O 1
ATOM 1220 N N . VAL A 1 161 ? -25.004 0.904 6.985 1.00 98.31 161 VAL A N 1
ATOM 1221 C CA . VAL A 1 161 ? -23.620 1.348 6.766 1.00 98.31 161 VAL A CA 1
ATOM 1222 C C . VAL A 1 161 ? -22.780 0.229 6.144 1.00 98.31 161 VAL A C 1
ATOM 1224 O O . VAL A 1 161 ? -22.060 0.479 5.182 1.00 98.31 161 VAL A O 1
ATOM 1227 N N . ALA A 1 162 ? -22.897 -1.009 6.634 1.00 98.19 162 ALA A N 1
ATOM 1228 C CA . ALA A 1 162 ? -22.176 -2.145 6.063 1.00 98.19 162 ALA A CA 1
ATOM 1229 C C . ALA A 1 162 ? -22.616 -2.465 4.624 1.00 98.19 162 ALA A C 1
ATOM 1231 O O . ALA A 1 162 ? -21.770 -2.731 3.778 1.00 98.19 162 ALA A O 1
ATOM 1232 N N . VAL A 1 163 ? -23.915 -2.386 4.318 1.00 98.25 163 VAL A N 1
ATOM 1233 C CA . VAL A 1 163 ? -24.445 -2.550 2.952 1.00 98.25 163 VAL A CA 1
ATOM 1234 C C . VAL A 1 163 ? -23.901 -1.459 2.028 1.00 98.25 163 VAL A C 1
ATOM 1236 O O . VAL A 1 163 ? -23.444 -1.761 0.930 1.00 98.25 163 VAL A O 1
ATOM 1239 N N . THR A 1 164 ? -23.882 -0.207 2.491 1.00 98.25 164 THR A N 1
ATOM 1240 C CA . THR A 1 164 ? -23.331 0.922 1.725 1.00 98.25 164 THR A CA 1
ATOM 1241 C C . THR A 1 164 ? -21.843 0.717 1.441 1.00 98.25 164 THR A C 1
ATOM 1243 O O . THR A 1 164 ? -21.413 0.828 0.296 1.00 98.25 164 THR A O 1
ATOM 1246 N N . ALA A 1 165 ? -21.062 0.334 2.457 1.00 97.88 165 ALA A N 1
ATOM 1247 C CA . ALA A 1 165 ? -19.642 0.028 2.303 1.00 97.88 165 ALA A CA 1
ATOM 1248 C C . ALA A 1 165 ? -19.405 -1.155 1.346 1.00 97.88 165 ALA A C 1
ATOM 1250 O O . ALA A 1 165 ? -18.517 -1.095 0.499 1.00 97.88 165 ALA A O 1
ATOM 1251 N N . ALA A 1 166 ? -20.232 -2.203 1.417 1.00 97.75 166 ALA A N 1
ATOM 1252 C CA . ALA A 1 166 ? -20.171 -3.342 0.501 1.00 97.75 166 ALA A CA 1
ATOM 1253 C C . ALA A 1 166 ? -20.517 -2.961 -0.949 1.00 97.75 166 ALA A C 1
ATOM 1255 O O . ALA A 1 166 ? -20.055 -3.613 -1.886 1.00 97.75 166 ALA A O 1
ATOM 1256 N N . GLY A 1 167 ? -21.327 -1.918 -1.143 1.00 96.88 167 GLY A N 1
ATOM 1257 C CA . GLY A 1 167 ? -21.691 -1.373 -2.450 1.00 96.88 167 GLY A CA 1
ATOM 1258 C C . GLY A 1 167 ? -20.589 -0.551 -3.121 1.00 96.88 167 GLY A C 1
ATOM 1259 O O . GLY A 1 167 ? -20.668 -0.326 -4.327 1.00 96.88 167 GLY A O 1
ATOM 1260 N N . LEU A 1 168 ? -19.544 -0.141 -2.391 1.00 97.31 168 LEU A N 1
ATOM 1261 C CA . LEU A 1 168 ? -18.468 0.672 -2.959 1.00 97.31 168 LEU A CA 1
ATOM 1262 C C . LEU A 1 168 ? -17.760 -0.077 -4.109 1.00 97.31 168 LEU A C 1
ATOM 1264 O O . LEU A 1 168 ? -17.374 -1.241 -3.932 1.00 97.31 168 LEU A O 1
ATOM 1268 N N . PRO A 1 169 ? -17.545 0.565 -5.278 1.00 96.00 169 PRO A N 1
ATOM 1269 C CA . PRO A 1 169 ? -16.859 -0.064 -6.407 1.00 96.00 169 PRO A CA 1
ATOM 1270 C C . PRO A 1 169 ? -15.473 -0.593 -6.031 1.00 96.00 169 PRO A C 1
ATOM 1272 O O . PRO A 1 169 ? -15.148 -1.741 -6.336 1.00 96.00 169 PRO A O 1
ATOM 1275 N N . TRP A 1 170 ? -14.709 0.206 -5.278 1.00 95.25 170 TRP A N 1
ATOM 1276 C CA . TRP A 1 170 ? -13.377 -0.167 -4.807 1.00 95.25 170 TRP A CA 1
ATOM 1277 C C . TRP A 1 170 ? -13.388 -1.434 -3.944 1.00 95.25 170 TRP A C 1
ATOM 1279 O O . TRP A 1 170 ? -12.564 -2.309 -4.169 1.00 95.25 170 TRP A O 1
ATOM 1289 N N . MET A 1 171 ? -14.357 -1.602 -3.034 1.00 96.25 171 MET A N 1
ATOM 1290 C CA . MET A 1 171 ? -14.449 -2.806 -2.190 1.00 96.25 171 MET A CA 1
ATOM 1291 C C . MET A 1 171 ? -14.705 -4.073 -3.009 1.00 96.25 171 MET A C 1
ATOM 1293 O O . MET A 1 171 ? -14.174 -5.133 -2.688 1.00 96.25 171 MET A O 1
ATOM 1297 N N . GLY A 1 172 ? -15.496 -3.971 -4.081 1.00 95.12 172 GLY A N 1
ATOM 1298 C CA . GLY A 1 172 ? -15.713 -5.096 -4.990 1.00 95.12 172 GLY A CA 1
ATOM 1299 C C . GLY A 1 172 ? -14.456 -5.470 -5.765 1.00 95.12 172 GLY A C 1
ATOM 1300 O O . GLY A 1 172 ? -14.127 -6.646 -5.860 1.00 95.12 172 GLY A O 1
ATOM 1301 N N . PHE A 1 173 ? -13.753 -4.467 -6.292 1.00 95.81 173 PHE A N 1
ATOM 1302 C CA . PHE A 1 173 ? -12.527 -4.676 -7.055 1.00 95.81 173 PHE A CA 1
ATOM 1303 C C . PHE A 1 173 ? -11.374 -5.182 -6.177 1.00 95.81 173 PHE A C 1
ATOM 1305 O O . PHE A 1 173 ? -10.791 -6.224 -6.465 1.00 95.81 173 PHE A O 1
ATOM 1312 N N . ALA A 1 174 ? -11.096 -4.495 -5.065 1.00 95.88 174 ALA A N 1
ATOM 1313 C CA . ALA A 1 174 ? -10.082 -4.896 -4.093 1.00 95.88 174 ALA A CA 1
ATOM 1314 C C . ALA A 1 174 ? -10.376 -6.295 -3.534 1.00 95.88 174 ALA A C 1
ATOM 1316 O O . ALA A 1 174 ? -9.457 -7.093 -3.389 1.00 95.88 174 ALA A O 1
ATOM 1317 N N . GLY A 1 175 ? -11.658 -6.614 -3.310 1.00 97.19 175 GLY A N 1
ATOM 1318 C CA . GLY A 1 175 ? -12.165 -7.922 -2.889 1.00 97.19 175 GLY A CA 1
ATOM 1319 C C . GLY A 1 175 ? -11.964 -9.072 -3.878 1.00 97.19 175 GLY A C 1
ATOM 1320 O O . GLY A 1 175 ? -12.369 -10.190 -3.568 1.00 97.19 175 GLY A O 1
ATOM 1321 N N . ALA A 1 176 ? -11.373 -8.820 -5.047 1.00 97.56 176 ALA A N 1
ATOM 1322 C CA . ALA A 1 176 ? -11.183 -9.811 -6.100 1.00 97.56 176 ALA A CA 1
ATOM 1323 C C . ALA A 1 176 ? -9.747 -9.883 -6.646 1.00 97.56 176 ALA A C 1
ATOM 1325 O O . ALA A 1 176 ? -9.496 -10.639 -7.584 1.00 97.56 176 ALA A O 1
ATOM 1326 N N . VAL A 1 177 ? -8.807 -9.131 -6.067 1.00 97.94 177 VAL A N 1
ATOM 1327 C CA . VAL A 1 177 ? -7.390 -9.110 -6.467 1.00 97.94 177 VAL A CA 1
ATOM 1328 C C . VAL A 1 177 ? -6.488 -9.315 -5.248 1.00 97.94 177 VAL A C 1
ATOM 1330 O O . VAL A 1 177 ? -6.925 -9.168 -4.106 1.00 97.94 177 VAL A O 1
ATOM 1333 N N . VAL A 1 178 ? -5.225 -9.680 -5.472 1.00 97.88 178 VAL A N 1
ATOM 1334 C CA . VAL A 1 178 ? -4.233 -9.806 -4.389 1.00 97.88 178 VAL A CA 1
ATOM 1335 C C . VAL A 1 178 ? -3.666 -8.422 -4.068 1.00 97.88 178 VAL A C 1
ATOM 1337 O O . VAL A 1 178 ? -3.002 -7.831 -4.912 1.00 97.88 178 VAL A O 1
ATOM 1340 N N . ASN A 1 179 ? -3.932 -7.897 -2.868 1.00 95.75 179 ASN A N 1
ATOM 1341 C CA . ASN A 1 179 ? -3.378 -6.626 -2.382 1.00 95.75 179 ASN A CA 1
ATOM 1342 C C . ASN A 1 179 ? -3.302 -6.603 -0.839 1.00 95.75 179 ASN A C 1
ATOM 1344 O O . ASN A 1 179 ? -4.177 -7.167 -0.179 1.00 95.75 179 ASN A O 1
ATOM 1348 N N . PRO A 1 180 ? -2.306 -5.936 -0.231 1.00 95.56 180 PRO A N 1
ATOM 1349 C CA . PRO A 1 180 ? -2.227 -5.783 1.227 1.00 95.56 180 PRO A CA 1
ATOM 1350 C C . PRO A 1 180 ? -3.248 -4.767 1.786 1.00 95.56 180 PRO A C 1
ATOM 1352 O O . PRO A 1 180 ? -3.506 -4.728 2.991 1.00 95.56 180 PRO A O 1
ATOM 1355 N N . ASP A 1 181 ? -3.867 -3.953 0.929 1.00 95.75 181 ASP A N 1
ATOM 1356 C CA . ASP A 1 181 ? -4.793 -2.869 1.286 1.00 95.75 181 ASP A CA 1
ATOM 1357 C C . ASP A 1 181 ? -6.012 -3.371 2.048 1.00 95.75 181 ASP A C 1
ATOM 1359 O O . ASP A 1 181 ? -6.474 -2.710 2.977 1.00 95.75 181 ASP A O 1
ATOM 1363 N N . LEU A 1 182 ? -6.514 -4.557 1.704 1.00 97.06 182 LEU A N 1
ATOM 1364 C CA . LEU A 1 182 ? -7.619 -5.176 2.430 1.00 97.06 182 LEU A CA 1
ATOM 1365 C C . LEU A 1 182 ? -7.253 -5.544 3.872 1.00 97.06 182 LEU A C 1
ATOM 1367 O O . LEU A 1 182 ? -8.100 -5.434 4.757 1.00 97.06 182 LEU A O 1
ATOM 1371 N N . VAL A 1 183 ? -6.005 -5.944 4.137 1.00 97.06 183 VAL A N 1
ATOM 1372 C CA . VAL A 1 183 ? -5.535 -6.207 5.506 1.00 97.06 183 VAL A CA 1
ATOM 1373 C C . VAL A 1 183 ? -5.418 -4.898 6.282 1.00 97.06 183 VAL A C 1
ATOM 1375 O O . VAL A 1 183 ? -5.874 -4.815 7.423 1.00 97.06 183 VAL A O 1
ATOM 1378 N N . ALA A 1 184 ? -4.894 -3.849 5.646 1.00 96.06 184 ALA A N 1
ATOM 1379 C CA . ALA A 1 184 ? -4.840 -2.511 6.228 1.00 96.06 184 ALA A CA 1
ATOM 1380 C C . ALA A 1 184 ? -6.244 -1.971 6.561 1.00 96.06 184 ALA A C 1
ATOM 1382 O O . ALA A 1 184 ? -6.479 -1.500 7.675 1.00 96.06 184 ALA A O 1
ATOM 1383 N N . ALA A 1 185 ? -7.196 -2.101 5.632 1.00 97.31 185 ALA A N 1
ATOM 1384 C CA . ALA A 1 185 ? -8.586 -1.689 5.813 1.00 97.31 185 ALA A CA 1
ATOM 1385 C C . ALA A 1 185 ? -9.279 -2.477 6.934 1.00 97.31 185 ALA A C 1
ATOM 1387 O O . ALA A 1 185 ? -9.946 -1.879 7.781 1.00 97.31 185 ALA A O 1
ATOM 1388 N N . LEU A 1 186 ? -9.072 -3.797 6.988 1.00 98.12 186 LEU A N 1
ATOM 1389 C CA . LEU A 1 186 ? -9.578 -4.661 8.053 1.00 98.12 186 LEU A CA 1
ATOM 1390 C C . LEU A 1 186 ? -9.074 -4.206 9.427 1.00 98.12 186 LEU A C 1
ATOM 1392 O O . LEU A 1 186 ? -9.868 -4.038 10.356 1.00 9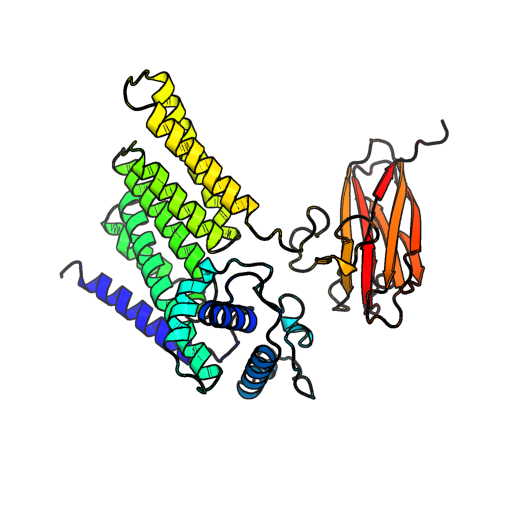8.12 186 LEU A O 1
ATOM 1396 N N . LEU A 1 187 ? -7.763 -3.995 9.558 1.00 97.75 187 LEU A N 1
ATOM 1397 C CA . LEU A 1 187 ? -7.125 -3.625 10.822 1.00 97.75 187 LEU A CA 1
ATOM 1398 C C . LEU A 1 187 ? -7.493 -2.201 11.249 1.00 97.75 187 LEU A C 1
ATOM 1400 O O . LEU A 1 187 ? -7.770 -1.976 12.428 1.00 97.75 187 LEU A O 1
ATOM 1404 N N . ALA A 1 188 ? -7.605 -1.262 10.307 1.00 97.88 188 ALA A N 1
ATOM 1405 C CA . ALA A 1 188 ? -8.113 0.080 10.574 1.00 97.88 188 ALA A CA 1
ATOM 1406 C C . ALA A 1 188 ? -9.584 0.054 11.026 1.00 97.88 188 ALA A C 1
ATOM 1408 O O . ALA A 1 188 ? -9.928 0.668 12.039 1.00 97.88 188 ALA A O 1
ATOM 1409 N N . ALA A 1 189 ? -10.455 -0.695 10.342 1.00 98.31 189 ALA A N 1
ATOM 1410 C CA . ALA A 1 189 ? -11.855 -0.848 10.736 1.00 98.31 189 ALA A CA 1
ATOM 1411 C C . ALA A 1 189 ? -11.976 -1.476 12.135 1.00 98.31 189 ALA A C 1
ATOM 1413 O O . ALA A 1 189 ? -12.742 -0.985 12.971 1.00 98.31 189 ALA A O 1
ATOM 1414 N N . ALA A 1 190 ? -11.183 -2.513 12.422 1.00 98.38 190 ALA A N 1
ATOM 1415 C CA . ALA A 1 190 ? -11.110 -3.138 13.739 1.00 98.38 190 ALA A CA 1
ATOM 1416 C C . ALA A 1 190 ? -10.639 -2.153 14.817 1.00 98.38 190 ALA A C 1
ATOM 1418 O O . ALA A 1 190 ? -11.230 -2.097 15.899 1.00 98.38 190 ALA A O 1
ATOM 1419 N N . TRP A 1 191 ? -9.625 -1.337 14.513 1.00 98.25 191 TRP A N 1
ATOM 1420 C CA . TRP A 1 191 ? -9.106 -0.306 15.409 1.00 98.25 191 TRP A CA 1
ATOM 1421 C C . TRP A 1 191 ? -10.180 0.731 15.751 1.00 98.25 191 TRP A C 1
ATOM 1423 O O . TRP A 1 191 ? -10.451 0.971 16.930 1.00 98.25 191 TRP A O 1
ATOM 1433 N N . PHE A 1 192 ? -10.872 1.281 14.748 1.00 98.38 192 PHE A N 1
ATOM 1434 C CA . PHE A 1 192 ? -11.938 2.260 14.977 1.00 98.38 192 PHE A CA 1
ATOM 1435 C C . PHE A 1 192 ? -13.131 1.653 15.724 1.00 98.38 192 PHE A C 1
ATOM 1437 O O . PHE A 1 192 ? -13.667 2.279 16.642 1.00 98.38 192 PHE A O 1
ATOM 1444 N N . ALA A 1 193 ? -13.532 0.422 15.399 1.00 98.06 193 ALA A N 1
ATOM 1445 C CA . ALA A 1 193 ? -14.592 -0.279 16.120 1.00 98.06 193 ALA A CA 1
ATOM 1446 C C . ALA A 1 193 ? -14.219 -0.527 17.593 1.00 98.06 193 ALA A C 1
ATOM 1448 O O . ALA A 1 193 ? -15.048 -0.337 18.492 1.00 98.06 193 ALA A O 1
ATOM 1449 N N . ALA A 1 194 ? -12.968 -0.915 17.859 1.00 96.94 194 ALA A N 1
ATOM 1450 C CA . ALA A 1 194 ? -12.446 -1.081 19.209 1.00 96.94 194 ALA A CA 1
ATOM 1451 C C . ALA A 1 194 ? -12.441 0.252 19.965 1.00 96.94 194 ALA A C 1
ATOM 1453 O O . ALA A 1 194 ? -12.947 0.305 21.089 1.00 96.94 194 ALA A O 1
ATOM 1454 N N . LEU A 1 195 ? -11.954 1.329 19.344 1.00 96.50 195 LEU A N 1
ATOM 1455 C CA . LEU A 1 195 ? -11.954 2.669 19.923 1.00 96.50 195 LEU A CA 1
ATOM 1456 C C . LEU A 1 195 ? -13.375 3.117 20.287 1.00 96.50 195 LEU A C 1
ATOM 1458 O O . LEU A 1 195 ? -13.618 3.530 21.422 1.00 96.50 195 LEU A O 1
ATOM 1462 N N . ALA A 1 196 ? -14.330 2.979 19.366 1.00 96.69 196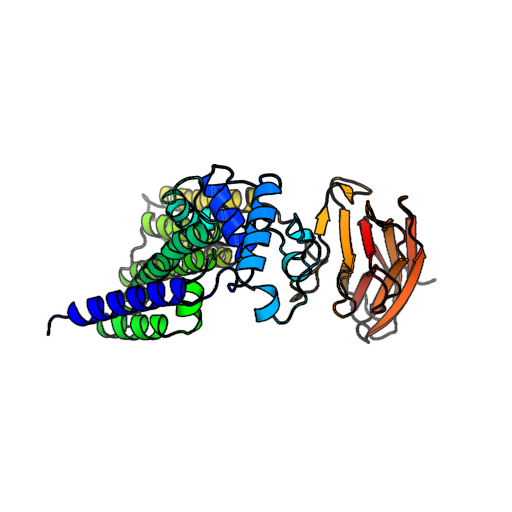 ALA A N 1
ATOM 1463 C CA . ALA A 1 196 ? -15.724 3.347 19.599 1.00 96.69 196 ALA A CA 1
ATOM 1464 C C . ALA A 1 196 ? -16.338 2.559 20.769 1.00 96.69 196 ALA A C 1
ATOM 1466 O O . ALA A 1 196 ? -16.991 3.139 21.641 1.00 96.69 196 ALA A O 1
ATOM 1467 N N . ARG A 1 197 ? -16.065 1.248 20.852 1.00 96.31 197 ARG A N 1
ATOM 1468 C CA . ARG A 1 197 ? -16.474 0.406 21.988 1.00 96.31 197 ARG A CA 1
ATOM 1469 C C . ARG A 1 197 ? -15.875 0.895 23.304 1.00 96.31 197 ARG A C 1
ATOM 1471 O O . ARG A 1 197 ? -16.588 0.978 24.304 1.00 96.31 197 ARG A O 1
ATOM 1478 N N . ILE A 1 198 ? -14.577 1.191 23.314 1.00 94.12 198 ILE A N 1
ATOM 1479 C CA . ILE A 1 198 ? -13.840 1.648 24.495 1.00 94.12 198 ILE A CA 1
ATOM 1480 C C . ILE A 1 198 ? -14.409 2.980 24.998 1.00 94.12 198 ILE A C 1
ATOM 1482 O O . ILE A 1 198 ? -14.709 3.111 26.187 1.00 94.12 198 ILE A O 1
ATOM 1486 N N . VAL A 1 199 ? -14.615 3.941 24.092 1.00 93.38 199 VAL A N 1
ATOM 1487 C CA . VAL A 1 199 ? -15.188 5.257 24.403 1.00 93.38 199 VAL A CA 1
ATOM 1488 C C . VAL A 1 199 ? -16.609 5.112 24.946 1.00 93.38 199 VAL A C 1
ATOM 1490 O O . VAL A 1 199 ? -16.905 5.636 26.019 1.00 93.38 199 VAL A O 1
ATOM 1493 N N . ARG A 1 200 ? -17.471 4.340 24.272 1.00 93.75 200 ARG A N 1
ATOM 1494 C CA . ARG A 1 200 ? -18.877 4.177 24.673 1.00 93.75 200 ARG A CA 1
ATOM 1495 C C . ARG A 1 200 ? -19.049 3.441 26.000 1.00 93.75 200 ARG A C 1
ATOM 1497 O O . ARG A 1 200 ? -19.945 3.778 26.765 1.00 93.75 200 ARG A O 1
ATOM 1504 N N . ARG A 1 201 ? -18.187 2.466 26.304 1.00 92.62 201 ARG A N 1
ATOM 1505 C CA . ARG A 1 201 ? -18.194 1.756 27.597 1.00 92.62 201 ARG A CA 1
ATOM 1506 C C . ARG A 1 201 ? -17.430 2.489 28.704 1.00 92.62 201 ARG A C 1
ATOM 1508 O O . ARG A 1 201 ? -17.359 1.967 29.810 1.00 92.62 201 ARG A O 1
ATOM 1515 N N . ARG A 1 202 ? -16.830 3.653 28.415 1.00 86.31 202 ARG A N 1
ATOM 1516 C CA . ARG A 1 202 ? -15.926 4.383 29.326 1.00 86.31 202 ARG A CA 1
ATOM 1517 C C . ARG A 1 202 ? -14.803 3.493 29.888 1.00 86.31 202 ARG A C 1
ATOM 1519 O O . ARG A 1 202 ? -14.342 3.691 31.008 1.00 86.31 202 ARG A O 1
ATOM 1526 N N . ALA A 1 203 ? -14.348 2.508 29.111 1.00 73.38 203 ALA A N 1
ATOM 1527 C CA . ALA A 1 203 ? -13.350 1.543 29.557 1.00 73.38 203 ALA A CA 1
ATOM 1528 C C . ALA A 1 203 ? -11.950 2.184 29.559 1.00 73.38 203 ALA A C 1
ATOM 1530 O O . ALA A 1 203 ? -11.269 2.225 28.541 1.00 73.38 203 ALA A O 1
ATOM 1531 N N . GLY A 1 204 ? -11.500 2.688 30.709 1.00 66.00 204 GLY A N 1
ATOM 1532 C CA . GLY A 1 204 ? -10.147 3.235 30.903 1.00 66.00 204 GLY A CA 1
ATOM 1533 C C . GLY A 1 204 ? -9.065 2.181 31.178 1.00 66.00 204 GLY A C 1
ATOM 1534 O O . GLY A 1 204 ? -8.036 2.493 31.771 1.00 66.00 204 GLY A O 1
ATOM 1535 N N . THR A 1 205 ? -9.304 0.914 30.832 1.00 73.50 205 THR A N 1
ATOM 1536 C CA . THR A 1 205 ? -8.450 -0.204 31.259 1.00 73.50 205 THR A CA 1
ATOM 1537 C C . THR A 1 205 ? -7.159 -0.304 30.436 1.00 73.50 205 THR A C 1
ATOM 1539 O O . THR A 1 205 ? -7.220 -0.095 29.224 1.00 73.50 205 THR A O 1
ATOM 1542 N N . PRO A 1 206 ? -6.027 -0.746 31.017 1.00 74.31 206 PRO A N 1
ATOM 1543 C CA . PRO A 1 206 ? -4.784 -1.020 30.281 1.00 74.31 206 PRO A CA 1
ATOM 1544 C C . PRO A 1 206 ? -4.976 -1.927 29.054 1.00 74.31 206 PRO A C 1
ATOM 1546 O O . PRO A 1 206 ? -4.385 -1.684 28.006 1.00 74.31 206 PRO A O 1
ATOM 1549 N N . GLY A 1 207 ? -5.877 -2.915 29.141 1.00 84.00 207 GLY A N 1
ATOM 1550 C CA . GLY A 1 207 ? -6.193 -3.808 28.020 1.00 84.00 207 GLY A CA 1
ATOM 1551 C C . GLY A 1 207 ? -6.786 -3.096 26.797 1.00 84.00 207 GLY A C 1
ATOM 1552 O O . GLY A 1 207 ? -6.603 -3.554 25.674 1.00 84.00 207 GLY A O 1
ATOM 1553 N N . ALA A 1 208 ? -7.444 -1.947 26.985 1.00 88.38 208 ALA A N 1
ATOM 1554 C CA . ALA A 1 208 ? -7.975 -1.138 25.890 1.00 88.38 208 ALA A CA 1
ATOM 1555 C C . ALA A 1 208 ? -6.843 -0.486 25.081 1.00 88.38 208 ALA A C 1
ATOM 1557 O O . ALA A 1 208 ? -6.830 -0.591 23.858 1.00 88.38 208 ALA A O 1
ATOM 1558 N N . ALA A 1 209 ? -5.867 0.115 25.770 1.00 86.38 209 ALA A N 1
ATOM 1559 C CA . ALA A 1 209 ? -4.680 0.689 25.140 1.00 86.38 209 ALA A CA 1
ATOM 1560 C C . ALA A 1 209 ? -3.841 -0.390 24.442 1.00 86.38 209 ALA A C 1
ATOM 1562 O O . ALA A 1 209 ? -3.457 -0.205 23.294 1.00 86.38 209 ALA A O 1
ATOM 1563 N N . ALA A 1 210 ? -3.637 -1.540 25.096 1.00 87.19 210 ALA A N 1
ATOM 1564 C CA . ALA A 1 210 ? -2.923 -2.671 24.506 1.00 87.19 210 ALA A CA 1
ATOM 1565 C C . ALA A 1 210 ? -3.619 -3.201 23.241 1.00 87.19 210 ALA A C 1
ATOM 1567 O O . ALA A 1 210 ? -2.951 -3.475 22.253 1.00 87.19 210 ALA A O 1
ATOM 1568 N N . THR A 1 211 ? -4.956 -3.282 23.236 1.00 91.38 211 THR A N 1
ATOM 1569 C CA . THR A 1 211 ? -5.722 -3.692 22.044 1.00 91.38 211 THR A CA 1
ATOM 1570 C C . THR A 1 211 ? -5.540 -2.700 20.894 1.00 91.38 211 THR A C 1
ATOM 1572 O O . THR A 1 211 ? -5.268 -3.113 19.771 1.00 91.38 211 THR A O 1
ATOM 1575 N N . LEU A 1 212 ? -5.683 -1.394 21.159 1.00 93.94 212 LEU A N 1
ATOM 1576 C CA . LEU A 1 212 ? -5.521 -0.361 20.130 1.00 93.94 212 LEU A CA 1
ATOM 1577 C C . LEU A 1 212 ? -4.094 -0.327 19.587 1.00 93.94 212 LEU A C 1
ATOM 1579 O O . LEU A 1 212 ? -3.911 -0.245 18.378 1.00 93.94 212 LEU A O 1
ATOM 1583 N N . LEU A 1 213 ? -3.095 -0.452 20.461 1.00 91.00 213 LEU A N 1
ATOM 1584 C CA . LEU A 1 213 ? -1.707 -0.553 20.039 1.00 91.00 213 LEU A CA 1
ATOM 1585 C C . LEU A 1 213 ? -1.476 -1.802 19.193 1.00 91.00 213 LEU A C 1
ATOM 1587 O O . LEU A 1 213 ? -0.886 -1.686 18.129 1.00 91.00 213 LEU A O 1
ATOM 1591 N N . ALA A 1 214 ? -1.924 -2.975 19.643 1.00 91.06 214 ALA A N 1
ATOM 1592 C CA . ALA A 1 214 ? -1.723 -4.216 18.905 1.00 91.06 214 ALA A CA 1
ATOM 1593 C C . ALA A 1 214 ? -2.323 -4.118 17.497 1.00 91.06 214 ALA A C 1
ATOM 1595 O O . ALA A 1 214 ? -1.670 -4.495 16.531 1.00 91.06 214 ALA A O 1
ATOM 1596 N N . LEU A 1 215 ? -3.518 -3.533 17.365 1.00 95.62 215 LEU A N 1
ATOM 1597 C CA . LEU A 1 215 ? -4.145 -3.272 16.068 1.00 95.62 215 LEU A CA 1
ATOM 1598 C C . LEU A 1 215 ? -3.390 -2.221 15.242 1.00 95.62 215 LEU A C 1
ATOM 1600 O O . LEU A 1 215 ? -3.273 -2.387 14.035 1.00 95.62 215 LEU A O 1
ATOM 1604 N N . ALA A 1 216 ? -2.863 -1.163 15.863 1.00 94.38 216 ALA A N 1
ATOM 1605 C CA . ALA A 1 216 ? -2.090 -0.131 15.172 1.00 94.38 216 ALA A CA 1
ATOM 1606 C C . ALA A 1 216 ? -0.736 -0.657 14.675 1.00 94.38 216 ALA A C 1
ATOM 1608 O O . ALA A 1 216 ? -0.352 -0.375 13.546 1.00 94.38 216 ALA A O 1
ATOM 1609 N N . VAL A 1 217 ? -0.043 -1.460 15.486 1.00 91.06 217 VAL A N 1
ATOM 1610 C CA . VAL A 1 217 ? 1.217 -2.122 15.127 1.00 91.06 217 VAL A CA 1
ATOM 1611 C C . VAL A 1 217 ? 0.966 -3.177 14.058 1.00 91.06 217 VAL A C 1
ATOM 1613 O O . VAL A 1 217 ? 1.666 -3.181 13.055 1.00 91.06 217 VAL A O 1
ATOM 1616 N N . ALA A 1 218 ? -0.059 -4.020 14.217 1.00 92.12 218 ALA A N 1
ATOM 1617 C CA . ALA A 1 218 ? -0.440 -4.990 13.194 1.00 92.12 218 ALA A CA 1
ATOM 1618 C C . ALA A 1 218 ? -0.851 -4.302 11.887 1.00 92.12 218 ALA A C 1
ATOM 1620 O O . ALA A 1 218 ? -0.491 -4.777 10.820 1.00 92.12 218 ALA A O 1
ATOM 1621 N N . GLY A 1 219 ? -1.591 -3.190 11.960 1.00 93.62 219 GLY A N 1
ATOM 1622 C CA . GLY A 1 219 ? -2.012 -2.405 10.802 1.00 93.62 219 GLY A CA 1
ATOM 1623 C C . GLY A 1 219 ? -0.819 -1.802 10.082 1.00 93.62 219 GLY A C 1
ATOM 1624 O O . GLY A 1 219 ? -0.675 -2.028 8.886 1.00 93.62 219 GLY A O 1
ATOM 1625 N N . ALA A 1 220 ? 0.065 -1.131 10.828 1.00 91.00 220 ALA A N 1
ATOM 1626 C CA . ALA A 1 220 ? 1.332 -0.626 10.320 1.00 91.00 220 ALA A CA 1
ATOM 1627 C C . ALA A 1 220 ? 2.092 -1.753 9.625 1.00 91.00 220 ALA A C 1
ATOM 1629 O O . ALA A 1 220 ? 2.261 -1.648 8.424 1.00 91.00 220 ALA A O 1
ATOM 1630 N N . LEU A 1 221 ? 2.384 -2.862 10.327 1.00 89.69 221 LEU A N 1
ATOM 1631 C CA . LEU A 1 221 ? 2.973 -4.103 9.794 1.00 89.69 221 LEU A CA 1
ATOM 1632 C C . LEU A 1 221 ? 2.203 -4.717 8.623 1.00 89.69 221 LEU A C 1
ATOM 1634 O O . LEU A 1 221 ? 2.790 -5.474 7.867 1.00 89.69 221 LEU A O 1
ATOM 1638 N N . GLY A 1 222 ? 0.917 -4.444 8.448 1.00 91.44 222 GLY A N 1
ATOM 1639 C CA . GLY A 1 222 ? 0.152 -4.911 7.298 1.00 91.44 222 GLY A CA 1
ATOM 1640 C C . GLY A 1 222 ? 0.393 -4.055 6.059 1.00 91.44 222 GLY A C 1
ATOM 1641 O O . GLY A 1 222 ? 0.527 -4.594 4.966 1.00 91.44 222 GLY A O 1
ATOM 1642 N N . LYS A 1 223 ? 0.441 -2.732 6.236 1.00 91.00 223 LYS A N 1
ATOM 1643 C CA . LYS A 1 223 ? 0.722 -1.761 5.178 1.00 91.00 223 LYS A CA 1
ATOM 1644 C C . LYS A 1 223 ? 1.212 -0.446 5.778 1.00 91.00 223 LYS A C 1
ATOM 1646 O O . LYS A 1 223 ? 0.586 0.090 6.697 1.00 91.00 223 LYS A O 1
ATOM 1651 N N . ARG A 1 224 ? 2.245 0.160 5.180 1.00 86.69 224 ARG A N 1
ATOM 1652 C CA . ARG A 1 224 ? 2.788 1.465 5.622 1.00 86.69 224 ARG A CA 1
ATOM 1653 C C . ARG A 1 224 ? 1.726 2.549 5.765 1.00 86.69 224 ARG A C 1
ATOM 1655 O O . ARG A 1 224 ? 1.758 3.331 6.712 1.00 86.69 224 ARG A O 1
ATOM 1662 N N . THR A 1 225 ? 0.747 2.578 4.864 1.00 88.69 225 THR A N 1
ATOM 1663 C CA . THR A 1 225 ? -0.339 3.563 4.904 1.00 88.69 225 THR A CA 1
ATOM 1664 C C . THR A 1 225 ? -1.261 3.411 6.108 1.00 88.69 225 THR A C 1
ATOM 1666 O O . THR A 1 225 ? -2.028 4.326 6.352 1.00 88.69 225 THR A O 1
ATOM 1669 N N . ALA A 1 226 ? -1.192 2.329 6.890 1.00 93.44 226 ALA A N 1
ATOM 1670 C CA . ALA A 1 226 ? -1.909 2.182 8.158 1.00 93.44 226 ALA A CA 1
ATOM 1671 C C . ALA A 1 226 ? -1.081 2.624 9.383 1.00 93.44 226 ALA A C 1
ATOM 1673 O O . ALA A 1 226 ? -1.590 2.617 10.506 1.00 93.44 226 ALA A O 1
ATOM 1674 N N . ALA A 1 227 ? 0.163 3.085 9.196 1.00 90.94 227 ALA A N 1
ATOM 1675 C CA . ALA A 1 227 ? 1.007 3.594 10.279 1.00 90.94 227 ALA A CA 1
ATOM 1676 C C . ALA A 1 227 ? 0.409 4.819 10.994 1.00 90.94 227 ALA A C 1
ATOM 1678 O O . ALA A 1 227 ? 0.721 5.046 12.163 1.00 90.94 227 ALA A O 1
ATOM 1679 N N . TYR A 1 228 ? -0.510 5.566 10.361 1.00 93.69 228 TYR A N 1
ATOM 1680 C CA . TYR A 1 228 ? -1.218 6.682 11.009 1.00 93.69 228 TYR A CA 1
ATOM 1681 C C . TYR A 1 228 ? -2.044 6.247 12.233 1.00 93.69 228 TYR A C 1
ATOM 1683 O O . TYR A 1 228 ? -2.378 7.076 13.081 1.00 93.69 228 TYR A O 1
ATOM 1691 N N . LEU A 1 229 ? -2.355 4.954 12.380 1.00 94.81 229 LEU A N 1
ATOM 1692 C CA . LEU A 1 229 ? -3.026 4.432 13.571 1.00 94.81 229 LEU A CA 1
ATOM 1693 C C . LEU A 1 229 ? -2.152 4.558 14.832 1.00 94.81 229 LEU A C 1
ATOM 1695 O O . LEU A 1 229 ? -2.691 4.649 15.939 1.00 94.81 229 LEU A O 1
ATOM 1699 N N . LEU A 1 230 ? -0.820 4.602 14.696 1.00 91.62 230 LEU A N 1
ATOM 1700 C CA . LEU A 1 230 ? 0.112 4.772 15.816 1.00 91.62 230 LEU A CA 1
ATOM 1701 C C . LEU A 1 230 ? -0.040 6.145 16.496 1.00 91.62 230 LEU A C 1
ATOM 1703 O O . LEU A 1 230 ? -0.365 6.162 17.688 1.00 91.62 230 LEU A O 1
ATOM 1707 N N . PRO A 1 231 ? 0.102 7.297 15.801 1.00 93.19 231 PRO A N 1
ATOM 1708 C CA . PRO A 1 231 ? -0.105 8.598 16.431 1.00 93.19 231 PRO A CA 1
ATOM 1709 C C . PRO A 1 231 ? -1.540 8.784 16.940 1.00 93.19 231 PRO A C 1
ATOM 1711 O O . PRO A 1 231 ? -1.723 9.384 17.997 1.00 93.19 231 PRO A O 1
ATOM 1714 N N . LEU A 1 232 ? -2.558 8.206 16.285 1.00 94.69 232 LEU A N 1
ATOM 1715 C CA . LEU A 1 232 ? -3.931 8.217 16.812 1.00 94.69 232 LEU A CA 1
ATOM 1716 C C . LEU A 1 232 ? -4.057 7.443 18.134 1.00 94.69 232 LEU A C 1
ATOM 1718 O O . LEU A 1 232 ? -4.728 7.894 19.066 1.00 94.69 232 LEU A O 1
ATOM 1722 N N . THR A 1 233 ? -3.388 6.293 18.242 1.00 92.50 233 THR A N 1
ATOM 1723 C CA . THR A 1 233 ? -3.359 5.494 19.475 1.00 92.50 233 THR A CA 1
ATOM 1724 C C . THR A 1 233 ? -2.667 6.252 20.602 1.00 92.50 233 THR A C 1
ATOM 1726 O O . THR A 1 233 ? -3.198 6.314 21.714 1.00 92.50 233 THR A O 1
ATOM 1729 N N . LEU A 1 234 ? -1.522 6.879 20.320 1.00 89.38 234 LEU A N 1
ATOM 1730 C CA . LEU A 1 234 ? -0.788 7.689 21.294 1.00 89.38 234 LEU A CA 1
ATOM 1731 C C . LEU A 1 234 ? -1.596 8.918 21.728 1.00 89.38 234 LEU A C 1
ATOM 1733 O O . LEU A 1 234 ? -1.747 9.153 22.927 1.00 89.38 234 LEU A O 1
ATOM 1737 N N . GLY A 1 235 ? -2.198 9.639 20.778 1.00 91.12 235 GLY A N 1
ATOM 1738 C CA . GLY A 1 235 ? -3.061 10.790 21.050 1.00 91.12 235 GLY A CA 1
ATOM 1739 C C . GLY A 1 235 ? -4.274 10.443 21.918 1.00 91.12 235 GLY A C 1
ATOM 1740 O O . GLY A 1 235 ? -4.713 11.256 22.729 1.00 91.12 235 GLY A O 1
ATOM 1741 N N . TRP A 1 236 ? -4.786 9.212 21.826 1.00 90.88 236 TRP A N 1
ATOM 1742 C CA . TRP A 1 236 ? -5.848 8.722 22.706 1.00 90.88 236 TRP A CA 1
ATOM 1743 C C . TRP A 1 236 ? -5.342 8.270 24.090 1.00 90.88 236 TRP A C 1
ATOM 1745 O O . TRP A 1 236 ? -6.005 8.525 25.105 1.00 90.88 236 TRP A O 1
ATOM 1755 N N . ALA A 1 237 ? -4.197 7.579 24.145 1.00 87.06 237 ALA A N 1
ATOM 1756 C CA . ALA A 1 237 ? -3.676 6.941 25.355 1.00 87.06 237 ALA A CA 1
ATOM 1757 C C . ALA A 1 237 ? -2.974 7.925 26.307 1.00 87.06 237 ALA A C 1
ATOM 1759 O O . ALA A 1 237 ? -3.212 7.879 27.518 1.00 87.06 237 ALA A O 1
ATOM 1760 N N . VAL A 1 238 ? -2.150 8.837 25.777 1.00 86.31 238 VAL A N 1
ATOM 1761 C CA . VAL A 1 238 ? -1.307 9.751 26.570 1.00 86.31 238 VAL A CA 1
ATOM 1762 C C . VAL A 1 238 ? -2.134 10.674 27.478 1.00 86.31 238 VAL A C 1
ATOM 1764 O O . VAL A 1 238 ? -1.871 10.686 28.684 1.00 86.31 238 VAL A O 1
ATOM 1767 N N . PRO A 1 239 ? -3.191 11.371 27.007 1.00 89.06 239 PRO A N 1
ATOM 1768 C CA . PRO A 1 239 ? -3.986 12.240 27.879 1.00 89.06 239 PRO A CA 1
ATOM 1769 C C . PRO A 1 239 ? -4.689 11.479 29.009 1.00 89.06 239 PRO A C 1
ATOM 1771 O O . PRO A 1 239 ? -4.886 12.016 30.100 1.00 89.06 239 PRO A O 1
ATOM 1774 N N . ARG A 1 240 ? -5.071 10.216 28.775 1.00 85.25 240 ARG A N 1
ATOM 1775 C CA . ARG A 1 240 ? -5.697 9.367 29.798 1.00 85.25 240 ARG A CA 1
ATOM 1776 C C . ARG A 1 240 ? -4.699 8.914 30.852 1.00 85.25 240 ARG A C 1
ATOM 1778 O O . ARG A 1 240 ? -5.027 8.966 32.036 1.00 85.25 240 ARG A O 1
ATOM 1785 N N . LEU A 1 241 ? -3.500 8.507 30.436 1.00 82.88 241 LEU A N 1
ATOM 1786 C CA . LEU A 1 241 ? -2.416 8.205 31.366 1.00 82.88 241 LEU A CA 1
ATOM 1787 C C . LEU A 1 241 ? -2.091 9.438 32.216 1.00 82.88 241 LEU A C 1
ATOM 1789 O O . LEU A 1 241 ? -2.053 9.340 33.437 1.00 82.88 241 LEU A O 1
ATOM 1793 N N . TRP A 1 242 ? -1.951 10.605 31.588 1.00 85.06 242 TRP A N 1
ATOM 1794 C CA . TRP A 1 242 ? -1.667 11.863 32.278 1.00 85.06 242 TRP A CA 1
ATOM 1795 C C . TRP A 1 242 ? -2.722 12.217 33.334 1.00 85.06 242 TRP A C 1
ATOM 1797 O O . TRP A 1 242 ? -2.385 12.547 34.471 1.00 85.06 242 TRP A O 1
ATOM 1807 N N . ARG A 1 243 ? -4.013 12.096 32.997 1.00 88.00 243 ARG A N 1
ATOM 1808 C CA . ARG A 1 243 ? -5.109 12.309 33.958 1.00 88.00 243 ARG A CA 1
ATOM 1809 C C . ARG A 1 243 ? -5.070 11.308 35.109 1.00 88.00 243 ARG A C 1
ATOM 1811 O O . ARG A 1 243 ? -5.265 11.710 36.248 1.00 88.00 243 ARG A O 1
ATOM 1818 N N . ALA A 1 244 ? -4.795 10.036 34.827 1.00 82.38 244 ALA A N 1
ATOM 1819 C CA . ALA A 1 244 ? -4.672 9.010 35.859 1.00 82.38 244 ALA A CA 1
ATOM 1820 C C . ALA A 1 244 ? -3.511 9.281 36.828 1.00 82.38 244 ALA A C 1
ATOM 1822 O O . ALA A 1 244 ? -3.668 9.085 38.029 1.00 82.38 244 ALA A O 1
ATOM 1823 N N . LEU A 1 245 ? -2.370 9.752 36.310 1.00 82.31 245 LEU A N 1
ATOM 1824 C CA . LEU A 1 245 ? -1.219 10.151 37.123 1.00 82.31 245 LEU A CA 1
ATOM 1825 C C . LEU A 1 245 ? -1.561 11.349 38.018 1.00 82.31 245 LEU A C 1
ATOM 1827 O O . LEU A 1 245 ? -1.273 11.322 39.209 1.00 82.31 245 LEU A O 1
ATOM 1831 N N . ARG A 1 246 ? -2.238 12.370 37.471 1.00 87.12 246 ARG A N 1
ATOM 1832 C CA . ARG A 1 246 ? -2.669 13.554 38.237 1.00 87.12 246 ARG A CA 1
ATOM 1833 C C . ARG A 1 246 ? -3.746 13.263 39.278 1.00 87.12 246 ARG A C 1
ATOM 1835 O O . ARG A 1 246 ? -3.778 13.930 40.302 1.00 87.12 246 ARG A O 1
ATOM 1842 N N . ALA A 1 247 ? -4.617 12.288 39.029 1.00 87.25 247 ALA A N 1
ATOM 1843 C CA . ALA A 1 247 ? -5.669 11.897 39.966 1.00 87.25 247 ALA A CA 1
ATOM 1844 C C . ALA A 1 247 ? -5.139 11.140 41.198 1.00 87.25 247 ALA A C 1
ATOM 1846 O O . ALA A 1 247 ? -5.926 10.795 42.075 1.00 87.25 247 ALA A O 1
ATOM 1847 N N . GLY A 1 248 ? -3.832 10.851 41.264 1.00 81.50 248 GLY A N 1
ATOM 1848 C CA . GLY A 1 248 ? -3.220 10.202 42.420 1.00 81.50 248 GLY A CA 1
ATOM 1849 C C . GLY A 1 248 ? -3.737 8.787 42.679 1.00 81.50 248 GLY A C 1
ATOM 1850 O O . GLY A 1 248 ? -3.638 8.325 43.810 1.00 81.50 248 GLY A O 1
ATOM 1851 N N . GLU A 1 249 ? -4.294 8.093 41.672 1.00 77.50 249 GLU A N 1
ATOM 1852 C CA . GLU A 1 249 ? -4.784 6.717 41.830 1.00 77.50 249 GLU A CA 1
ATOM 1853 C C . GLU A 1 249 ? -3.624 5.821 42.310 1.00 77.50 249 GLU A C 1
ATOM 1855 O O . GLU A 1 249 ? -2.727 5.526 41.522 1.00 77.50 249 GLU A O 1
ATOM 1860 N N . PRO A 1 250 ? -3.604 5.342 43.568 1.00 61.62 250 PRO A N 1
ATOM 1861 C CA . PRO A 1 250 ? -2.368 4.871 44.203 1.00 61.62 250 PRO A CA 1
ATOM 1862 C C . PRO A 1 250 ? -1.922 3.464 43.770 1.00 61.62 250 PRO A C 1
ATOM 1864 O O . PRO A 1 250 ? -0.862 2.999 44.176 1.00 61.62 250 PRO A O 1
ATOM 1867 N N . ARG A 1 251 ? -2.708 2.745 42.952 1.00 62.88 251 ARG A N 1
ATOM 1868 C CA . ARG A 1 251 ? -2.460 1.316 42.645 1.00 62.88 251 ARG A CA 1
ATOM 1869 C C . ARG A 1 251 ? -2.349 0.952 41.160 1.00 62.88 251 ARG A C 1
ATOM 1871 O O . ARG A 1 251 ? -1.935 -0.160 40.846 1.00 62.88 251 ARG A O 1
ATOM 1878 N N . ALA A 1 252 ? -2.660 1.862 40.237 1.00 64.38 252 ALA A N 1
ATOM 1879 C CA . ALA A 1 252 ? -2.624 1.605 38.791 1.00 64.38 252 ALA A CA 1
ATOM 1880 C C . ALA A 1 252 ? -1.651 2.443 37.918 1.00 64.38 252 ALA A C 1
ATOM 1882 O O . ALA A 1 252 ? -1.595 2.158 36.715 1.00 64.38 252 ALA A O 1
ATOM 1883 N N . PRO A 1 253 ? -0.880 3.436 38.414 1.00 67.81 253 PRO A N 1
ATOM 1884 C CA . PRO A 1 253 ? -0.186 4.370 37.534 1.00 67.81 253 PRO A CA 1
ATOM 1885 C C . PRO A 1 253 ? 1.017 3.711 36.869 1.00 67.81 253 PRO A C 1
ATOM 1887 O O . PRO A 1 253 ? 1.200 3.866 35.668 1.00 67.81 253 PRO A O 1
ATOM 1890 N N . TRP A 1 254 ? 1.771 2.887 37.603 1.00 75.44 254 TRP A N 1
ATOM 1891 C CA . TRP A 1 254 ? 2.956 2.215 37.073 1.00 75.44 254 TRP A CA 1
ATOM 1892 C C . TRP A 1 254 ? 2.607 1.151 36.027 1.00 75.44 254 TRP A C 1
ATOM 1894 O O . TRP A 1 254 ? 3.289 1.065 35.017 1.00 75.44 254 TRP A O 1
ATOM 1904 N N . ARG A 1 255 ? 1.512 0.387 36.192 1.00 76.44 255 ARG A N 1
ATOM 1905 C CA . ARG A 1 255 ? 1.063 -0.588 35.175 1.00 76.44 255 ARG A CA 1
ATOM 1906 C C . ARG A 1 255 ? 0.623 0.107 33.892 1.00 76.44 255 ARG A C 1
ATOM 1908 O O . ARG A 1 255 ? 0.903 -0.376 32.801 1.00 76.44 255 ARG A O 1
ATOM 1915 N N . ARG A 1 256 ? -0.073 1.243 34.019 1.00 70.62 256 ARG A N 1
ATOM 1916 C CA . ARG A 1 256 ? -0.500 2.056 32.871 1.00 70.62 256 ARG A CA 1
ATOM 1917 C C . ARG A 1 256 ? 0.697 2.738 32.203 1.00 70.62 256 ARG A C 1
ATOM 1919 O O . ARG A 1 256 ? 0.766 2.739 30.981 1.00 70.62 256 ARG A O 1
ATOM 1926 N N . ALA A 1 257 ? 1.646 3.254 32.983 1.00 74.50 257 ALA A N 1
ATOM 1927 C CA . ALA A 1 257 ? 2.885 3.835 32.480 1.00 74.50 257 ALA A CA 1
ATOM 1928 C C . ALA A 1 257 ? 3.746 2.782 31.774 1.00 74.50 257 ALA A C 1
ATOM 1930 O O . ALA A 1 257 ? 4.133 3.000 30.636 1.00 74.50 257 ALA A O 1
ATOM 1931 N N . ALA A 1 258 ? 3.949 1.610 32.379 1.00 79.12 258 ALA A N 1
ATOM 1932 C CA . ALA A 1 258 ? 4.658 0.490 31.767 1.00 79.12 258 ALA A CA 1
ATOM 1933 C C . ALA A 1 258 ? 3.976 0.017 30.476 1.00 79.12 258 ALA A C 1
ATOM 1935 O O . ALA A 1 258 ? 4.660 -0.260 29.500 1.00 79.12 258 ALA A O 1
ATOM 1936 N N . ALA A 1 259 ? 2.639 -0.014 30.427 1.00 75.88 259 ALA A N 1
ATOM 1937 C CA . ALA A 1 259 ? 1.913 -0.335 29.201 1.00 75.88 259 ALA A CA 1
ATOM 1938 C C . ALA A 1 259 ? 2.120 0.719 28.103 1.00 75.88 259 ALA A C 1
ATOM 1940 O O . ALA A 1 259 ? 2.276 0.350 26.947 1.00 75.88 259 ALA A O 1
ATOM 1941 N N . VAL A 1 260 ? 2.140 2.014 28.439 1.00 74.75 260 VAL A N 1
ATOM 1942 C CA . VAL A 1 260 ? 2.399 3.090 27.464 1.00 74.75 260 VAL A CA 1
ATOM 1943 C C . VAL A 1 260 ? 3.859 3.113 27.022 1.00 74.75 260 VAL A C 1
ATOM 1945 O O . VAL A 1 260 ? 4.118 3.253 25.835 1.00 74.75 260 VAL A O 1
ATOM 1948 N N . VAL A 1 261 ? 4.810 2.932 27.937 1.00 79.88 261 VAL A N 1
ATOM 1949 C CA . VAL A 1 261 ? 6.234 2.826 27.598 1.00 79.88 261 VAL A CA 1
ATOM 1950 C C . VAL A 1 261 ? 6.457 1.603 26.722 1.00 79.88 261 VAL A C 1
ATOM 1952 O O . VAL A 1 261 ? 6.981 1.749 25.630 1.00 79.88 261 VAL A O 1
ATOM 1955 N N . GLY A 1 262 ? 5.957 0.431 27.121 1.00 80.44 262 GLY A N 1
ATOM 1956 C CA . GLY A 1 262 ? 5.996 -0.773 26.294 1.00 80.44 262 GLY A CA 1
ATOM 1957 C C . GLY A 1 262 ? 5.320 -0.561 24.940 1.00 80.44 262 GLY A C 1
ATOM 1958 O O . GLY A 1 262 ? 5.828 -1.026 23.927 1.00 80.44 262 GLY A O 1
ATOM 1959 N N . ALA A 1 263 ? 4.233 0.214 24.891 1.00 75.31 263 ALA A N 1
ATOM 1960 C CA . ALA A 1 263 ? 3.581 0.568 23.642 1.00 75.31 263 ALA A CA 1
ATOM 1961 C C . ALA A 1 263 ? 4.463 1.406 22.718 1.00 75.31 263 ALA A C 1
ATOM 1963 O O . ALA A 1 263 ? 4.586 1.097 21.535 1.00 75.31 263 ALA A O 1
ATOM 1964 N N . ILE A 1 264 ? 5.091 2.442 23.269 1.00 77.88 264 ILE A N 1
ATOM 1965 C CA . ILE A 1 264 ? 6.036 3.297 22.558 1.00 77.88 264 ILE A CA 1
ATOM 1966 C C . ILE A 1 264 ? 7.245 2.478 22.113 1.00 77.88 264 ILE A C 1
ATOM 1968 O O . ILE A 1 264 ? 7.651 2.602 20.968 1.00 77.88 264 ILE A O 1
ATOM 1972 N N . THR A 1 265 ? 7.785 1.605 22.964 1.00 81.44 265 THR A N 1
ATOM 1973 C CA . THR A 1 265 ? 8.925 0.742 22.636 1.00 81.44 265 THR A CA 1
ATOM 1974 C C . THR A 1 265 ? 8.586 -0.240 21.522 1.00 81.44 265 THR A C 1
ATOM 1976 O O . THR A 1 265 ? 9.379 -0.391 20.603 1.00 81.44 265 THR A O 1
ATOM 1979 N N . VAL A 1 266 ? 7.409 -0.875 21.546 1.00 78.62 266 VAL A N 1
ATOM 1980 C CA . VAL A 1 266 ? 6.968 -1.769 20.463 1.00 78.62 266 VAL A CA 1
ATOM 1981 C C . VAL A 1 266 ? 6.721 -0.984 19.180 1.00 78.62 266 VAL A C 1
ATOM 1983 O O . VAL A 1 266 ? 7.139 -1.429 18.119 1.00 78.62 266 VAL A O 1
ATOM 1986 N N . ALA A 1 267 ? 6.086 0.188 19.254 1.00 75.25 267 ALA A N 1
ATOM 1987 C CA . ALA A 1 267 ? 5.884 1.041 18.087 1.00 75.25 267 ALA A CA 1
ATOM 1988 C C . ALA A 1 267 ? 7.223 1.507 17.495 1.00 75.25 267 ALA A C 1
ATOM 1990 O O . ALA A 1 267 ? 7.430 1.389 16.294 1.00 75.25 267 ALA A O 1
ATOM 1991 N N . ALA A 1 268 ? 8.149 1.974 18.332 1.00 79.38 268 ALA A N 1
ATOM 1992 C CA . ALA A 1 268 ? 9.488 2.386 17.930 1.00 79.38 268 ALA A CA 1
ATOM 1993 C C . ALA A 1 268 ? 10.297 1.209 17.377 1.00 79.38 268 ALA A C 1
ATOM 1995 O O . ALA A 1 268 ? 10.949 1.361 16.355 1.00 79.38 268 ALA A O 1
ATOM 1996 N N . GLY A 1 269 ? 10.211 0.029 17.994 1.00 79.50 269 GLY A N 1
ATOM 1997 C CA . GLY A 1 269 ? 10.847 -1.194 17.511 1.00 79.50 269 GLY A CA 1
ATOM 1998 C C . GLY A 1 269 ? 10.276 -1.655 16.172 1.00 79.50 269 GLY A C 1
ATOM 1999 O O . GLY A 1 269 ? 11.039 -1.997 15.279 1.00 79.50 269 GLY A O 1
ATOM 2000 N N . ALA A 1 270 ? 8.954 -1.597 15.990 1.00 72.44 270 ALA A N 1
ATOM 2001 C CA . ALA A 1 270 ? 8.303 -1.903 14.718 1.00 72.44 270 ALA A CA 1
ATOM 2002 C C . ALA A 1 270 ? 8.684 -0.897 13.622 1.00 72.44 270 ALA A C 1
ATOM 2004 O O . ALA A 1 270 ? 8.897 -1.300 12.486 1.00 72.44 270 ALA A O 1
ATOM 2005 N N . LEU A 1 271 ? 8.801 0.391 13.962 1.00 73.50 271 LEU A N 1
ATOM 2006 C CA . LEU A 1 271 ? 9.275 1.435 13.049 1.00 73.50 271 LEU A CA 1
ATOM 2007 C C . LEU A 1 271 ? 10.773 1.298 12.733 1.00 73.50 271 LEU A C 1
ATOM 2009 O O . LEU A 1 271 ? 11.171 1.552 11.605 1.00 73.50 271 LEU A O 1
ATOM 2013 N N . ALA A 1 272 ? 11.596 0.887 13.699 1.00 75.00 272 ALA A N 1
ATOM 2014 C CA . ALA A 1 272 ? 13.038 0.709 13.525 1.00 75.00 272 ALA A CA 1
ATOM 2015 C C . ALA A 1 272 ? 13.389 -0.576 12.761 1.00 75.00 272 ALA A C 1
ATOM 2017 O O . ALA A 1 272 ? 14.339 -0.589 11.988 1.00 75.00 272 ALA A O 1
ATOM 2018 N N . ALA A 1 273 ? 12.618 -1.648 12.962 1.00 68.06 273 ALA A N 1
ATOM 2019 C CA . ALA A 1 273 ? 12.712 -2.885 12.190 1.00 68.06 273 ALA A CA 1
ATOM 2020 C C . ALA A 1 273 ? 11.988 -2.790 10.836 1.00 68.06 273 ALA A C 1
ATOM 2022 O O . ALA A 1 273 ? 12.044 -3.727 10.039 1.00 68.06 273 ALA A O 1
ATOM 2023 N N . TRP A 1 274 ? 11.287 -1.680 10.582 1.00 69.38 274 TRP A N 1
ATOM 2024 C CA . TRP A 1 274 ? 10.663 -1.421 9.296 1.00 69.38 274 TRP A CA 1
ATOM 2025 C C . TRP A 1 274 ? 11.764 -1.300 8.241 1.00 69.38 274 TRP A C 1
ATOM 2027 O O . TRP A 1 274 ? 12.686 -0.508 8.455 1.00 69.38 274 TRP A O 1
ATOM 2037 N N . PRO A 1 275 ? 11.704 -2.030 7.110 1.00 66.12 275 PRO A N 1
ATOM 2038 C CA . PRO A 1 275 ? 12.674 -1.835 6.043 1.00 66.12 275 PRO A CA 1
ATOM 2039 C C . PRO A 1 275 ? 12.643 -0.359 5.649 1.00 66.12 275 PRO A C 1
ATOM 2041 O O . PRO A 1 275 ? 11.605 0.161 5.230 1.00 66.12 275 PRO A O 1
ATOM 2044 N N . LEU A 1 276 ? 13.761 0.341 5.860 1.00 62.53 276 LEU A N 1
ATOM 2045 C CA . LEU A 1 276 ? 13.949 1.708 5.394 1.00 62.53 276 LEU A CA 1
ATOM 2046 C C . LEU A 1 276 ? 13.920 1.629 3.871 1.00 62.53 276 LEU A C 1
ATOM 2048 O O . LEU A 1 276 ? 14.961 1.427 3.263 1.00 62.53 276 LEU A O 1
ATOM 2052 N N . GLY A 1 277 ? 12.722 1.692 3.282 1.00 59.44 277 GLY A N 1
ATOM 2053 C CA . GLY A 1 277 ? 12.541 1.464 1.852 1.00 59.44 277 GLY A CA 1
ATOM 2054 C C . GLY A 1 277 ? 13.512 2.321 1.056 1.00 59.44 277 GLY A C 1
ATOM 2055 O O . GLY A 1 277 ? 13.856 3.422 1.486 1.00 59.44 277 GLY A O 1
ATOM 2056 N N . ASP A 1 278 ? 13.950 1.841 -0.098 1.00 62.78 278 ASP A N 1
ATOM 2057 C CA . ASP A 1 278 ? 15.059 2.443 -0.842 1.00 62.78 278 ASP A CA 1
ATOM 2058 C C . ASP A 1 278 ? 14.781 3.890 -1.295 1.00 62.78 278 ASP A C 1
ATOM 2060 O O . ASP A 1 278 ? 15.673 4.581 -1.758 1.00 62.78 278 ASP A O 1
ATOM 2064 N N . ARG A 1 279 ? 13.584 4.444 -1.096 1.00 64.62 279 ARG A N 1
ATOM 2065 C CA . ARG A 1 279 ? 13.284 5.844 -1.427 1.00 64.62 279 ARG A CA 1
ATOM 2066 C C . ARG A 1 279 ? 14.088 6.830 -0.556 1.00 64.62 279 ARG A C 1
ATOM 2068 O O . ARG A 1 279 ? 14.032 6.744 0.675 1.00 64.62 279 ARG A O 1
ATOM 2075 N N . PRO A 1 280 ? 14.812 7.792 -1.148 1.00 65.25 280 PRO A N 1
ATOM 2076 C CA . PRO A 1 280 ? 15.562 8.790 -0.405 1.00 65.25 280 PRO A CA 1
ATOM 2077 C C . PRO A 1 280 ? 14.625 9.849 0.185 1.00 65.25 280 PRO A C 1
ATOM 2079 O O . PRO A 1 280 ? 13.800 10.446 -0.507 1.00 65.25 280 PRO A O 1
ATOM 2082 N N . ALA A 1 281 ? 14.743 10.092 1.490 1.00 63.00 281 ALA A N 1
ATOM 2083 C CA . ALA A 1 281 ? 13.972 11.136 2.156 1.00 63.00 281 ALA A CA 1
ATOM 2084 C C . ALA A 1 281 ? 14.382 12.524 1.631 1.00 63.00 281 ALA A C 1
ATOM 2086 O O . ALA A 1 281 ? 15.568 12.833 1.582 1.00 63.00 281 ALA A O 1
ATOM 2087 N N . GLY A 1 282 ? 13.402 13.356 1.260 1.00 64.94 282 GLY A N 1
ATOM 2088 C CA . GLY A 1 282 ? 13.620 14.755 0.856 1.00 64.94 282 GLY A CA 1
ATOM 2089 C C . GLY A 1 282 ? 14.134 14.976 -0.571 1.00 64.94 282 GLY A C 1
ATOM 2090 O O . GLY A 1 282 ? 14.315 16.122 -0.960 1.00 64.94 282 GLY A O 1
ATOM 2091 N N . TRP A 1 283 ? 14.331 13.896 -1.326 1.00 72.44 283 TRP A N 1
ATOM 2092 C CA . TRP A 1 283 ? 14.941 13.888 -2.660 1.00 72.44 283 TRP A CA 1
ATOM 2093 C C . TRP A 1 283 ? 13.997 13.381 -3.764 1.00 72.44 283 TRP A C 1
ATOM 2095 O O . TRP A 1 283 ? 14.365 13.315 -4.936 1.00 72.44 283 TRP A O 1
ATOM 2105 N N . ALA A 1 284 ? 12.783 12.988 -3.378 1.00 67.25 284 ALA A N 1
ATOM 2106 C CA . ALA A 1 284 ? 11.717 12.584 -4.281 1.00 67.25 284 ALA A CA 1
ATOM 2107 C C . ALA A 1 284 ? 10.678 13.703 -4.390 1.00 67.25 284 ALA A C 1
ATOM 2109 O O . ALA A 1 284 ? 10.306 14.313 -3.380 1.00 67.25 284 ALA A O 1
ATOM 2110 N N . ARG A 1 285 ? 10.163 13.925 -5.600 1.00 63.03 285 ARG A N 1
ATOM 2111 C CA . ARG A 1 285 ? 9.062 14.856 -5.830 1.00 63.03 285 ARG A CA 1
ATOM 2112 C C . ARG A 1 285 ? 7.797 14.343 -5.146 1.00 63.03 285 ARG A C 1
ATOM 2114 O O . ARG A 1 285 ? 7.386 13.192 -5.308 1.00 63.03 285 ARG A O 1
ATOM 2121 N N . ALA A 1 286 ? 7.169 15.197 -4.343 1.00 47.44 286 ALA A N 1
ATOM 2122 C CA . ALA A 1 286 ? 5.933 14.837 -3.659 1.00 47.44 286 ALA A CA 1
ATOM 2123 C C . ALA A 1 286 ? 4.829 14.540 -4.688 1.00 47.44 286 ALA A C 1
ATOM 2125 O O . ALA A 1 286 ? 4.510 15.383 -5.522 1.00 47.44 286 ALA A O 1
ATOM 2126 N N . GLY A 1 287 ? 4.232 13.350 -4.607 1.00 46.09 287 GLY A N 1
ATOM 2127 C CA . GLY A 1 287 ? 3.163 12.924 -5.513 1.00 46.09 287 GLY A CA 1
ATOM 2128 C C . GLY A 1 287 ? 3.638 12.219 -6.782 1.00 46.09 287 GLY A C 1
ATOM 2129 O O . GLY A 1 287 ? 2.793 11.682 -7.494 1.00 46.09 287 GLY A O 1
ATOM 2130 N N . GLU A 1 288 ? 4.948 12.139 -7.035 1.00 58.44 288 GLU A N 1
ATOM 2131 C CA . GLU A 1 288 ? 5.466 11.251 -8.071 1.00 58.44 288 GLU A CA 1
ATOM 2132 C C . GLU A 1 288 ? 5.642 9.841 -7.488 1.00 58.44 288 GLU A C 1
ATOM 2134 O O . GLU A 1 288 ? 6.344 9.652 -6.488 1.00 58.44 288 GLU A O 1
ATOM 2139 N N . PRO A 1 289 ? 4.971 8.824 -8.060 1.00 53.34 289 PRO A N 1
ATOM 2140 C CA . PRO A 1 289 ? 5.154 7.447 -7.615 1.00 53.34 289 PRO A CA 1
ATOM 2141 C C . PRO A 1 289 ? 6.573 6.935 -7.905 1.00 53.34 289 PRO A C 1
ATOM 2143 O O . PRO A 1 289 ? 7.004 5.965 -7.271 1.00 53.34 289 PRO A O 1
ATOM 2146 N N . TRP A 1 290 ? 7.277 7.628 -8.804 1.00 62.91 290 TRP A N 1
ATOM 2147 C CA . TRP A 1 290 ? 8.563 7.300 -9.402 1.00 62.91 290 TRP A CA 1
ATOM 2148 C C . TRP A 1 290 ? 9.610 8.324 -8.965 1.00 62.91 290 TRP A C 1
ATOM 2150 O O . TRP A 1 290 ? 9.316 9.510 -8.858 1.00 62.91 290 TRP A O 1
ATOM 2160 N N . GLY A 1 291 ? 10.827 7.876 -8.684 1.00 68.94 291 GLY A N 1
ATOM 2161 C CA . GLY A 1 291 ? 11.891 8.757 -8.231 1.00 68.94 291 GLY A CA 1
ATOM 2162 C C . GLY A 1 291 ? 13.193 8.000 -7.992 1.00 68.94 291 GLY A C 1
ATOM 2163 O O . GLY A 1 291 ? 13.229 6.776 -8.138 1.00 68.94 291 GLY A O 1
ATOM 2164 N N . PRO A 1 292 ? 14.264 8.713 -7.612 1.00 79.62 292 PRO A N 1
ATOM 2165 C CA . PRO A 1 292 ? 15.549 8.103 -7.293 1.00 79.62 292 PRO A CA 1
ATOM 2166 C C . PRO A 1 292 ? 15.406 6.981 -6.258 1.00 79.62 292 PRO A C 1
ATOM 2168 O O . PRO A 1 292 ? 14.621 7.089 -5.315 1.00 79.62 292 PRO A O 1
ATOM 2171 N N . VAL A 1 293 ? 16.208 5.927 -6.401 1.00 81.88 293 VAL A N 1
ATOM 2172 C CA . VAL A 1 293 ? 16.289 4.816 -5.442 1.00 81.88 293 VAL A CA 1
ATOM 2173 C C . VAL A 1 293 ? 17.668 4.766 -4.795 1.00 81.88 293 VAL A C 1
ATOM 2175 O O . VAL A 1 293 ? 18.687 4.964 -5.452 1.00 81.88 293 VAL A O 1
ATOM 2178 N N . ARG A 1 294 ? 17.714 4.501 -3.493 1.00 84.06 294 ARG A N 1
ATOM 2179 C CA . ARG A 1 294 ? 18.941 4.285 -2.730 1.00 84.06 294 ARG A CA 1
ATOM 2180 C C . ARG A 1 294 ? 19.467 2.900 -3.041 1.00 84.06 294 ARG A C 1
ATOM 2182 O O . ARG A 1 294 ? 18.781 1.914 -2.804 1.00 84.06 294 ARG A O 1
ATOM 2189 N N . VAL A 1 295 ? 20.691 2.824 -3.545 1.00 85.31 295 VAL A N 1
ATOM 2190 C CA . VAL A 1 295 ? 21.366 1.547 -3.792 1.00 85.31 295 VAL A CA 1
ATOM 2191 C C . VAL A 1 295 ? 22.812 1.637 -3.322 1.00 85.31 295 VAL A C 1
ATOM 2193 O O . VAL A 1 295 ? 23.473 2.663 -3.500 1.00 85.31 295 VAL A O 1
ATOM 2196 N N . ALA A 1 296 ? 23.294 0.574 -2.680 1.00 86.88 296 ALA A N 1
ATOM 2197 C CA . ALA A 1 296 ? 24.636 0.542 -2.103 1.00 86.88 296 ALA A CA 1
ATOM 2198 C C . ALA A 1 296 ? 25.706 0.649 -3.195 1.00 86.88 296 ALA A C 1
ATOM 2200 O O . ALA A 1 296 ? 26.725 1.309 -3.018 1.00 86.88 296 ALA A O 1
ATOM 2201 N N . GLU A 1 297 ? 25.445 0.076 -4.371 1.00 90.00 297 GLU A N 1
ATOM 2202 C CA . GLU A 1 297 ? 26.355 0.157 -5.507 1.00 90.00 297 GLU A CA 1
ATOM 2203 C C . GLU A 1 297 ? 26.526 1.595 -5.988 1.00 90.00 297 GLU A C 1
ATOM 2205 O O . GLU A 1 297 ? 27.602 1.918 -6.475 1.00 90.00 297 GLU A O 1
ATOM 2210 N N . ALA A 1 298 ? 25.504 2.449 -5.851 1.00 89.69 298 ALA A N 1
ATOM 2211 C CA . ALA A 1 298 ? 25.550 3.859 -6.238 1.00 89.69 298 ALA A CA 1
ATOM 2212 C C . ALA A 1 298 ? 26.272 4.744 -5.214 1.00 89.69 298 ALA A C 1
ATOM 2214 O O . ALA A 1 298 ? 26.348 5.946 -5.435 1.00 89.69 298 ALA A O 1
ATOM 2215 N N . ALA A 1 299 ? 26.809 4.193 -4.122 1.00 92.50 299 ALA A N 1
ATOM 2216 C CA . ALA A 1 299 ? 27.582 4.972 -3.165 1.00 92.50 299 ALA A CA 1
ATOM 2217 C C . ALA A 1 299 ? 28.939 5.380 -3.767 1.00 92.50 299 ALA A C 1
ATOM 2219 O O . ALA A 1 299 ? 29.725 4.550 -4.239 1.00 92.50 299 ALA A O 1
ATOM 2220 N N . ARG A 1 300 ? 29.232 6.677 -3.739 1.00 94.75 300 ARG A N 1
ATOM 2221 C CA . ARG A 1 300 ? 30.588 7.219 -3.834 1.00 94.75 300 ARG A CA 1
ATOM 2222 C C . ARG A 1 300 ? 31.237 7.197 -2.462 1.00 94.75 300 ARG A C 1
ATOM 2224 O O . ARG A 1 300 ? 32.396 6.797 -2.343 1.00 94.75 300 ARG A O 1
ATOM 2231 N N . SER A 1 301 ? 30.511 7.674 -1.456 1.00 89.00 301 SER A N 1
ATOM 2232 C CA . SER A 1 301 ? 30.961 7.733 -0.074 1.00 89.00 301 SER A CA 1
ATOM 2233 C C . SER A 1 301 ? 29.889 7.159 0.859 1.00 89.00 301 SER A C 1
ATOM 2235 O O . SER A 1 301 ? 28.708 7.100 0.530 1.00 89.00 301 SER A O 1
ATOM 2237 N N . GLY A 1 302 ? 30.297 6.642 2.019 1.00 89.62 302 GLY A N 1
ATOM 2238 C CA . GLY A 1 302 ? 29.361 5.993 2.940 1.00 89.62 302 GLY A CA 1
ATOM 2239 C C . GLY A 1 302 ? 28.782 4.676 2.401 1.00 89.62 302 GLY A C 1
ATOM 2240 O O . GLY A 1 302 ? 29.475 3.909 1.738 1.00 89.62 302 GLY A O 1
ATOM 2241 N N . GLY A 1 303 ? 27.532 4.376 2.771 1.00 85.38 303 GLY A N 1
ATOM 2242 C CA . GLY A 1 303 ? 26.882 3.091 2.472 1.00 85.38 303 GLY A CA 1
ATOM 2243 C C . GLY A 1 303 ? 25.833 3.123 1.359 1.00 85.38 303 GLY A C 1
ATOM 2244 O O . GLY A 1 303 ? 25.370 2.061 0.956 1.00 85.38 303 GLY A O 1
ATOM 2245 N N . TRP A 1 304 ? 25.431 4.308 0.887 1.00 88.69 304 TRP A N 1
ATOM 2246 C CA . TRP A 1 304 ? 24.322 4.471 -0.057 1.00 88.69 304 TRP A CA 1
ATOM 2247 C C . TRP A 1 304 ? 24.545 5.677 -0.958 1.00 88.69 304 TRP A C 1
ATOM 2249 O O . TRP A 1 304 ? 24.909 6.733 -0.460 1.00 88.69 304 TRP A O 1
ATOM 2259 N N . GLY A 1 305 ? 24.216 5.532 -2.240 1.00 90.94 305 GLY A N 1
ATOM 2260 C CA . GLY A 1 305 ? 23.982 6.659 -3.142 1.00 90.94 305 GLY A CA 1
ATOM 2261 C C . GLY A 1 305 ? 22.644 6.509 -3.856 1.00 90.94 305 GLY A C 1
ATOM 2262 O O . GLY A 1 305 ? 21.872 5.589 -3.566 1.00 90.94 305 GLY A O 1
ATOM 2263 N N . LEU A 1 306 ? 22.344 7.421 -4.776 1.00 91.75 306 LEU A N 1
ATOM 2264 C CA . LEU A 1 306 ? 21.054 7.512 -5.454 1.00 91.75 306 LEU A CA 1
ATOM 2265 C C . LEU A 1 306 ? 21.182 7.090 -6.909 1.00 91.75 306 LEU A C 1
ATOM 2267 O O . LEU A 1 306 ? 21.949 7.675 -7.661 1.00 91.75 306 LEU A O 1
ATOM 2271 N N . ARG A 1 307 ? 20.394 6.109 -7.334 1.00 90.00 307 ARG A N 1
ATOM 2272 C CA . ARG A 1 307 ? 20.248 5.752 -8.742 1.00 90.00 307 ARG A CA 1
ATOM 2273 C C . ARG A 1 307 ? 18.998 6.402 -9.308 1.00 90.00 307 ARG A C 1
ATOM 2275 O O . ARG A 1 307 ? 17.908 6.230 -8.767 1.00 90.00 307 ARG A O 1
ATOM 2282 N N . ILE A 1 308 ? 19.170 7.116 -10.411 1.00 87.75 308 ILE A N 1
ATOM 2283 C CA . ILE A 1 308 ? 18.104 7.770 -11.166 1.00 87.75 308 ILE A CA 1
ATOM 2284 C C . ILE A 1 308 ? 18.025 7.059 -12.514 1.00 87.75 308 ILE A C 1
ATOM 2286 O O . ILE A 1 308 ? 19.044 6.907 -13.193 1.00 87.75 308 ILE A O 1
ATOM 2290 N N . VAL A 1 309 ? 16.840 6.578 -12.883 1.00 81.69 309 VAL A N 1
ATOM 2291 C CA . VAL A 1 309 ? 16.629 5.831 -14.125 1.00 81.69 309 VAL A CA 1
ATOM 2292 C C . VAL A 1 309 ? 15.628 6.593 -14.970 1.00 81.69 309 VAL A C 1
ATOM 2294 O O . VAL A 1 309 ? 14.442 6.587 -14.671 1.00 81.69 309 VAL A O 1
ATOM 2297 N N . ASP A 1 310 ? 16.089 7.216 -16.046 1.00 75.75 310 ASP A N 1
ATOM 2298 C CA . ASP A 1 310 ? 15.168 7.762 -17.031 1.00 75.75 310 ASP A CA 1
ATOM 2299 C C . ASP A 1 310 ? 14.640 6.613 -17.899 1.00 75.75 310 ASP A C 1
ATOM 2301 O O . ASP A 1 310 ? 15.345 6.045 -18.744 1.00 75.75 310 ASP A O 1
ATOM 2305 N N . ALA A 1 311 ? 13.428 6.173 -17.566 1.00 65.19 311 ALA A N 1
ATOM 2306 C CA . ALA A 1 311 ? 12.768 5.029 -18.178 1.00 65.19 311 ALA A CA 1
ATOM 2307 C C . ALA A 1 311 ? 11.715 5.428 -19.220 1.00 65.19 311 ALA A C 1
ATOM 2309 O O . ALA A 1 311 ? 11.310 4.561 -19.998 1.00 65.19 311 ALA A O 1
ATOM 2310 N N . ASP A 1 312 ? 11.276 6.690 -19.238 1.00 63.56 312 ASP A N 1
ATOM 2311 C CA . ASP A 1 312 ? 10.184 7.156 -20.090 1.00 63.56 312 ASP A CA 1
ATOM 2312 C C . ASP A 1 312 ? 10.457 8.582 -20.615 1.00 63.56 312 ASP A C 1
ATOM 2314 O O . ASP A 1 312 ? 10.448 9.532 -19.832 1.00 63.56 312 ASP A O 1
ATOM 2318 N N . PRO A 1 313 ? 10.579 8.755 -21.946 1.00 61.72 313 PRO A N 1
ATOM 2319 C CA . PRO A 1 313 ? 10.604 10.052 -22.629 1.00 61.72 313 PRO A CA 1
ATOM 2320 C C . PRO A 1 313 ? 9.589 11.088 -22.119 1.00 61.72 313 PRO A C 1
ATOM 2322 O O . PRO A 1 313 ? 9.828 12.296 -22.186 1.00 61.72 313 PRO A O 1
ATOM 2325 N N . ALA A 1 314 ? 8.421 10.623 -21.670 1.00 60.50 314 ALA A N 1
ATOM 2326 C CA . ALA A 1 314 ? 7.302 11.446 -21.236 1.00 60.50 314 ALA A CA 1
ATOM 2327 C C . ALA A 1 314 ? 7.235 11.660 -19.713 1.00 60.50 314 ALA A C 1
ATOM 2329 O O . ALA A 1 314 ? 6.441 12.492 -19.267 1.00 60.50 314 ALA A O 1
ATOM 2330 N N . ALA A 1 315 ? 8.035 10.948 -18.912 1.00 58.44 315 ALA A N 1
ATOM 2331 C CA . ALA A 1 315 ? 8.036 11.059 -17.455 1.00 58.44 315 ALA A CA 1
ATOM 2332 C C . ALA A 1 315 ? 9.461 11.278 -16.937 1.00 58.44 315 ALA A C 1
ATOM 2334 O O . ALA A 1 315 ? 10.212 10.336 -16.696 1.00 58.44 315 ALA A O 1
ATOM 2335 N N . TRP A 1 316 ? 9.818 12.548 -16.747 1.00 65.69 316 TRP A N 1
ATOM 2336 C CA . TRP A 1 316 ? 11.153 12.936 -16.303 1.00 65.69 316 TRP A CA 1
ATOM 2337 C C . TRP A 1 316 ? 11.394 12.451 -14.877 1.00 65.69 316 TRP A C 1
ATOM 2339 O O . TRP A 1 316 ? 10.816 12.983 -13.931 1.00 65.69 316 TRP A O 1
ATOM 2349 N N . GLN A 1 317 ? 12.273 11.466 -14.716 1.00 73.62 317 GLN A N 1
ATOM 2350 C CA . GLN A 1 317 ? 12.757 11.067 -13.402 1.00 73.62 317 GLN A CA 1
ATOM 2351 C C . GLN A 1 317 ? 14.024 11.847 -13.088 1.00 73.62 317 GLN A C 1
ATOM 2353 O O . GLN A 1 317 ? 15.054 11.676 -13.735 1.00 73.62 317 GLN A O 1
ATOM 2358 N N . TYR A 1 318 ? 13.963 12.696 -12.074 1.00 80.12 318 TYR A N 1
ATOM 2359 C CA . TYR A 1 318 ? 15.125 13.429 -11.608 1.00 80.12 318 TYR A CA 1
ATOM 2360 C C . TYR A 1 318 ? 15.131 13.511 -10.089 1.00 80.12 318 TYR A C 1
ATOM 2362 O O . TYR A 1 318 ? 14.119 13.359 -9.404 1.00 80.12 318 TYR A O 1
ATOM 2370 N N . LEU A 1 319 ? 16.326 13.698 -9.558 1.00 83.62 319 LEU A N 1
ATOM 2371 C CA . LEU A 1 319 ? 16.544 13.968 -8.151 1.00 83.62 319 LEU A CA 1
ATOM 2372 C C . LEU A 1 319 ? 16.221 15.439 -7.906 1.00 83.62 319 LEU A C 1
ATOM 2374 O O . LEU A 1 319 ? 16.806 16.257 -8.603 1.00 83.62 319 LEU A O 1
ATOM 2378 N N . GLU A 1 320 ? 15.358 15.800 -6.953 1.00 87.19 320 GLU A N 1
ATOM 2379 C CA . GLU A 1 320 ? 15.131 17.213 -6.602 1.00 87.19 320 GLU A CA 1
ATOM 2380 C C . GLU A 1 320 ? 15.040 17.461 -5.098 1.00 87.19 320 GLU A C 1
ATOM 2382 O O . GLU A 1 320 ? 14.472 16.662 -4.357 1.00 87.19 320 GLU A O 1
ATOM 2387 N N . GLN A 1 321 ? 15.561 18.608 -4.658 1.00 86.19 321 GLN A N 1
ATOM 2388 C CA . GLN A 1 321 ? 15.385 19.112 -3.299 1.00 86.19 321 GLN A CA 1
ATOM 2389 C C . GLN A 1 321 ? 15.202 20.633 -3.303 1.00 86.19 321 GLN A C 1
ATOM 2391 O O . GLN A 1 321 ? 15.974 21.360 -3.928 1.00 86.19 321 GLN A O 1
ATOM 2396 N N . TRP A 1 322 ? 14.197 21.112 -2.564 1.00 85.44 322 TRP A N 1
ATOM 2397 C CA . TRP A 1 322 ? 13.972 22.537 -2.319 1.00 85.44 322 TRP A CA 1
ATOM 2398 C C . TRP A 1 322 ? 14.752 23.018 -1.094 1.00 85.44 322 TRP A C 1
ATOM 2400 O O . TRP A 1 322 ? 14.709 22.396 -0.032 1.00 85.44 322 TRP A O 1
ATOM 2410 N N . VAL A 1 323 ? 15.409 24.164 -1.233 1.00 86.75 323 VAL A N 1
ATOM 2411 C CA . VAL A 1 323 ? 16.184 24.844 -0.196 1.00 86.75 323 VAL A CA 1
ATOM 2412 C C . VAL A 1 323 ? 15.701 26.290 -0.106 1.00 86.75 323 VAL A C 1
ATOM 2414 O O . VAL A 1 323 ? 15.542 26.968 -1.121 1.00 86.75 323 VAL A O 1
ATOM 2417 N N . ALA A 1 324 ? 15.429 26.762 1.109 1.00 87.44 324 ALA A N 1
ATOM 2418 C CA . ALA A 1 324 ? 15.071 28.159 1.339 1.00 87.44 324 ALA A CA 1
ATOM 2419 C C . ALA A 1 324 ? 16.294 29.063 1.129 1.00 87.44 324 ALA A C 1
ATOM 2421 O O . ALA A 1 324 ? 17.402 28.701 1.528 1.00 87.44 324 ALA A O 1
ATOM 2422 N N . LEU A 1 325 ? 16.086 30.240 0.539 1.00 84.75 325 LEU A N 1
ATOM 2423 C CA . LEU A 1 325 ? 17.139 31.238 0.376 1.00 84.75 325 LEU A CA 1
ATOM 2424 C C . LEU A 1 325 ? 17.007 32.385 1.382 1.00 84.75 325 LEU A C 1
ATOM 2426 O O . LEU A 1 325 ? 15.893 32.722 1.791 1.00 84.75 325 LEU A O 1
ATOM 2430 N N . PRO A 1 326 ? 18.128 33.022 1.763 1.00 79.94 326 PRO A N 1
ATOM 2431 C CA . PRO A 1 326 ? 18.081 34.333 2.396 1.00 79.94 326 PRO A CA 1
ATOM 2432 C C . PRO A 1 326 ? 17.472 35.372 1.435 1.00 79.94 326 PRO A C 1
ATOM 2434 O O . PRO A 1 326 ? 17.633 35.283 0.219 1.00 79.94 326 PRO A O 1
ATOM 2437 N N . ALA A 1 327 ? 16.759 36.359 1.983 1.00 75.25 327 ALA A N 1
ATOM 2438 C CA . ALA A 1 327 ? 16.126 37.415 1.195 1.00 75.25 327 ALA A CA 1
ATOM 2439 C C . ALA A 1 327 ? 17.169 38.281 0.458 1.00 75.25 327 ALA A C 1
ATOM 2441 O O . ALA A 1 327 ? 18.197 38.620 1.041 1.00 75.25 327 ALA A O 1
ATOM 2442 N N . GLY A 1 328 ? 16.869 38.684 -0.785 1.00 76.19 328 GLY A N 1
ATOM 2443 C CA . GLY A 1 328 ? 17.686 39.643 -1.552 1.00 76.19 328 GLY A CA 1
ATOM 2444 C C . GLY A 1 328 ? 18.530 39.063 -2.694 1.00 76.19 328 GLY A C 1
ATOM 2445 O O . GLY A 1 328 ? 19.459 39.722 -3.147 1.00 76.19 328 GLY A O 1
ATOM 2446 N N . GLY A 1 329 ? 18.217 37.853 -3.169 1.00 80.62 329 GLY A N 1
ATOM 2447 C CA . GLY A 1 329 ? 19.010 37.178 -4.199 1.00 80.62 329 GLY A CA 1
ATOM 2448 C C . GLY A 1 329 ? 20.332 36.642 -3.638 1.00 80.62 329 GLY A C 1
ATOM 2449 O O . GLY A 1 329 ? 20.912 37.181 -2.696 1.00 80.62 329 GLY A O 1
ATOM 2450 N N . ALA A 1 330 ? 20.815 35.535 -4.190 1.00 89.44 330 ALA A N 1
ATOM 2451 C CA . ALA A 1 330 ? 22.029 34.886 -3.709 1.00 89.44 330 ALA A CA 1
ATOM 2452 C C . ALA A 1 330 ? 22.774 34.229 -4.864 1.00 89.44 330 ALA A C 1
ATOM 2454 O O . ALA A 1 330 ? 22.158 33.688 -5.781 1.00 89.44 330 ALA A O 1
ATOM 2455 N N . ASP A 1 331 ? 24.101 34.231 -4.800 1.00 92.94 331 ASP A N 1
ATOM 2456 C CA . ASP A 1 331 ? 24.880 33.283 -5.582 1.00 92.94 331 ASP A CA 1
ATOM 2457 C C . ASP A 1 331 ? 24.808 31.932 -4.888 1.00 92.94 331 ASP A C 1
ATOM 2459 O O . ASP A 1 331 ? 25.058 31.817 -3.688 1.00 92.94 331 ASP A O 1
ATOM 2463 N N . VAL A 1 332 ? 24.448 30.896 -5.630 1.00 94.00 332 VAL A N 1
ATOM 2464 C CA . VAL A 1 332 ? 24.423 29.530 -5.119 1.00 94.00 332 VAL A CA 1
ATOM 2465 C C . VAL A 1 332 ? 25.405 28.671 -5.891 1.00 94.00 332 VAL A C 1
ATOM 2467 O O . VAL A 1 332 ? 25.584 28.815 -7.100 1.00 94.00 332 VAL A O 1
ATOM 2470 N N . HIS A 1 333 ? 26.060 27.765 -5.176 1.00 95.44 333 HIS A N 1
ATOM 2471 C CA . HIS A 1 333 ? 26.962 26.769 -5.731 1.00 95.44 333 HIS A CA 1
ATOM 2472 C C . HIS A 1 333 ? 26.375 25.393 -5.441 1.00 95.44 333 HIS A C 1
ATOM 2474 O O . HIS A 1 333 ? 26.358 24.930 -4.301 1.00 95.44 333 HIS A O 1
ATOM 2480 N N . ALA A 1 334 ? 25.859 24.760 -6.490 1.00 95.88 334 ALA A N 1
ATOM 2481 C CA . ALA A 1 334 ? 25.431 23.375 -6.465 1.00 95.88 334 ALA A CA 1
ATOM 2482 C C . ALA A 1 334 ? 26.604 22.471 -6.839 1.00 95.88 334 ALA A C 1
ATOM 2484 O O . ALA A 1 334 ? 27.334 22.751 -7.797 1.00 95.88 334 ALA A O 1
ATOM 2485 N N . THR A 1 335 ? 26.764 21.367 -6.115 1.00 96.94 335 THR A N 1
ATOM 2486 C CA . THR A 1 335 ? 27.721 20.317 -6.464 1.00 96.94 335 THR A CA 1
ATOM 2487 C C . THR A 1 335 ? 27.080 18.945 -6.358 1.00 96.94 335 THR A C 1
ATOM 2489 O O . THR A 1 335 ? 26.192 18.734 -5.538 1.00 96.94 335 THR A O 1
ATOM 2492 N N . ALA A 1 336 ? 27.514 18.017 -7.201 1.00 97.00 336 ALA A N 1
ATOM 2493 C CA . ALA A 1 336 ? 27.102 16.622 -7.158 1.00 97.00 336 ALA A CA 1
ATOM 2494 C C . ALA A 1 336 ? 28.234 15.739 -7.670 1.00 97.00 336 ALA A C 1
ATOM 2496 O O . ALA A 1 336 ? 28.997 16.146 -8.549 1.00 97.00 336 ALA A O 1
ATOM 2497 N N . TRP A 1 337 ? 28.324 14.514 -7.171 1.00 97.69 337 TRP A N 1
ATOM 2498 C CA . TRP A 1 337 ? 29.127 13.481 -7.804 1.00 97.69 337 TRP A CA 1
ATOM 2499 C C . TRP A 1 337 ? 28.223 12.581 -8.610 1.00 97.69 337 TRP A C 1
ATOM 2501 O O . TRP A 1 337 ? 27.263 12.045 -8.074 1.00 97.69 337 TRP A O 1
ATOM 2511 N N . LEU A 1 338 ? 28.530 12.433 -9.894 1.00 96.44 338 LEU A N 1
ATOM 2512 C CA . LEU A 1 338 ? 27.709 11.707 -10.851 1.00 96.44 338 LEU A CA 1
ATOM 2513 C C . LEU A 1 338 ? 28.546 10.657 -11.586 1.00 96.44 338 LEU A C 1
ATOM 2515 O O . LEU A 1 338 ? 29.734 10.867 -11.843 1.00 96.44 338 LEU A O 1
ATOM 2519 N N . ARG A 1 339 ? 27.928 9.546 -11.979 1.00 95.19 339 ARG A N 1
ATOM 2520 C CA . ARG A 1 339 ? 28.498 8.584 -12.935 1.00 95.19 339 ARG A CA 1
ATOM 2521 C C . ARG A 1 339 ? 27.399 7.852 -13.700 1.00 95.19 339 ARG A C 1
ATOM 2523 O O . ARG A 1 339 ? 26.252 7.801 -13.266 1.00 95.19 339 ARG A O 1
ATOM 2530 N N . ALA A 1 340 ? 27.760 7.235 -14.816 1.00 93.12 340 ALA A N 1
ATOM 2531 C CA . ALA A 1 340 ? 26.894 6.296 -15.511 1.00 93.12 340 ALA A CA 1
ATOM 2532 C C . ALA A 1 340 ? 26.712 5.035 -14.648 1.00 93.12 340 ALA A C 1
ATOM 2534 O O . ALA A 1 340 ? 27.698 4.467 -14.162 1.00 93.12 340 ALA A O 1
ATOM 2535 N N . ALA A 1 341 ? 25.467 4.595 -14.455 1.00 89.88 341 ALA A N 1
ATOM 2536 C CA . ALA A 1 341 ? 25.178 3.384 -13.696 1.00 89.88 341 ALA A CA 1
ATOM 2537 C C . ALA A 1 341 ? 25.754 2.142 -14.398 1.00 89.88 341 ALA A C 1
ATOM 2539 O O . ALA A 1 341 ? 25.992 2.121 -15.611 1.00 89.88 341 ALA A O 1
ATOM 2540 N N . ALA A 1 342 ? 25.970 1.069 -13.635 1.00 84.62 342 ALA A N 1
ATOM 2541 C CA . ALA A 1 342 ? 26.438 -0.195 -14.194 1.00 84.62 342 ALA A CA 1
ATOM 2542 C C . ALA A 1 342 ? 25.480 -0.692 -15.296 1.00 84.62 342 ALA A C 1
ATOM 2544 O O . ALA A 1 342 ? 24.279 -0.816 -15.076 1.00 84.62 342 ALA A O 1
ATOM 2545 N N . GLY A 1 343 ? 26.021 -0.966 -16.486 1.00 80.88 343 GLY A N 1
ATOM 2546 C CA . GLY A 1 343 ? 25.245 -1.392 -17.657 1.00 80.88 343 GLY A CA 1
ATOM 2547 C C . GLY A 1 343 ? 24.827 -0.263 -18.605 1.00 80.88 343 GLY A C 1
ATOM 2548 O O . GLY A 1 343 ? 24.477 -0.555 -19.744 1.00 80.88 343 GLY A O 1
ATOM 2549 N N . ALA A 1 344 ? 24.944 1.008 -18.208 1.00 80.81 344 ALA A N 1
ATOM 2550 C CA . ALA A 1 344 ? 24.782 2.123 -19.138 1.00 80.81 344 ALA A CA 1
ATOM 2551 C C . ALA A 1 344 ? 26.003 2.216 -20.078 1.00 80.81 344 ALA A C 1
ATOM 2553 O O . ALA A 1 344 ? 27.154 2.165 -19.630 1.00 80.81 344 ALA A O 1
ATOM 2554 N N . THR A 1 345 ? 25.760 2.316 -21.387 1.00 64.75 345 THR A N 1
ATOM 2555 C CA . THR A 1 345 ? 26.798 2.418 -22.434 1.00 64.75 345 THR A CA 1
ATOM 2556 C C . THR A 1 345 ? 27.294 3.850 -22.631 1.00 64.75 345 THR A C 1
ATOM 2558 O O . THR A 1 345 ? 28.469 4.062 -22.914 1.00 64.75 345 THR A O 1
ATOM 2561 N N . SER A 1 346 ? 26.419 4.829 -22.425 1.00 64.81 346 SER A N 1
ATOM 2562 C CA . SER A 1 346 ? 26.713 6.260 -22.390 1.00 64.81 346 SER A CA 1
ATOM 2563 C C . SER A 1 346 ? 25.577 6.951 -21.649 1.00 64.81 346 SER A C 1
ATOM 2565 O O . SER A 1 346 ? 24.417 6.627 -21.896 1.00 64.81 346 SER A O 1
ATOM 2567 N N . ALA A 1 347 ? 25.890 7.892 -20.76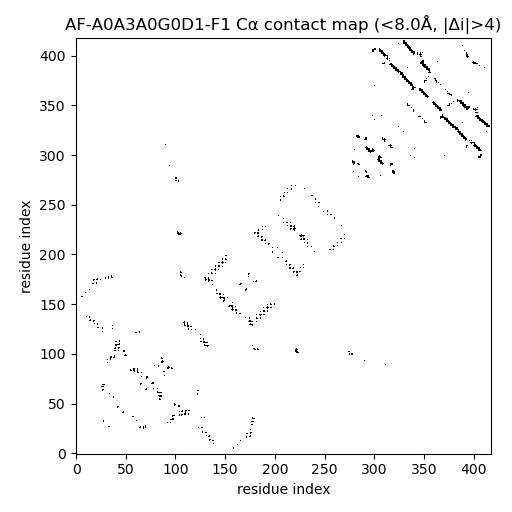4 1.00 80.56 347 ALA A N 1
ATOM 2568 C CA . ALA A 1 347 ? 24.879 8.705 -20.105 1.00 80.56 347 ALA A CA 1
ATOM 2569 C C . ALA A 1 347 ? 25.333 10.161 -20.105 1.00 80.56 347 ALA A C 1
ATOM 2571 O O . ALA A 1 347 ? 26.492 10.455 -19.820 1.00 80.56 347 ALA A O 1
ATOM 2572 N N . THR A 1 348 ? 24.430 11.072 -20.424 1.00 89.56 348 THR A N 1
ATOM 2573 C CA . THR A 1 348 ? 24.571 12.482 -20.067 1.00 89.56 348 THR A CA 1
ATOM 2574 C C . THR A 1 348 ? 23.785 12.733 -18.788 1.00 89.56 348 THR A C 1
ATOM 2576 O O . THR A 1 348 ? 22.896 11.958 -18.431 1.00 89.56 348 THR A O 1
ATOM 2579 N N . ALA A 1 349 ? 24.158 13.771 -18.055 1.00 91.62 349 ALA A N 1
ATOM 2580 C CA . ALA A 1 349 ? 23.360 14.266 -16.947 1.00 91.62 349 ALA A CA 1
ATOM 2581 C C . ALA A 1 349 ? 23.498 15.778 -16.834 1.00 91.62 349 ALA A C 1
ATOM 2583 O O . ALA A 1 349 ? 24.507 16.356 -17.253 1.00 91.62 349 ALA A O 1
ATOM 2584 N N . GLN A 1 350 ? 22.515 16.402 -16.200 1.00 92.50 350 GLN A N 1
ATOM 2585 C CA . GLN A 1 350 ? 22.543 17.805 -15.833 1.00 92.50 350 GLN A CA 1
ATOM 2586 C C . GLN A 1 350 ? 22.457 17.962 -14.321 1.00 92.50 350 GLN A C 1
ATOM 2588 O O . GLN A 1 350 ? 21.606 17.355 -13.675 1.00 92.50 350 GLN A O 1
ATOM 2593 N N . LEU A 1 351 ? 23.318 18.814 -13.769 1.00 94.38 351 LEU A N 1
ATOM 2594 C CA . LEU A 1 351 ? 23.116 19.398 -12.448 1.00 94.38 351 LEU A CA 1
ATOM 2595 C C . LEU A 1 351 ? 22.490 20.774 -12.654 1.00 94.38 351 LEU A C 1
ATOM 2597 O O . LEU A 1 351 ? 23.147 21.673 -13.187 1.00 94.38 351 LEU A O 1
ATOM 2601 N N . VAL A 1 352 ? 21.232 20.921 -12.259 1.00 93.56 352 VAL A N 1
ATOM 2602 C CA . VAL A 1 352 ? 20.451 22.142 -12.458 1.00 93.56 352 VAL A CA 1
ATOM 2603 C C . VAL A 1 352 ? 20.058 22.756 -11.123 1.00 93.56 352 VAL A C 1
ATOM 2605 O O . VAL A 1 352 ? 19.813 22.067 -10.134 1.00 93.56 352 VAL A O 1
ATOM 2608 N N . VAL A 1 353 ? 19.998 24.077 -11.113 1.00 93.25 353 VAL A N 1
ATOM 2609 C CA . VAL A 1 353 ? 19.384 24.888 -10.077 1.00 93.25 353 VAL A CA 1
ATOM 2610 C C . VAL A 1 353 ? 18.228 25.629 -10.725 1.00 93.25 353 VAL A C 1
ATOM 2612 O O . VAL A 1 353 ? 18.384 26.225 -11.791 1.00 93.25 353 VAL A O 1
ATOM 2615 N N . ASN A 1 354 ? 17.069 25.563 -10.091 1.00 91.56 354 ASN A N 1
ATOM 2616 C CA . ASN A 1 354 ? 15.870 26.247 -10.528 1.00 91.56 354 ASN A CA 1
ATOM 2617 C C . ASN A 1 354 ? 15.337 27.124 -9.394 1.00 91.56 354 ASN A C 1
ATOM 2619 O O . ASN A 1 354 ? 15.318 26.689 -8.246 1.00 91.56 354 ASN A O 1
ATOM 2623 N N . ASP A 1 355 ? 14.949 28.355 -9.684 1.00 90.31 355 ASP A N 1
ATOM 2624 C CA . ASP A 1 355 ? 14.291 29.225 -8.716 1.00 90.31 355 ASP A CA 1
ATOM 2625 C C . ASP A 1 355 ? 12.775 28.947 -8.618 1.00 90.31 355 ASP A C 1
ATOM 2627 O O . ASP A 1 355 ? 12.246 27.951 -9.113 1.00 90.31 355 ASP A O 1
ATOM 2631 N N . ASP A 1 356 ? 12.054 29.777 -7.872 1.00 86.75 356 ASP A N 1
ATOM 2632 C CA . ASP A 1 356 ? 10.594 29.716 -7.771 1.00 86.75 356 ASP A CA 1
ATOM 2633 C C . ASP A 1 356 ? 9.859 30.383 -8.943 1.00 86.75 356 ASP A C 1
ATOM 2635 O O . ASP A 1 356 ? 8.627 30.360 -8.963 1.00 86.75 356 ASP A O 1
ATOM 2639 N N . GLN A 1 357 ? 10.596 30.925 -9.915 1.00 85.94 357 GLN A N 1
ATOM 2640 C CA . GLN A 1 357 ? 10.084 31.473 -11.172 1.00 85.94 357 GLN A CA 1
ATOM 2641 C C . GLN A 1 357 ? 10.255 30.484 -12.336 1.00 85.94 357 GLN A C 1
ATOM 2643 O O . GLN A 1 357 ? 10.032 30.842 -13.492 1.00 85.94 357 GLN A O 1
ATOM 2648 N N . ASP A 1 358 ? 10.624 29.237 -12.029 1.00 83.38 358 ASP A N 1
ATOM 2649 C CA . ASP A 1 358 ? 10.875 28.163 -12.984 1.00 83.38 358 ASP A CA 1
ATOM 2650 C C . ASP A 1 358 ? 12.027 28.455 -13.969 1.00 83.38 358 ASP A C 1
ATOM 2652 O O . ASP A 1 358 ? 12.076 27.859 -15.048 1.00 83.38 358 ASP A O 1
ATOM 2656 N N . ALA A 1 359 ? 12.990 29.320 -13.623 1.00 87.38 359 ALA A N 1
ATOM 2657 C CA . ALA A 1 359 ? 14.178 29.543 -14.445 1.00 87.38 359 ALA A CA 1
ATOM 2658 C C . ALA A 1 359 ? 15.239 28.454 -14.200 1.00 87.38 359 ALA A C 1
ATOM 2660 O O . ALA A 1 359 ? 15.796 28.329 -13.112 1.00 87.38 359 ALA A O 1
ATOM 2661 N N . TRP A 1 360 ? 15.569 27.671 -15.232 1.00 87.56 360 TRP A N 1
ATOM 2662 C CA . TRP A 1 360 ? 16.543 26.577 -15.136 1.00 87.56 360 TRP A CA 1
ATOM 2663 C C . TRP A 1 360 ? 17.944 27.058 -15.509 1.00 87.56 360 TRP A C 1
ATOM 2665 O O . TRP A 1 360 ? 18.182 27.499 -16.631 1.00 87.56 360 TRP A O 1
ATOM 2675 N N . SER A 1 361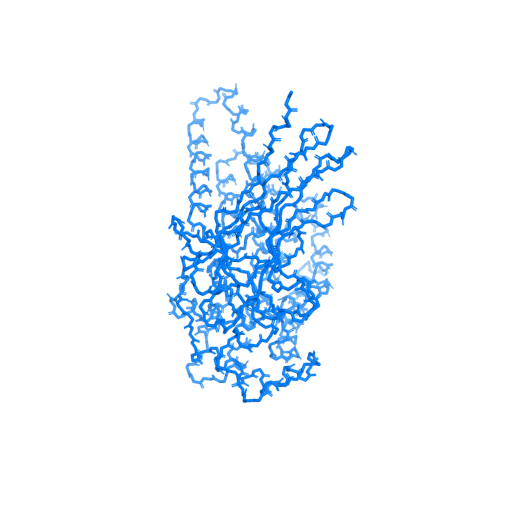 ? 18.893 26.915 -14.588 1.00 92.50 361 SER A N 1
ATOM 2676 C CA . SER A 1 361 ? 20.313 27.182 -14.830 1.00 92.50 361 SER A CA 1
ATOM 2677 C C . SER A 1 361 ? 21.147 26.001 -14.362 1.00 92.50 361 SER A C 1
ATOM 2679 O O . SER A 1 361 ? 20.950 25.497 -13.262 1.00 92.50 361 SER A O 1
ATOM 2681 N N . GLY A 1 362 ? 22.100 25.528 -15.159 1.00 90.88 362 GLY A N 1
ATOM 2682 C CA . GLY A 1 362 ? 22.835 24.327 -14.783 1.00 90.88 362 GLY A CA 1
ATOM 2683 C C . GLY A 1 362 ? 24.012 23.995 -15.675 1.00 90.88 362 GLY A C 1
ATOM 2684 O O . GLY A 1 362 ? 24.419 24.774 -16.536 1.00 90.88 362 GLY A O 1
ATOM 2685 N N . ARG A 1 363 ? 24.569 22.808 -15.446 1.00 94.12 363 ARG A N 1
ATOM 2686 C CA . ARG A 1 363 ? 25.691 22.269 -16.210 1.00 94.12 363 ARG A CA 1
ATOM 2687 C C . ARG A 1 363 ? 25.372 20.863 -16.689 1.00 94.12 363 ARG A C 1
ATOM 2689 O O . ARG A 1 363 ? 25.097 19.983 -15.878 1.00 94.12 363 ARG A O 1
ATOM 2696 N N . SER A 1 364 ? 25.486 20.661 -17.999 1.00 92.81 364 SER A N 1
ATOM 2697 C CA . SER A 1 364 ? 25.468 19.335 -18.618 1.00 92.81 364 SER A CA 1
ATOM 2698 C C . SER A 1 364 ? 26.855 18.698 -18.567 1.00 92.81 364 SER A C 1
ATOM 2700 O O . SER A 1 364 ? 27.870 19.378 -18.738 1.00 92.81 364 SER A O 1
ATOM 2702 N N . VAL A 1 365 ? 26.906 17.386 -18.362 1.00 94.31 365 VAL A N 1
ATOM 2703 C CA . VAL A 1 365 ? 28.140 16.601 -18.370 1.00 94.31 365 VAL A CA 1
ATOM 2704 C C . VAL A 1 365 ? 27.912 15.254 -19.055 1.00 94.31 365 VAL A C 1
ATOM 2706 O O . VAL A 1 365 ? 26.865 14.627 -18.896 1.00 94.31 365 VAL A O 1
ATOM 2709 N N . ALA A 1 366 ? 28.905 14.796 -19.816 1.00 93.62 366 ALA A N 1
ATOM 2710 C CA . ALA A 1 366 ? 28.965 13.415 -20.275 1.00 93.62 366 ALA A CA 1
ATOM 2711 C C . ALA A 1 366 ? 29.557 12.547 -19.158 1.00 93.62 366 ALA A C 1
ATOM 2713 O O . ALA A 1 366 ? 30.642 12.833 -18.651 1.00 93.62 366 ALA A O 1
ATOM 2714 N N . LEU A 1 367 ? 28.844 11.498 -18.764 1.00 93.25 367 LEU A N 1
ATOM 2715 C CA . LEU A 1 367 ? 29.233 10.618 -17.672 1.00 93.25 367 LEU A CA 1
ATOM 2716 C C . LEU A 1 367 ? 29.924 9.359 -18.190 1.00 93.25 367 LEU A C 1
ATOM 2718 O O . LEU A 1 367 ? 29.528 8.752 -19.185 1.00 93.25 367 LEU A O 1
ATOM 2722 N N . THR A 1 368 ? 30.937 8.931 -17.442 1.00 93.31 368 THR A N 1
ATOM 2723 C CA . THR A 1 368 ? 31.569 7.614 -17.583 1.00 93.31 368 THR A CA 1
ATOM 2724 C C . THR A 1 368 ? 31.222 6.755 -16.367 1.00 93.31 368 THR A C 1
ATOM 2726 O O . THR A 1 368 ? 30.483 7.189 -15.486 1.00 93.31 368 THR A O 1
ATOM 2729 N N . ARG A 1 369 ? 31.771 5.538 -16.271 1.00 91.94 369 ARG A N 1
ATOM 2730 C CA . ARG A 1 369 ? 31.648 4.719 -15.051 1.00 91.94 369 ARG A CA 1
ATOM 2731 C C . ARG A 1 369 ? 32.440 5.277 -13.861 1.00 91.94 369 ARG A C 1
ATOM 2733 O O . ARG A 1 369 ? 32.225 4.834 -12.737 1.00 91.94 369 ARG A O 1
ATOM 2740 N N . ALA A 1 370 ? 33.362 6.212 -14.090 1.00 95.31 370 ALA A N 1
ATOM 2741 C CA . ALA A 1 370 ? 34.087 6.879 -13.019 1.00 95.31 370 ALA A CA 1
ATOM 2742 C C . ALA A 1 370 ? 33.257 8.029 -12.436 1.00 95.31 370 ALA A C 1
ATOM 2744 O O . ALA A 1 370 ? 32.593 8.772 -13.162 1.00 95.31 370 ALA A O 1
ATOM 2745 N N . TRP A 1 371 ? 33.337 8.191 -11.116 1.00 97.00 371 TRP A N 1
ATOM 2746 C CA . TRP A 1 371 ? 32.729 9.315 -10.415 1.00 97.00 371 TRP A CA 1
ATOM 2747 C C . TRP A 1 371 ? 33.308 10.636 -10.912 1.00 97.00 371 TRP A C 1
ATOM 2749 O O . TRP A 1 371 ? 34.509 10.882 -10.821 1.00 97.00 371 TRP A O 1
ATOM 2759 N N . THR A 1 372 ? 32.426 11.489 -11.414 1.00 97.31 372 THR A N 1
ATOM 2760 C CA . THR A 1 372 ? 32.746 12.811 -11.936 1.00 97.31 372 THR A CA 1
ATOM 2761 C C . THR A 1 372 ? 32.059 13.843 -11.061 1.00 97.31 372 THR A C 1
ATOM 2763 O O . THR A 1 372 ? 30.844 13.803 -10.874 1.00 97.31 372 THR A O 1
ATOM 2766 N N . ARG A 1 373 ? 32.837 14.772 -10.510 1.00 97.56 373 ARG A N 1
ATOM 2767 C CA . ARG A 1 373 ? 32.281 15.913 -9.788 1.00 97.56 373 ARG A CA 1
ATOM 2768 C C . ARG A 1 373 ? 31.732 16.928 -10.785 1.00 97.56 373 ARG A C 1
ATOM 2770 O O . ARG A 1 373 ? 32.423 17.308 -11.730 1.00 97.56 373 ARG A O 1
ATOM 2777 N N . VAL A 1 374 ? 30.508 17.371 -10.548 1.00 97.06 374 VAL A N 1
ATOM 2778 C CA . VAL A 1 374 ? 29.836 18.416 -11.312 1.00 97.06 374 VAL A CA 1
ATOM 2779 C C . VAL A 1 374 ? 29.577 19.588 -10.389 1.00 97.06 374 VAL A C 1
ATOM 2781 O O . VAL A 1 374 ? 29.065 19.422 -9.286 1.00 97.06 374 VAL A O 1
ATOM 2784 N N . ASP A 1 375 ? 29.931 20.773 -10.863 1.00 97.44 375 ASP A N 1
ATOM 2785 C CA . ASP A 1 375 ? 29.762 22.029 -10.151 1.00 97.44 375 ASP A CA 1
ATOM 2786 C C . ASP A 1 375 ? 28.970 22.990 -11.047 1.00 97.44 375 ASP A C 1
ATOM 2788 O O . ASP A 1 375 ? 29.315 23.163 -12.224 1.00 97.44 375 ASP A O 1
ATOM 2792 N N . ALA A 1 376 ? 27.938 23.619 -10.484 1.00 95.62 376 ALA A N 1
ATOM 2793 C CA . ALA A 1 376 ? 27.138 24.660 -11.120 1.00 95.62 376 ALA A CA 1
ATOM 2794 C C . ALA A 1 376 ? 27.033 25.869 -10.182 1.00 95.62 376 ALA A C 1
ATOM 2796 O O . ALA A 1 376 ? 26.688 25.728 -9.009 1.00 95.62 376 ALA A O 1
ATOM 2797 N N . ARG A 1 377 ? 27.354 27.062 -10.690 1.00 95.25 377 ARG A N 1
ATOM 2798 C CA . ARG A 1 377 ? 27.190 28.328 -9.968 1.00 95.25 377 ARG A CA 1
ATOM 2799 C C . ARG A 1 377 ? 26.119 29.146 -10.659 1.00 95.25 377 ARG A C 1
ATOM 2801 O O . ARG A 1 377 ? 26.208 29.348 -11.867 1.00 95.25 377 ARG A O 1
ATOM 2808 N N . VAL A 1 378 ? 25.122 29.579 -9.902 1.00 94.62 378 VAL A N 1
ATOM 2809 C CA . VAL A 1 378 ? 23.952 30.276 -10.434 1.00 94.62 378 VAL A CA 1
ATOM 2810 C C . VAL A 1 378 ? 23.670 31.491 -9.566 1.00 94.62 378 VAL A C 1
ATOM 2812 O O . VAL A 1 378 ? 23.627 31.380 -8.341 1.00 94.62 378 VAL A O 1
ATOM 2815 N N . ARG A 1 379 ? 23.474 32.645 -10.205 1.00 93.62 379 ARG A N 1
ATOM 2816 C CA . ARG A 1 379 ? 22.964 33.842 -9.541 1.00 93.62 379 ARG A CA 1
ATOM 2817 C C . ARG A 1 379 ? 21.446 33.756 -9.512 1.00 93.62 379 ARG A C 1
ATOM 2819 O O . ARG A 1 379 ? 20.820 33.706 -10.566 1.00 93.62 379 ARG A O 1
ATOM 2826 N N . ILE A 1 380 ? 20.872 33.747 -8.318 1.00 93.19 380 ILE A N 1
ATOM 2827 C CA . ILE A 1 380 ? 19.425 33.687 -8.137 1.00 93.19 380 ILE A CA 1
ATOM 2828 C C . ILE A 1 380 ? 18.857 35.109 -8.133 1.00 93.19 380 ILE A C 1
ATOM 2830 O O . ILE A 1 380 ? 19.396 35.953 -7.401 1.00 93.19 380 ILE A O 1
ATOM 2834 N N . PRO A 1 381 ? 17.808 35.393 -8.929 1.00 90.69 381 PRO A N 1
ATOM 2835 C CA . PRO A 1 381 ? 17.188 36.709 -8.981 1.00 90.69 381 PRO A CA 1
ATOM 2836 C C . PRO A 1 381 ? 16.722 37.211 -7.613 1.00 90.69 381 PRO A C 1
ATOM 2838 O O . PRO A 1 381 ? 16.352 36.447 -6.717 1.00 90.69 381 PRO A O 1
ATOM 2841 N N . GLU A 1 382 ? 16.707 38.532 -7.461 1.00 90.25 382 GLU A N 1
ATOM 2842 C CA . GLU A 1 382 ? 16.053 39.161 -6.320 1.00 90.25 382 GLU A CA 1
ATOM 2843 C C . GLU A 1 382 ? 14.550 38.843 -6.343 1.00 90.25 382 GLU A C 1
ATOM 2845 O O . GLU A 1 382 ? 13.905 38.879 -7.390 1.00 90.25 382 GLU A O 1
ATOM 2850 N N . GLY A 1 383 ? 13.990 38.517 -5.177 1.00 88.44 383 GLY A N 1
ATOM 2851 C CA . GLY A 1 383 ? 12.577 38.153 -5.028 1.00 88.44 383 GLY A CA 1
ATOM 2852 C C . GLY A 1 383 ? 12.300 36.650 -4.942 1.00 88.44 383 GLY A C 1
ATOM 2853 O O . GLY A 1 383 ? 11.229 36.285 -4.463 1.00 88.44 383 GLY A O 1
ATOM 2854 N N . SER A 1 384 ? 13.253 35.785 -5.300 1.00 90.00 384 SER A N 1
ATOM 2855 C CA . SER A 1 384 ? 13.110 34.342 -5.081 1.00 90.00 384 SER A CA 1
ATOM 2856 C C . SER A 1 384 ? 13.309 33.966 -3.615 1.00 90.00 384 SER A C 1
ATOM 2858 O O . SER A 1 384 ? 14.321 34.303 -2.999 1.00 90.00 384 SER A O 1
ATOM 2860 N N . GLY A 1 385 ? 12.341 33.247 -3.043 1.00 88.75 385 GLY A N 1
ATOM 2861 C CA . GLY A 1 385 ? 12.375 32.803 -1.642 1.00 88.75 385 GLY A CA 1
ATOM 2862 C C . GLY A 1 385 ? 12.950 31.398 -1.454 1.00 88.75 385 GLY A C 1
ATOM 2863 O O . GLY A 1 385 ? 13.257 30.976 -0.335 1.00 88.75 385 GLY A O 1
ATOM 2864 N N . ARG A 1 386 ? 13.082 30.642 -2.544 1.00 90.50 386 ARG A N 1
ATOM 2865 C CA . ARG A 1 386 ? 13.539 29.253 -2.539 1.00 90.50 386 ARG A CA 1
ATOM 2866 C C . ARG A 1 386 ? 14.194 28.895 -3.863 1.00 90.50 386 ARG A C 1
ATOM 2868 O O . ARG A 1 386 ? 13.866 29.462 -4.899 1.00 90.50 386 ARG A O 1
ATOM 2875 N N . VAL A 1 387 ? 15.059 27.896 -3.813 1.00 91.62 387 VAL A N 1
ATOM 2876 C CA . VAL A 1 387 ? 15.651 27.262 -4.990 1.00 91.62 387 VAL A CA 1
ATOM 2877 C C . VAL A 1 387 ? 15.540 25.760 -4.892 1.00 91.62 387 VAL A C 1
ATOM 2879 O O . VAL A 1 387 ? 15.492 25.181 -3.810 1.00 91.62 387 VAL A O 1
ATOM 2882 N N . ARG A 1 388 ? 15.520 25.126 -6.048 1.00 90.44 388 ARG A N 1
ATOM 2883 C CA 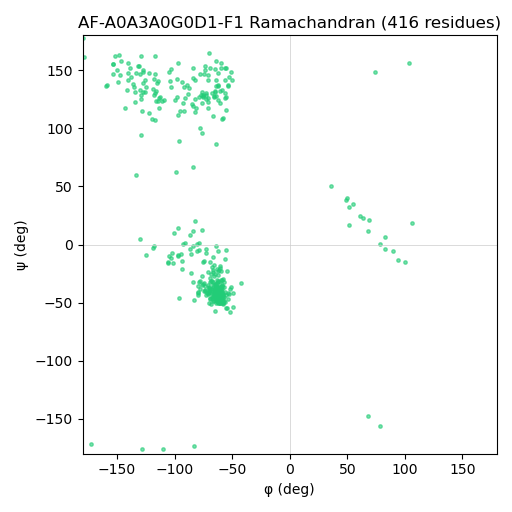. ARG A 1 388 ? 15.522 23.694 -6.251 1.00 90.44 388 ARG A CA 1
ATOM 2884 C C . ARG A 1 388 ? 16.859 23.302 -6.855 1.00 90.44 388 ARG A C 1
ATOM 2886 O O . ARG A 1 388 ? 17.203 23.791 -7.923 1.00 90.44 388 ARG A O 1
ATOM 2893 N N . VAL A 1 389 ? 17.587 22.398 -6.208 1.00 92.69 389 VAL A N 1
ATOM 2894 C CA . VAL A 1 389 ? 18.692 21.675 -6.852 1.00 92.69 389 VAL A CA 1
ATOM 2895 C C . VAL A 1 389 ? 18.143 20.381 -7.427 1.00 92.69 389 VAL A C 1
ATOM 2897 O O . VAL A 1 389 ? 17.365 19.697 -6.758 1.00 92.69 389 VAL A O 1
ATOM 2900 N N . ALA A 1 390 ? 18.527 20.051 -8.657 1.00 91.69 390 ALA A N 1
ATOM 2901 C CA . ALA A 1 390 ? 18.150 18.798 -9.275 1.00 91.69 390 ALA A CA 1
ATOM 2902 C C . ALA A 1 390 ? 19.267 18.148 -10.095 1.00 91.69 390 ALA A C 1
ATOM 2904 O O . ALA A 1 390 ? 20.103 18.824 -10.694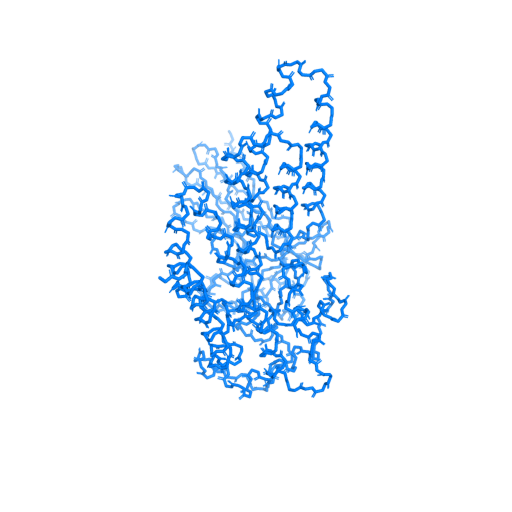 1.00 91.69 390 ALA A O 1
ATOM 2905 N N . VAL A 1 391 ? 19.261 16.815 -10.118 1.00 92.56 391 VAL A N 1
ATOM 2906 C CA . VAL A 1 391 ? 20.102 16.002 -11.004 1.00 92.56 391 VAL A CA 1
ATOM 2907 C C . VAL A 1 391 ? 19.193 15.281 -11.984 1.00 92.56 391 VAL A C 1
ATOM 2909 O O . VAL A 1 391 ? 18.372 14.460 -11.577 1.00 92.56 391 VAL A O 1
ATOM 2912 N N . VAL A 1 392 ? 19.359 15.588 -13.265 1.00 89.12 392 VAL A N 1
ATOM 2913 C CA . VAL A 1 392 ? 18.504 15.115 -14.355 1.00 89.12 392 VAL A CA 1
ATOM 2914 C C . VAL A 1 392 ? 19.333 14.203 -15.263 1.00 89.12 392 VAL A C 1
ATOM 2916 O O . VAL A 1 392 ? 20.386 14.641 -15.732 1.00 89.12 392 VAL A O 1
ATOM 2919 N N . PRO A 1 393 ? 18.937 12.943 -15.504 1.00 85.44 393 PRO A N 1
ATOM 2920 C CA . PRO A 1 393 ? 19.554 12.119 -16.537 1.00 85.44 393 PRO A CA 1
ATOM 2921 C C . PRO A 1 393 ? 19.286 12.703 -17.929 1.00 85.44 393 PRO A C 1
ATOM 2923 O O . PRO A 1 393 ? 18.275 13.356 -18.166 1.00 85.44 393 PRO A O 1
ATOM 2926 N N . GLY A 1 394 ? 20.202 12.474 -18.863 1.00 80.56 394 GLY A N 1
ATOM 2927 C CA . GLY A 1 394 ? 20.068 12.969 -20.226 1.00 80.56 394 GLY A CA 1
ATOM 2928 C C . GLY A 1 394 ? 20.407 14.454 -20.377 1.00 80.56 394 GLY A C 1
ATOM 2929 O O . GLY A 1 394 ? 21.172 15.044 -19.609 1.00 80.56 394 GLY A O 1
ATOM 2930 N N . ASP A 1 395 ? 19.852 15.053 -21.426 1.00 65.25 395 ASP A N 1
ATOM 2931 C CA . ASP A 1 395 ? 19.907 16.485 -21.728 1.00 65.25 395 ASP A CA 1
ATOM 2932 C C . ASP A 1 395 ? 18.653 17.240 -21.243 1.00 65.25 395 ASP A C 1
ATOM 2934 O O . ASP A 1 395 ? 18.418 18.379 -21.648 1.00 65.25 395 ASP A O 1
ATOM 2938 N N . GLY A 1 396 ? 17.845 16.618 -20.379 1.00 55.91 396 GLY A N 1
ATOM 2939 C CA . GLY A 1 396 ? 16.557 17.174 -19.972 1.00 55.91 396 GLY A CA 1
ATOM 2940 C C . GLY A 1 396 ? 15.525 17.184 -21.104 1.00 55.91 396 GLY A C 1
ATOM 2941 O O . GLY A 1 396 ? 14.579 17.964 -21.056 1.00 55.91 396 GLY A O 1
ATOM 2942 N N . THR A 1 397 ? 15.696 16.355 -22.139 1.00 49.84 397 THR A N 1
ATOM 2943 C CA . THR A 1 397 ? 14.692 16.124 -23.181 1.00 49.84 397 THR A CA 1
ATOM 2944 C C . THR A 1 397 ? 14.229 14.670 -23.184 1.00 49.84 397 THR A C 1
ATOM 2946 O O . THR A 1 397 ? 14.912 13.772 -22.698 1.00 49.84 397 THR A O 1
ATOM 2949 N N . ALA A 1 398 ? 13.082 14.428 -23.820 1.00 47.91 398 ALA A N 1
ATOM 2950 C CA . ALA A 1 398 ? 12.451 13.120 -23.999 1.00 47.91 398 ALA A CA 1
ATOM 2951 C C . ALA A 1 398 ? 13.341 12.041 -24.674 1.00 47.91 398 ALA A C 1
ATOM 2953 O O . ALA A 1 398 ? 12.922 10.900 -24.834 1.00 47.91 398 ALA A O 1
ATOM 2954 N N . SER A 1 399 ? 14.553 12.376 -25.123 1.00 45.28 399 SER A N 1
ATOM 2955 C CA . SER A 1 399 ? 15.452 11.457 -25.833 1.00 45.28 399 SER A CA 1
ATOM 2956 C C . SER A 1 399 ? 16.512 10.786 -24.942 1.00 45.28 399 SER A C 1
ATOM 2958 O O . SER A 1 399 ? 17.184 9.852 -25.386 1.00 45.28 399 SER A O 1
ATOM 2960 N N . GLY A 1 400 ? 16.651 11.216 -23.684 1.00 51.78 400 GLY A N 1
ATOM 2961 C CA . GLY A 1 400 ? 17.714 10.790 -22.774 1.00 51.78 400 GLY A CA 1
ATOM 2962 C C . GLY A 1 400 ? 17.455 9.483 -22.024 1.00 51.78 400 GLY A C 1
ATOM 2963 O O . GLY A 1 400 ? 17.378 9.491 -20.806 1.00 51.78 400 GLY A O 1
ATOM 2964 N N . VAL A 1 401 ? 17.388 8.332 -22.698 1.00 55.34 401 VAL A N 1
ATOM 2965 C CA . VAL A 1 401 ? 17.281 7.045 -21.978 1.00 55.34 401 VAL A CA 1
ATOM 2966 C C . VAL A 1 401 ? 18.609 6.717 -21.286 1.00 55.34 401 VAL A C 1
ATOM 2968 O O . VAL A 1 401 ? 19.649 6.601 -21.937 1.00 55.34 401 VAL A O 1
ATOM 2971 N N . GLY A 1 402 ? 18.594 6.522 -19.965 1.00 73.00 402 GLY A N 1
ATOM 2972 C CA . GLY A 1 402 ? 19.809 6.197 -19.223 1.00 73.00 402 GLY A CA 1
ATOM 2973 C C . GLY A 1 402 ? 19.595 5.977 -17.731 1.00 73.00 402 GLY A C 1
ATOM 2974 O O . GLY A 1 402 ? 18.594 6.379 -17.150 1.00 73.00 402 GLY A O 1
ATOM 2975 N N . ALA A 1 403 ? 20.565 5.324 -17.095 1.00 85.38 403 ALA A N 1
ATOM 2976 C CA . ALA A 1 403 ? 20.633 5.212 -15.645 1.00 85.38 403 ALA A CA 1
ATOM 2977 C C . ALA A 1 403 ? 21.917 5.883 -15.160 1.00 85.38 403 ALA A C 1
ATOM 2979 O O . ALA A 1 403 ? 23.009 5.586 -15.659 1.00 85.38 403 ALA A O 1
ATOM 2980 N N . ILE A 1 404 ? 21.784 6.779 -14.189 1.00 92.44 404 ILE A N 1
ATOM 2981 C CA . ILE A 1 404 ? 22.903 7.480 -13.561 1.00 92.44 404 ILE A CA 1
ATOM 2982 C C . ILE A 1 404 ? 22.894 7.206 -12.062 1.00 92.44 404 ILE A C 1
ATOM 2984 O O . ILE A 1 404 ? 21.838 7.037 -11.455 1.00 92.44 404 ILE A O 1
ATOM 2988 N N . ASP A 1 405 ? 24.084 7.162 -11.478 1.00 94.00 405 ASP A N 1
ATOM 2989 C CA . ASP A 1 405 ? 24.265 7.165 -10.033 1.00 94.00 405 ASP A CA 1
ATOM 2990 C C . ASP A 1 405 ? 24.702 8.581 -9.619 1.00 94.00 405 ASP A C 1
ATOM 2992 O O . ASP A 1 405 ? 25.558 9.189 -10.270 1.00 94.00 405 ASP A O 1
ATOM 2996 N N . ALA A 1 406 ? 24.110 9.099 -8.550 1.00 94.88 406 ALA A N 1
ATOM 2997 C CA . ALA A 1 406 ? 24.370 10.401 -7.962 1.00 94.88 406 ALA A CA 1
ATOM 2998 C C . ALA A 1 406 ? 24.654 10.243 -6.465 1.00 94.88 406 ALA A C 1
ATOM 3000 O O . ALA A 1 406 ? 23.975 9.485 -5.773 1.00 94.88 406 ALA A O 1
ATOM 3001 N N . ASP A 1 407 ? 25.639 10.976 -5.960 1.00 95.69 407 ASP A N 1
ATOM 3002 C CA . ASP A 1 407 ? 25.982 11.001 -4.542 1.00 95.69 407 ASP A CA 1
ATOM 3003 C C . ASP A 1 407 ? 26.537 12.374 -4.135 1.00 95.69 407 ASP A C 1
ATOM 3005 O O . ASP A 1 407 ? 26.923 13.181 -4.989 1.00 95.69 407 ASP A O 1
ATOM 3009 N N . ASP A 1 408 ? 26.563 12.646 -2.830 1.00 94.31 408 ASP A N 1
ATOM 3010 C CA . ASP A 1 408 ? 27.102 13.870 -2.226 1.00 94.31 408 ASP A CA 1
ATOM 3011 C C . ASP A 1 408 ? 26.569 15.164 -2.882 1.00 94.31 408 ASP A C 1
ATOM 3013 O O . ASP A 1 408 ? 27.310 16.127 -3.114 1.00 94.31 408 ASP A O 1
ATOM 3017 N N . VAL A 1 409 ? 25.272 15.185 -3.212 1.00 93.56 409 VAL A N 1
ATOM 3018 C CA . VAL A 1 409 ? 24.618 16.362 -3.797 1.00 93.56 409 VAL A CA 1
ATOM 3019 C C . VAL A 1 409 ? 24.453 17.432 -2.725 1.00 93.56 409 VAL A C 1
ATOM 3021 O O . VAL A 1 409 ? 23.870 17.194 -1.668 1.00 93.56 409 VAL A O 1
ATOM 3024 N N . SER A 1 410 ? 24.967 18.625 -2.996 1.00 92.38 410 SER A N 1
ATOM 3025 C CA . SER A 1 410 ? 24.925 19.754 -2.076 1.00 92.38 410 SER A CA 1
ATOM 3026 C C . SER A 1 410 ? 24.605 21.052 -2.799 1.00 92.38 410 SER A C 1
ATOM 3028 O O . SER A 1 410 ? 24.909 21.233 -3.977 1.00 92.38 410 SER A O 1
ATOM 3030 N N . LEU A 1 411 ? 23.996 21.971 -2.062 1.00 91.75 411 LEU A N 1
ATOM 3031 C CA . LEU A 1 411 ? 23.720 23.328 -2.496 1.00 91.75 411 LEU A CA 1
ATOM 3032 C C . LEU A 1 411 ? 24.122 24.263 -1.362 1.00 91.75 411 LEU A C 1
ATOM 3034 O O . LEU A 1 411 ? 23.624 24.129 -0.245 1.00 91.75 411 LEU A O 1
ATOM 3038 N N . VAL A 1 412 ? 25.024 25.195 -1.645 1.00 92.69 412 VAL A N 1
ATOM 3039 C CA . VAL A 1 412 ? 25.477 26.186 -0.667 1.00 92.69 412 VAL A CA 1
ATOM 3040 C C . VAL A 1 412 ? 25.302 27.589 -1.228 1.00 92.69 412 VAL A C 1
ATOM 3042 O O . VAL A 1 412 ? 25.533 27.827 -2.412 1.00 92.69 412 VAL A O 1
ATOM 3045 N N . THR A 1 413 ? 24.904 28.534 -0.382 1.00 90.50 413 THR A N 1
ATOM 3046 C CA . THR A 1 413 ? 24.943 29.961 -0.717 1.00 90.50 413 THR A CA 1
ATOM 3047 C C . THR A 1 413 ? 26.385 30.448 -0.653 1.00 90.50 413 THR A C 1
ATOM 3049 O O . THR A 1 413 ? 27.067 30.243 0.353 1.00 90.50 413 THR A O 1
ATOM 3052 N N . VAL A 1 414 ? 26.847 31.101 -1.709 1.00 90.75 414 VAL A N 1
ATOM 3053 C CA . VAL A 1 414 ? 28.158 31.739 -1.773 1.00 90.75 414 VAL A CA 1
ATOM 3054 C C . VAL A 1 414 ? 27.993 33.184 -1.296 1.00 90.75 414 VAL A C 1
ATOM 3056 O O . VAL A 1 414 ? 27.142 33.898 -1.830 1.00 90.75 414 VAL A O 1
ATOM 3059 N N . PRO A 1 415 ? 28.768 33.638 -0.296 1.00 83.62 415 PRO A N 1
ATOM 3060 C CA . PRO A 1 415 ? 28.793 35.048 0.071 1.00 83.62 415 PRO A CA 1
ATOM 3061 C C . PRO A 1 415 ? 29.171 35.886 -1.154 1.00 83.62 415 PRO A C 1
ATOM 3063 O O . PRO A 1 415 ? 30.147 35.566 -1.836 1.00 83.62 415 PRO A O 1
ATOM 3066 N N . GLY A 1 416 ? 28.402 36.938 -1.441 1.00 77.50 416 GLY A N 1
ATOM 3067 C CA . GLY A 1 416 ? 28.772 37.889 -2.488 1.00 77.50 416 GLY A CA 1
ATOM 3068 C C . GLY A 1 416 ? 30.128 38.540 -2.180 1.00 77.50 416 GLY A C 1
ATOM 3069 O O . GLY A 1 416 ? 30.527 38.574 -1.011 1.00 77.50 416 GLY A O 1
ATOM 3070 N N . PRO A 1 417 ? 30.854 39.046 -3.194 1.00 73.69 417 PRO A N 1
ATOM 3071 C CA . PRO A 1 417 ? 31.999 39.913 -2.945 1.00 73.69 417 PRO A CA 1
ATOM 3072 C C . PRO A 1 417 ? 31.494 41.129 -2.158 1.00 73.69 417 PRO A C 1
ATOM 3074 O O . PRO A 1 417 ? 30.705 41.916 -2.681 1.00 73.69 417 PRO A O 1
ATOM 3077 N N . GLY A 1 418 ? 31.846 41.179 -0.872 1.00 61.91 418 GLY A N 1
ATOM 3078 C CA . GLY A 1 418 ? 31.467 42.255 0.043 1.00 61.91 418 GLY A CA 1
ATOM 3079 C C . GLY A 1 418 ? 32.213 43.551 -0.214 1.00 61.91 418 GLY A C 1
ATOM 3080 O O . GLY A 1 418 ? 33.261 43.508 -0.901 1.00 61.91 418 GLY A O 1
#

Foldseek 3Di:
DDPVVLVVVLLCVLLVLLLCLLVVPQPPPDVLQLQLLLQLQCVLVVNFALDDDDLQSQQLSQVSCVVSVVCVVVVHDQDPPGDSFLCPPLSSVQVSHCRLAAGSLLSPLLSVQLNVDDPPDRPSVSQSSSLSSLSVLLVLLLQLQLLLCCLPVNNVCSSVRSSVSSPDPCSSSSSNGRDSVSVLSNLVSNLSSLVSVCVSVVPLDLVSLVSLLVSLLSSCNSHVVSVVSLVVSCVVLVVSLVVVVVVPPPPCNVVSVCSVVVSVVSNVVSVVPPNPRQDDPQFDDPPDSGEWGWDQQLDPDDRTWTKWFPSFLVDWHKTKHKDFDDAFWFKKKKKKWKAFDPPWPWKKKWWWKAFPVRDTFTDIDIHHRDTDMGMGIDTGDHPTGMMMTMMTIDPPGSPRGGMMRMDPIDMDTDDDPD

Radius of gyration: 26.12 Å; Cα contacts (8 Å, |Δi|>4): 750; chains: 1; bounding box: 73×70×72 Å

Secondary structure (DSSP, 8-state):
--THHHHHHHHHHHHHHHHHHHHHSPTT-STTHHHHHHHHHHHHTT--SSPPP-HHHHHHHHHHHHHTTHHHHTT-PPPSSPPSSGGGSTTTTTSS-STTTS-GGGGHHHHHHHHTSPTT--HHHHHHHHHTHHHHHHHHHHHHHHHHHHHHT-HHHHHHHHHHHHH-HHHHHHTTS--THHHHHHHHHHHHHHHHHHHHTT---HHHHHHHHHHHHHHHHH-GGGTTHHHHHHHHHHHHHHHHHHTT-TTSHHHHHHHHHHHHHHHHHHHHSS---SSPTTSS-TT-S---EEEGGG-SSTT-EEEEEE-BTTB---EEEEEEPPSS-EEEEEEEEEEEPTT-S-EEEEEEEEETT--EEEEEEEE-SS-EEEEEEEEEPTT--EEEEEEEETTSSTT--EEEEEEEEEEEEEPP--

Mean predicted aligned error: 7.99 Å

pLDDT: mean 87.57, std 11.52, range [45.28, 98.56]